Protein AF-A0A950T1N5-F1 (afdb_monomer_lite)

Structure (mmCIF, N/CA/C/O backbone):
data_AF-A0A950T1N5-F1
#
_entry.id   AF-A0A950T1N5-F1
#
loop_
_atom_site.group_PDB
_atom_site.id
_atom_site.type_symbol
_atom_site.label_atom_id
_atom_site.label_alt_id
_atom_site.label_comp_id
_atom_site.label_asym_id
_atom_site.label_entity_id
_atom_site.label_seq_id
_atom_site.pdbx_PDB_ins_code
_atom_site.Cartn_x
_atom_site.Cartn_y
_atom_site.Cartn_z
_atom_site.occupancy
_atom_site.B_iso_or_equiv
_atom_site.auth_seq_id
_atom_site.auth_comp_id
_atom_site.auth_asym_id
_atom_site.auth_atom_id
_atom_site.pdbx_PDB_model_num
ATOM 1 N N . MET A 1 1 ? -46.214 -1.283 65.095 1.00 39.19 1 MET A N 1
ATOM 2 C CA . MET A 1 1 ? -45.118 -2.276 65.149 1.00 39.19 1 MET A CA 1
ATOM 3 C C . MET A 1 1 ? -45.145 -3.142 63.896 1.00 39.19 1 MET A C 1
ATOM 5 O O . MET A 1 1 ? -46.100 -3.875 63.710 1.00 39.19 1 MET A O 1
ATOM 9 N N . ARG A 1 2 ? -44.111 -2.977 63.056 1.00 34.97 2 ARG A N 1
ATOM 10 C CA . ARG A 1 2 ? -43.433 -3.958 62.175 1.00 34.97 2 ARG A CA 1
ATOM 11 C C . ARG A 1 2 ? -44.323 -4.963 61.415 1.00 34.97 2 ARG A C 1
ATOM 13 O O . ARG A 1 2 ? -44.828 -5.912 61.990 1.00 34.97 2 ARG A O 1
ATOM 20 N N . ALA A 1 3 ? -44.530 -4.803 60.106 1.00 43.22 3 ALA A N 1
ATOM 21 C CA . ALA A 1 3 ? -43.566 -5.148 59.048 1.00 43.22 3 ALA A CA 1
ATOM 22 C C . ALA A 1 3 ? -42.917 -6.530 59.249 1.00 43.22 3 ALA A C 1
ATOM 24 O O . ALA A 1 3 ? -41.889 -6.631 59.913 1.00 43.22 3 ALA A O 1
ATOM 25 N N . ARG A 1 4 ? -43.527 -7.571 58.665 1.00 40.84 4 ARG A N 1
ATOM 26 C CA . ARG A 1 4 ? -42.910 -8.823 58.173 1.00 40.84 4 ARG A CA 1
ATOM 27 C C . ARG A 1 4 ? -44.030 -9.805 57.831 1.00 40.84 4 ARG A C 1
ATOM 29 O O . ARG A 1 4 ? -44.606 -10.382 58.743 1.00 40.84 4 ARG A O 1
ATOM 36 N N . LYS A 1 5 ? -44.321 -9.969 56.537 1.00 41.75 5 LYS A N 1
ATOM 37 C CA . LYS A 1 5 ? -44.805 -11.204 55.873 1.00 41.75 5 LYS A CA 1
ATOM 38 C C . LYS A 1 5 ? -45.205 -10.867 54.430 1.00 41.75 5 LYS A C 1
ATOM 40 O O . LYS A 1 5 ? -46.356 -10.953 54.035 1.00 41.75 5 LYS A O 1
ATOM 45 N N . LEU A 1 6 ? -44.216 -10.435 53.650 1.00 43.75 6 LEU A N 1
ATOM 46 C CA . LEU A 1 6 ? -44.299 -10.348 52.194 1.00 43.75 6 LEU A CA 1
ATOM 47 C C . LEU A 1 6 ? -42.944 -10.799 51.645 1.00 43.75 6 LEU A C 1
ATOM 49 O O . LEU A 1 6 ? -42.033 -9.994 51.497 1.00 43.75 6 LEU A O 1
ATOM 53 N N . ARG A 1 7 ? -42.789 -12.119 51.525 1.00 46.69 7 ARG A N 1
ATOM 54 C CA . ARG A 1 7 ? -41.715 -12.889 50.867 1.00 46.69 7 ARG A CA 1
ATOM 55 C C . ARG A 1 7 ? -42.067 -14.350 51.153 1.00 46.69 7 ARG A C 1
ATOM 57 O O . ARG A 1 7 ? -42.024 -14.713 52.320 1.00 46.69 7 ARG A O 1
ATOM 64 N N . ILE A 1 8 ? -42.516 -15.083 50.126 1.00 41.88 8 ILE A 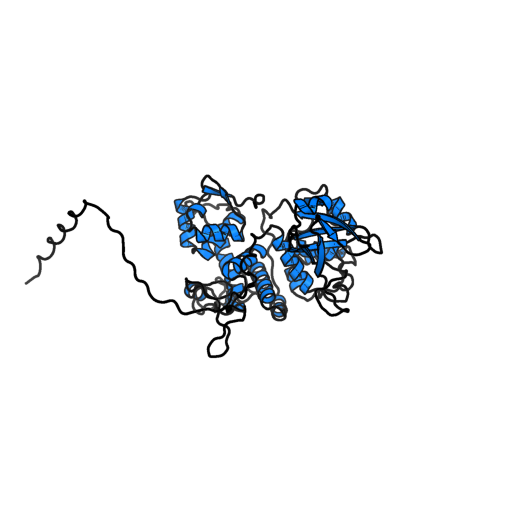N 1
ATOM 65 C CA . ILE A 1 8 ? -42.752 -16.553 49.998 1.00 41.88 8 ILE A CA 1
ATOM 66 C C . ILE A 1 8 ? -43.860 -16.859 48.949 1.00 41.88 8 ILE A C 1
ATOM 68 O O . ILE A 1 8 ? -44.043 -18.004 48.567 1.00 41.88 8 ILE A O 1
ATOM 72 N N . ALA A 1 9 ? -44.521 -15.857 48.352 1.00 40.47 9 ALA A N 1
ATOM 73 C CA . ALA A 1 9 ? -45.535 -16.078 47.302 1.00 40.47 9 ALA A CA 1
ATOM 74 C C . ALA A 1 9 ? -45.057 -15.813 45.852 1.00 40.47 9 ALA A C 1
ATOM 76 O O . ALA A 1 9 ? -45.876 -15.554 44.979 1.00 40.47 9 ALA A O 1
ATOM 77 N N . LEU A 1 10 ? -43.745 -15.860 45.575 1.00 37.66 10 LEU A N 1
ATOM 78 C CA . LEU A 1 10 ? -43.186 -15.610 44.230 1.00 37.66 10 LEU A CA 1
ATOM 79 C C . LEU A 1 10 ? -42.149 -16.671 43.811 1.00 37.66 10 LEU A C 1
ATOM 81 O O . LEU A 1 10 ? -41.125 -16.353 43.219 1.00 37.66 10 LEU A O 1
ATOM 85 N N . ALA A 1 11 ? -42.400 -17.934 44.169 1.00 37.06 11 ALA A N 1
ATOM 86 C CA . ALA A 1 11 ? -41.555 -19.077 43.799 1.00 37.06 11 ALA A CA 1
ATOM 87 C C . ALA A 1 11 ? -42.345 -20.253 43.180 1.00 37.06 11 ALA A C 1
ATOM 89 O O . ALA A 1 11 ? -41.798 -21.334 43.012 1.00 37.06 11 ALA A O 1
ATOM 90 N N . ILE A 1 12 ? -43.621 -20.053 42.818 1.00 43.59 12 ILE A N 1
ATOM 91 C CA . ILE A 1 12 ? -44.507 -21.097 42.246 1.00 43.59 12 ILE A CA 1
ATOM 92 C C . ILE A 1 12 ? -45.038 -20.682 40.852 1.00 43.59 12 ILE A C 1
ATOM 94 O O . ILE A 1 12 ? -46.028 -21.203 40.363 1.00 43.59 12 ILE A O 1
ATOM 98 N N . PHE A 1 13 ? -44.373 -19.741 40.171 1.00 40.16 13 PHE A N 1
ATOM 99 C CA . PHE A 1 13 ? -44.778 -19.292 38.824 1.00 40.16 13 PHE A CA 1
ATOM 100 C C . PHE A 1 13 ? -43.748 -19.596 37.723 1.00 40.16 13 PHE A C 1
ATOM 102 O O . PHE A 1 13 ? -43.939 -19.231 36.570 1.00 40.16 13 PHE A O 1
ATOM 109 N N . ILE A 1 14 ? -42.664 -20.300 38.060 1.00 38.72 14 ILE A N 1
ATOM 110 C CA . ILE A 1 14 ? -41.615 -20.715 37.119 1.00 38.72 14 ILE A CA 1
ATOM 111 C C . ILE A 1 14 ? -41.472 -22.237 37.210 1.00 38.72 14 ILE A C 1
ATOM 113 O O . ILE A 1 14 ? -40.468 -22.734 37.703 1.00 38.72 14 ILE A O 1
ATOM 117 N N . LEU A 1 15 ? -42.512 -22.990 36.835 1.00 31.19 15 LEU A N 1
ATOM 118 C CA . LEU A 1 15 ? -42.364 -24.430 36.556 1.00 31.19 15 LEU A CA 1
ATOM 119 C C . LEU A 1 15 ? -43.513 -25.064 35.747 1.00 31.19 15 LEU A C 1
ATOM 121 O O . LEU A 1 15 ? -43.702 -26.273 35.815 1.00 31.19 15 LEU A O 1
ATOM 125 N N . LEU A 1 16 ? -44.294 -24.291 34.990 1.00 33.38 16 LEU A N 1
ATOM 126 C CA . LEU A 1 16 ? -45.395 -24.826 34.180 1.00 33.38 16 LEU A CA 1
ATOM 127 C C . LEU A 1 16 ? -45.578 -23.971 32.926 1.00 33.38 16 LEU A C 1
ATOM 129 O O . LEU A 1 16 ? -46.358 -23.031 32.949 1.00 33.38 16 LEU A O 1
ATOM 133 N N . LEU A 1 17 ? -44.816 -24.271 31.869 1.00 31.73 17 LEU A N 1
ATOM 134 C CA . LEU A 1 17 ? -45.207 -24.106 30.457 1.00 31.73 17 LEU A CA 1
ATOM 135 C C . LEU A 1 17 ? -44.041 -24.534 29.554 1.00 31.73 17 LEU A C 1
ATOM 137 O O . LEU A 1 17 ? -43.330 -23.731 28.958 1.00 31.73 17 LEU A O 1
ATOM 141 N N . ALA A 1 18 ? -43.856 -25.848 29.477 1.00 33.31 18 ALA A N 1
ATOM 142 C CA . ALA A 1 18 ? -43.246 -26.517 28.341 1.00 33.31 18 ALA A CA 1
ATOM 143 C C . ALA A 1 18 ? -44.281 -27.515 27.802 1.00 33.31 18 ALA A C 1
ATOM 145 O O . ALA A 1 18 ? -44.955 -28.165 28.600 1.00 33.31 18 ALA A O 1
ATOM 146 N N . LEU A 1 19 ? -44.322 -27.646 26.469 1.00 33.38 19 LEU A N 1
ATOM 147 C CA . LEU A 1 19 ? -45.099 -28.584 25.636 1.00 33.38 19 LEU A CA 1
ATOM 148 C C . LEU A 1 19 ? -46.474 -28.073 25.153 1.00 33.38 19 LEU A C 1
ATOM 150 O O . LEU A 1 19 ? -47.446 -28.063 25.897 1.00 33.38 19 LEU A O 1
ATOM 154 N N . VAL A 1 20 ? -46.558 -27.687 23.870 1.00 34.16 20 VAL A N 1
ATOM 155 C CA . VAL A 1 20 ? -47.150 -28.457 22.741 1.00 34.16 20 VAL A CA 1
ATOM 156 C C . VAL A 1 20 ? -47.331 -27.515 21.519 1.00 34.16 20 VAL A C 1
ATOM 158 O O . VAL A 1 20 ? -47.837 -26.406 21.644 1.00 34.16 20 VAL A O 1
ATOM 161 N N . SER A 1 21 ? -46.848 -27.967 20.354 1.00 31.28 21 SER A N 1
ATOM 162 C CA . SER A 1 21 ? -46.867 -27.390 18.982 1.00 31.28 21 SER A CA 1
ATOM 163 C C . SER A 1 21 ? -48.295 -27.281 18.362 1.00 31.28 21 SER A C 1
ATOM 165 O O . SER A 1 21 ? -49.239 -27.579 19.089 1.00 31.28 21 SER A O 1
ATOM 167 N N . PRO A 1 22 ? -48.540 -26.990 17.047 1.00 46.91 22 PRO A N 1
ATOM 168 C CA . PRO A 1 22 ? -47.654 -26.634 15.921 1.00 46.91 22 PRO A CA 1
ATOM 169 C C . PRO A 1 22 ? -48.123 -25.460 15.012 1.00 46.91 22 PRO A C 1
ATOM 171 O O . PRO A 1 22 ? -49.214 -24.912 15.130 1.00 46.91 22 PRO A O 1
ATOM 174 N N . MET A 1 23 ? -47.244 -25.123 14.060 1.00 33.31 23 MET A N 1
ATOM 175 C CA . MET A 1 23 ? -47.459 -24.268 12.886 1.00 33.31 23 MET A CA 1
ATOM 176 C C . MET A 1 23 ? -48.496 -24.838 11.904 1.00 33.31 23 MET A C 1
ATOM 178 O O . MET A 1 23 ? -48.442 -26.026 11.590 1.00 33.31 23 MET A O 1
ATOM 182 N N . LEU A 1 24 ? -49.339 -23.966 11.336 1.00 31.81 24 LEU A N 1
ATOM 183 C CA . LEU A 1 24 ? -49.944 -24.093 10.001 1.00 31.81 24 LEU A CA 1
ATOM 184 C C . LEU A 1 24 ? -50.642 -22.779 9.593 1.00 31.81 24 LEU A C 1
ATOM 186 O O . LEU A 1 24 ? -51.224 -22.109 10.440 1.00 31.81 24 LEU A O 1
ATOM 190 N N . ALA A 1 25 ? -50.616 -22.513 8.280 1.00 28.72 25 ALA A N 1
ATOM 191 C CA . ALA A 1 25 ? -51.486 -21.641 7.469 1.00 28.72 25 ALA A CA 1
ATOM 192 C C . ALA A 1 25 ? -50.819 -20.456 6.730 1.00 28.72 25 ALA A C 1
ATOM 194 O O . ALA A 1 25 ? -50.564 -19.377 7.254 1.00 28.72 25 ALA A O 1
ATOM 195 N N . CYS A 1 26 ? -50.613 -20.732 5.440 1.00 25.33 26 CYS A N 1
ATOM 196 C CA . CYS A 1 26 ? -50.679 -19.880 4.256 1.00 25.33 26 CYS A CA 1
ATOM 197 C C . CYS A 1 26 ? -51.561 -18.611 4.315 1.00 25.33 26 CYS A C 1
ATOM 199 O O . CYS A 1 26 ? -52.691 -18.665 4.787 1.00 25.33 26 CYS A O 1
ATOM 201 N N . GLY A 1 27 ? -51.134 -17.583 3.564 1.00 25.88 27 GLY A N 1
ATOM 202 C CA . GLY A 1 27 ? -51.972 -16.968 2.518 1.00 25.88 27 GLY A CA 1
ATOM 203 C C . GLY A 1 27 ? -52.572 -15.576 2.777 1.00 25.88 27 GLY A C 1
ATOM 204 O O . GLY A 1 27 ? -53.322 -15.380 3.724 1.00 25.88 27 GLY A O 1
ATOM 205 N N . GLY A 1 28 ? -52.326 -14.650 1.838 1.00 27.47 28 GLY A N 1
ATOM 206 C CA . GLY A 1 28 ? -53.065 -13.385 1.649 1.00 27.47 28 GLY A CA 1
ATOM 207 C C . GLY A 1 28 ? -52.133 -12.221 1.278 1.00 27.47 28 GLY A C 1
ATOM 208 O O . GLY A 1 28 ? -51.532 -11.625 2.157 1.00 27.47 28 GLY A O 1
ATOM 209 N N . SER A 1 29 ? -51.789 -11.985 0.006 1.00 27.25 29 SER A N 1
ATOM 210 C CA . SER A 1 29 ? -52.569 -11.272 -1.027 1.00 27.25 29 SER A CA 1
ATOM 211 C C . SER A 1 29 ? -52.989 -9.852 -0.633 1.00 27.25 29 SER A C 1
ATOM 213 O O . SER A 1 29 ? -54.013 -9.700 0.025 1.00 27.25 29 SER A O 1
ATOM 215 N N . GLN A 1 30 ? -52.302 -8.834 -1.171 1.00 29.42 30 GLN A N 1
ATOM 216 C CA . GLN A 1 30 ? -52.945 -7.603 -1.650 1.00 29.42 30 GLN A CA 1
ATOM 217 C C . GLN A 1 30 ? -52.255 -7.070 -2.916 1.00 29.42 30 GLN A C 1
ATOM 219 O O . GLN A 1 30 ? -51.067 -6.759 -2.928 1.00 29.42 30 GLN A O 1
ATOM 224 N N . ASN A 1 31 ? -53.057 -6.998 -3.980 1.00 29.42 31 ASN A N 1
ATOM 225 C CA . ASN A 1 31 ? -52.833 -6.245 -5.210 1.00 29.42 31 ASN A CA 1
ATOM 226 C C . ASN A 1 31 ? -52.893 -4.736 -4.932 1.00 29.42 31 ASN A C 1
ATOM 228 O O . ASN A 1 31 ? -53.728 -4.297 -4.144 1.00 29.42 31 ASN A O 1
ATOM 232 N N . GLY A 1 32 ? -52.107 -3.942 -5.662 1.00 28.08 32 GLY A N 1
ATOM 233 C CA . GLY A 1 32 ? -52.209 -2.484 -5.609 1.00 28.08 32 GLY A CA 1
ATOM 234 C C . GLY A 1 32 ? -51.367 -1.755 -6.654 1.00 28.08 32 GLY A C 1
ATOM 235 O O . GLY A 1 32 ? -50.307 -1.246 -6.334 1.00 28.08 32 GLY A O 1
ATOM 236 N N . GLN A 1 33 ? -51.898 -1.698 -7.879 1.00 26.61 33 GLN A N 1
ATOM 237 C CA . GLN A 1 33 ? -51.715 -0.654 -8.902 1.00 26.61 33 GLN A CA 1
ATOM 238 C C . GLN A 1 33 ? -50.314 -0.345 -9.464 1.00 26.61 33 GLN A C 1
ATOM 240 O O . GLN A 1 33 ? -49.510 0.398 -8.911 1.00 26.61 33 GLN A O 1
ATOM 245 N N . GLN A 1 34 ? -50.143 -0.805 -10.706 1.00 25.48 34 GLN A N 1
ATOM 246 C CA . GLN A 1 34 ? -49.253 -0.244 -11.718 1.00 25.48 34 GLN A CA 1
ATOM 247 C C . GLN A 1 34 ? -49.760 1.119 -12.223 1.00 25.48 34 GLN A C 1
ATOM 249 O O . GLN A 1 34 ? -50.960 1.307 -12.428 1.00 25.48 34 GLN A O 1
ATOM 254 N N . SER A 1 35 ? -48.814 2.011 -12.520 1.00 27.95 35 SER A N 1
ATOM 255 C CA . SER A 1 35 ? -48.929 3.079 -13.522 1.00 27.95 35 SER A CA 1
ATOM 256 C C . SER A 1 35 ? -47.564 3.254 -14.224 1.00 27.95 35 SER A C 1
ATOM 258 O O . SER A 1 35 ? -46.553 2.796 -13.686 1.00 27.95 35 SER A O 1
ATOM 260 N N . PRO A 1 36 ? -47.518 3.803 -15.452 1.00 29.89 36 PRO A N 1
ATOM 261 C CA . PRO A 1 36 ? -46.721 3.227 -16.537 1.00 29.89 36 PRO A CA 1
ATOM 262 C C . PRO A 1 36 ? -45.376 3.919 -16.826 1.00 29.89 36 PRO A C 1
ATOM 264 O O . PRO A 1 36 ? -45.260 5.136 -16.779 1.00 29.89 36 PRO A O 1
ATOM 267 N N . GLY A 1 37 ? -44.409 3.099 -17.254 1.00 24.34 37 GLY A N 1
ATOM 268 C CA . GLY A 1 37 ? -43.593 3.311 -18.458 1.00 24.34 37 GLY A CA 1
ATOM 269 C C . GLY A 1 37 ? -42.620 4.494 -18.516 1.00 24.34 37 GLY A C 1
ATOM 270 O O . GLY A 1 37 ? -42.967 5.558 -19.017 1.00 24.34 37 GLY A O 1
ATOM 271 N N . MET A 1 38 ? -41.346 4.230 -18.209 1.00 26.25 38 MET A N 1
ATOM 272 C CA . MET A 1 38 ? -40.200 4.881 -18.864 1.00 26.25 38 MET A CA 1
ATOM 273 C C . MET A 1 38 ? -39.170 3.817 -19.297 1.00 26.25 38 MET A C 1
ATOM 275 O O . MET A 1 38 ? -39.079 2.773 -18.649 1.00 26.25 38 MET A O 1
ATOM 279 N N . PRO A 1 39 ? -38.453 4.027 -20.418 1.00 31.91 39 PRO A N 1
ATOM 280 C CA . PRO A 1 39 ? -37.658 2.996 -21.088 1.00 31.91 39 PRO A CA 1
ATOM 281 C C . PRO A 1 39 ? -36.334 2.693 -20.361 1.00 31.91 39 PRO A C 1
ATOM 283 O O . PRO A 1 39 ? -35.835 3.538 -19.614 1.00 31.91 39 PRO A O 1
ATOM 286 N N . PRO A 1 40 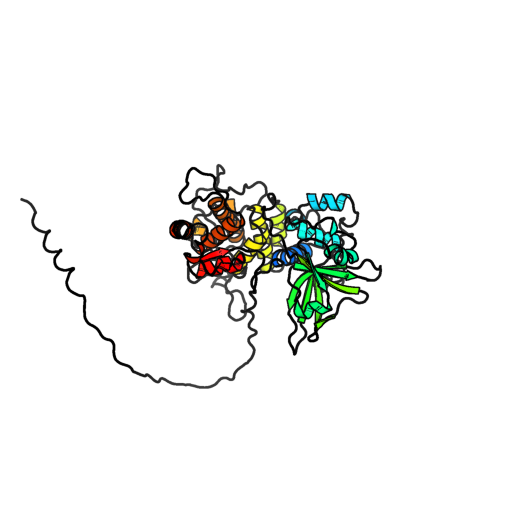? -35.723 1.514 -20.595 1.00 29.12 40 PRO A N 1
ATOM 287 C CA . PRO A 1 40 ? -34.463 1.143 -19.969 1.00 29.12 40 PRO A CA 1
ATOM 288 C C . PRO A 1 40 ? -33.303 1.883 -20.645 1.00 29.12 40 PRO A C 1
ATOM 290 O O . PRO A 1 40 ? -32.872 1.535 -21.743 1.00 29.12 40 PRO A O 1
ATOM 293 N N . GLY A 1 41 ? -32.778 2.902 -19.967 1.00 25.36 41 GLY A N 1
ATOM 294 C CA . GLY A 1 41 ? -31.439 3.422 -20.221 1.00 25.36 41 GLY A CA 1
ATOM 295 C C . GLY A 1 41 ? -30.412 2.454 -19.643 1.00 25.36 41 GLY A C 1
ATOM 296 O O . GLY A 1 41 ? -30.090 2.508 -18.460 1.00 25.36 41 GLY A O 1
ATOM 297 N N . SER A 1 42 ? -29.943 1.530 -20.475 1.00 29.62 42 SER A N 1
ATOM 298 C CA . SER A 1 42 ? -28.816 0.646 -20.196 1.00 29.62 42 SER A CA 1
ATOM 299 C C . SER A 1 42 ? -27.513 1.442 -20.100 1.00 29.62 42 SER A C 1
ATOM 301 O O . SER A 1 42 ? -27.180 2.161 -21.042 1.00 29.62 42 SER A O 1
ATOM 303 N N . GLY A 1 43 ? -26.748 1.243 -19.023 1.00 27.31 43 GLY A N 1
ATOM 304 C CA . GLY A 1 43 ? -25.326 1.596 -18.994 1.00 27.31 43 GLY A CA 1
ATOM 305 C C . GLY A 1 43 ? -24.808 2.266 -17.724 1.00 27.31 43 GLY A C 1
ATOM 306 O O . GLY A 1 43 ? -23.973 3.154 -17.832 1.00 27.31 43 GLY A O 1
ATOM 307 N N . THR A 1 44 ? -25.242 1.866 -16.527 1.00 26.27 44 THR A N 1
ATOM 308 C CA . THR A 1 44 ? -24.445 2.144 -15.324 1.00 26.27 44 THR A CA 1
ATOM 309 C C . THR A 1 44 ? -23.208 1.247 -15.346 1.00 26.27 44 THR A C 1
ATOM 311 O O . THR A 1 44 ? -23.296 0.035 -15.143 1.00 26.27 44 THR A O 1
ATOM 314 N N . GLN A 1 45 ? -22.047 1.840 -15.637 1.00 27.86 45 GLN A N 1
ATOM 315 C CA . GLN A 1 45 ? -20.752 1.234 -15.343 1.00 27.86 45 GLN A CA 1
ATOM 316 C C . GLN A 1 45 ? -20.706 0.922 -13.842 1.00 27.86 45 GLN A C 1
ATOM 318 O O . GLN A 1 45 ? -20.754 1.810 -12.995 1.00 27.86 45 GLN A O 1
ATOM 323 N N . ASN A 1 46 ? -20.675 -0.370 -13.522 1.00 27.30 46 ASN A N 1
ATOM 324 C CA . ASN A 1 46 ? -20.421 -0.878 -12.183 1.00 27.30 46 ASN A CA 1
ATOM 325 C C . ASN A 1 46 ? -18.960 -0.589 -11.799 1.00 27.30 46 ASN A C 1
ATOM 327 O O . ASN A 1 46 ? -18.102 -1.458 -11.934 1.00 27.30 46 ASN A O 1
ATOM 331 N N . ASP A 1 47 ? -18.689 0.598 -11.261 1.00 29.75 47 ASP A N 1
ATOM 332 C CA . ASP A 1 47 ? -17.419 0.897 -10.578 1.00 29.75 47 ASP A CA 1
ATOM 333 C C . ASP A 1 47 ? -17.349 0.272 -9.165 1.00 29.75 47 ASP A C 1
ATOM 335 O O . ASP A 1 47 ? -16.332 0.342 -8.482 1.00 29.75 47 ASP A O 1
ATOM 339 N N . GLY A 1 48 ? -18.412 -0.411 -8.723 1.00 25.34 48 GLY A N 1
ATOM 340 C CA . GLY A 1 48 ? -18.534 -0.990 -7.380 1.00 25.34 48 GLY A CA 1
ATOM 341 C C . GLY A 1 48 ? -17.907 -2.375 -7.155 1.00 25.34 48 GLY A C 1
ATOM 342 O O . GLY A 1 48 ? -18.073 -2.921 -6.068 1.00 25.34 48 GLY A O 1
ATOM 343 N N . ALA A 1 49 ? -17.215 -2.973 -8.135 1.00 26.08 49 ALA A N 1
ATOM 344 C CA . ALA A 1 49 ? -16.763 -4.375 -8.060 1.00 26.08 49 ALA A CA 1
ATOM 345 C C . ALA A 1 49 ? -15.259 -4.609 -8.324 1.00 26.08 49 ALA A C 1
ATOM 347 O O . ALA A 1 49 ? -14.873 -5.714 -8.695 1.00 26.08 49 ALA A O 1
ATOM 348 N N . ARG A 1 50 ? -14.388 -3.608 -8.122 1.00 29.19 50 ARG A N 1
ATOM 349 C CA . ARG A 1 50 ? -12.924 -3.754 -8.303 1.00 29.19 50 ARG A CA 1
ATOM 350 C C . ARG A 1 50 ? -12.115 -3.685 -7.004 1.00 29.19 50 ARG A C 1
ATOM 352 O O . ARG A 1 50 ? -11.054 -3.076 -6.969 1.00 29.19 50 ARG A O 1
ATOM 359 N N . TYR A 1 51 ? -12.574 -4.326 -5.935 1.00 31.14 51 TYR A N 1
ATOM 360 C CA . TYR A 1 51 ? -11.705 -4.590 -4.782 1.00 31.14 51 TYR A CA 1
ATOM 361 C C . TYR A 1 51 ? -11.220 -6.037 -4.849 1.00 31.14 51 TYR A C 1
ATOM 363 O O . TYR A 1 51 ? -11.714 -6.899 -4.124 1.00 31.14 51 TYR A O 1
ATOM 371 N N . ALA A 1 52 ? -10.289 -6.303 -5.770 1.00 35.16 52 ALA A N 1
ATOM 372 C CA . ALA A 1 52 ? -9.503 -7.531 -5.742 1.00 35.16 52 ALA A CA 1
ATOM 373 C C . ALA A 1 52 ? -8.745 -7.610 -4.405 1.00 35.16 52 ALA A C 1
ATOM 375 O O . ALA A 1 52 ? -8.366 -6.583 -3.837 1.00 35.16 52 ALA A O 1
ATOM 376 N N . VAL A 1 53 ? -8.578 -8.821 -3.873 1.00 35.88 53 VAL A N 1
ATOM 377 C CA . VAL A 1 53 ? -7.760 -9.064 -2.677 1.00 35.88 53 VAL A CA 1
ATOM 378 C C . VAL A 1 53 ? -6.356 -8.534 -2.955 1.00 35.88 53 VAL A C 1
ATOM 380 O O . VAL A 1 53 ? -5.792 -8.835 -4.006 1.00 35.88 53 VAL A O 1
ATOM 383 N N . ALA A 1 54 ? -5.819 -7.728 -2.040 1.00 45.41 54 ALA A N 1
ATOM 384 C CA . ALA A 1 54 ? -4.528 -7.095 -2.247 1.00 45.41 54 ALA A CA 1
ATOM 385 C C . ALA A 1 54 ? -3.430 -8.152 -2.442 1.00 45.41 54 ALA A C 1
ATOM 387 O O . ALA A 1 54 ? -3.257 -9.033 -1.596 1.00 45.41 54 ALA A O 1
ATOM 388 N N . THR A 1 55 ? -2.703 -8.077 -3.557 1.00 57.78 55 THR A N 1
ATOM 389 C CA . THR A 1 55 ? -1.604 -9.008 -3.863 1.00 57.78 55 THR A CA 1
ATOM 390 C C . THR A 1 55 ? -0.329 -8.617 -3.106 1.00 57.78 55 THR A C 1
ATOM 392 O O . THR A 1 55 ? -0.223 -7.500 -2.593 1.00 57.78 55 THR A O 1
ATOM 395 N N . GLU A 1 56 ? 0.676 -9.504 -3.017 1.00 59.53 56 GLU A N 1
ATOM 396 C CA . GLU A 1 56 ? 1.971 -9.155 -2.393 1.00 59.53 56 GLU A CA 1
ATOM 397 C C . GLU A 1 56 ? 2.628 -7.932 -3.058 1.00 59.53 56 GLU A C 1
ATOM 399 O O . GLU A 1 56 ? 3.337 -7.170 -2.394 1.00 59.53 56 GLU A O 1
ATOM 404 N N . GLY A 1 57 ? 2.357 -7.699 -4.342 1.00 67.94 57 GLY A N 1
ATOM 405 C CA . GLY A 1 57 ? 2.911 -6.569 -5.068 1.00 67.94 57 GLY A CA 1
ATOM 406 C C . GLY A 1 57 ? 2.104 -5.267 -4.977 1.00 67.94 57 GLY A C 1
ATOM 407 O O . GLY A 1 57 ? 2.602 -4.225 -5.402 1.00 67.94 57 GLY A O 1
ATOM 408 N N . ASP A 1 58 ? 0.935 -5.247 -4.334 1.00 72.25 58 ASP A N 1
ATOM 409 C CA . ASP A 1 58 ? 0.192 -4.008 -4.056 1.00 72.25 58 ASP A CA 1
ATOM 410 C C . ASP A 1 58 ? 1.024 -2.965 -3.282 1.00 72.25 58 ASP A C 1
ATOM 412 O O . ASP A 1 58 ? 1.096 -1.820 -3.739 1.00 72.25 58 ASP A O 1
ATOM 416 N N . PRO A 1 59 ? 1.726 -3.328 -2.182 1.00 72.19 59 PRO A N 1
ATOM 417 C CA . PRO A 1 59 ? 2.761 -2.498 -1.567 1.00 72.19 59 PRO A CA 1
ATOM 418 C C . PRO A 1 59 ? 3.730 -1.848 -2.558 1.00 72.19 59 PRO A C 1
ATOM 420 O O . PRO A 1 59 ? 3.964 -0.643 -2.509 1.00 72.19 59 PRO A O 1
ATOM 423 N N . ILE A 1 60 ? 4.298 -2.663 -3.451 1.00 85.75 60 ILE A N 1
ATOM 424 C CA . ILE A 1 60 ? 5.359 -2.281 -4.385 1.00 85.75 60 ILE A CA 1
ATOM 425 C C . ILE A 1 60 ? 4.789 -1.315 -5.420 1.00 85.75 60 ILE A C 1
ATOM 427 O O . ILE A 1 60 ? 5.353 -0.242 -5.628 1.00 85.75 60 ILE A O 1
ATOM 431 N N . GLY A 1 61 ? 3.629 -1.636 -5.995 1.00 85.00 61 GLY A N 1
ATOM 432 C CA . GLY A 1 61 ? 2.933 -0.769 -6.938 1.00 85.00 61 GLY A CA 1
ATOM 433 C C . GLY A 1 61 ? 2.487 0.562 -6.320 1.00 85.00 61 GLY A C 1
ATOM 434 O O . GLY A 1 61 ? 2.664 1.608 -6.941 1.00 85.00 61 GLY A O 1
ATOM 435 N N . THR A 1 62 ? 1.950 0.571 -5.093 1.00 76.81 62 THR A N 1
ATOM 436 C CA . THR A 1 62 ? 1.582 1.818 -4.389 1.00 76.81 62 THR A CA 1
ATOM 437 C C . THR A 1 62 ? 2.814 2.669 -4.099 1.00 76.81 62 THR A C 1
ATOM 439 O O . THR A 1 62 ? 2.828 3.857 -4.418 1.00 76.81 62 THR A O 1
ATOM 442 N N . THR A 1 63 ? 3.878 2.085 -3.549 1.00 78.56 63 THR A N 1
ATOM 443 C CA . THR A 1 63 ? 5.117 2.822 -3.278 1.00 78.56 63 THR A CA 1
ATOM 444 C C . THR A 1 63 ? 5.740 3.371 -4.559 1.00 78.56 63 THR A C 1
ATOM 446 O O . THR A 1 63 ? 6.181 4.521 -4.565 1.00 78.56 63 THR A O 1
ATOM 449 N N . ALA A 1 64 ? 5.726 2.599 -5.650 1.00 88.44 64 ALA A N 1
ATOM 450 C CA . ALA A 1 64 ? 6.159 3.062 -6.964 1.00 88.44 64 ALA A CA 1
ATOM 451 C C . ALA A 1 64 ? 5.362 4.285 -7.419 1.00 88.44 64 ALA A C 1
ATOM 453 O O . ALA A 1 64 ? 5.962 5.281 -7.813 1.00 88.44 64 ALA A O 1
ATOM 454 N N . MET A 1 65 ? 4.034 4.266 -7.280 1.00 85.06 65 MET A N 1
ATOM 455 C CA . MET A 1 65 ? 3.196 5.426 -7.594 1.00 85.06 65 MET A CA 1
ATOM 456 C C . MET A 1 65 ? 3.523 6.640 -6.723 1.00 85.06 65 MET A C 1
ATOM 458 O O . MET A 1 65 ? 3.640 7.742 -7.246 1.00 85.06 65 MET A O 1
ATOM 462 N N . ILE A 1 66 ? 3.723 6.464 -5.415 1.00 76.31 66 ILE A N 1
ATOM 463 C CA . ILE A 1 66 ? 4.044 7.588 -4.525 1.00 76.31 66 ILE A CA 1
ATOM 464 C C . ILE A 1 66 ? 5.403 8.203 -4.885 1.00 76.31 66 ILE A C 1
ATOM 466 O O . ILE A 1 66 ? 5.512 9.427 -4.974 1.00 76.31 66 ILE A O 1
ATOM 470 N N . LEU A 1 67 ? 6.437 7.386 -5.110 1.00 83.25 67 LEU A N 1
ATOM 471 C CA . LEU A 1 67 ? 7.747 7.890 -5.533 1.00 83.25 67 LEU A CA 1
ATOM 472 C C . LEU A 1 67 ? 7.658 8.580 -6.896 1.00 83.25 67 LEU A C 1
ATOM 474 O O . LEU A 1 67 ? 8.192 9.676 -7.064 1.00 83.25 67 LEU A O 1
ATOM 478 N N . GLN A 1 68 ? 6.916 7.989 -7.831 1.00 86.31 68 GLN A N 1
ATOM 479 C CA . GLN A 1 68 ? 6.713 8.540 -9.163 1.00 86.31 68 GLN A CA 1
ATOM 480 C C . GLN A 1 68 ? 6.046 9.920 -9.147 1.00 86.31 68 GLN A C 1
ATOM 482 O O . GLN A 1 68 ? 6.432 10.802 -9.913 1.00 86.31 68 GLN A O 1
ATOM 487 N N . ASP A 1 69 ? 5.084 10.133 -8.249 1.00 79.88 69 ASP A N 1
ATOM 488 C CA . ASP A 1 69 ? 4.375 11.412 -8.073 1.00 79.88 69 ASP A CA 1
ATOM 489 C C . ASP A 1 69 ? 5.287 12.539 -7.592 1.00 79.88 69 ASP A C 1
ATOM 491 O O . ASP A 1 69 ? 4.930 13.714 -7.671 1.00 79.88 69 ASP A O 1
ATOM 495 N N . ASN A 1 70 ? 6.462 12.176 -7.082 1.00 79.25 70 ASN A N 1
ATOM 496 C CA . ASN A 1 70 ? 7.431 13.086 -6.499 1.00 79.25 70 ASN A CA 1
ATOM 497 C C . ASN A 1 70 ? 8.718 13.200 -7.332 1.00 79.25 70 ASN A C 1
ATOM 499 O O . ASN A 1 70 ? 9.664 13.862 -6.887 1.00 79.25 70 ASN A O 1
ATOM 503 N N . LEU A 1 71 ? 8.755 12.594 -8.524 1.00 84.50 71 LEU A N 1
ATOM 504 C CA . LEU A 1 71 ? 9.768 12.861 -9.543 1.00 84.50 71 LEU A CA 1
ATOM 505 C C . LEU A 1 71 ? 9.391 14.085 -10.390 1.00 84.50 71 LEU A C 1
ATOM 507 O O . LEU A 1 71 ? 8.225 14.449 -10.528 1.00 84.50 71 LEU A O 1
ATOM 511 N N . LYS A 1 72 ? 10.405 14.744 -10.951 1.00 82.50 72 LYS A N 1
ATOM 512 C CA . LYS A 1 72 ? 10.319 15.992 -11.720 1.00 82.50 72 LYS A CA 1
ATOM 513 C C . LYS A 1 72 ? 11.264 15.957 -12.923 1.00 82.50 72 LYS A C 1
ATOM 515 O O . LYS A 1 72 ? 12.178 15.137 -12.984 1.00 82.50 72 LYS A O 1
ATOM 520 N N . GLY A 1 73 ? 11.090 16.902 -13.842 1.00 80.75 73 GLY A N 1
ATOM 521 C CA . GLY A 1 73 ? 11.913 17.037 -15.045 1.00 80.75 73 GLY A CA 1
ATOM 522 C C . GLY A 1 73 ? 11.385 16.230 -16.242 1.00 80.75 73 GLY A C 1
ATOM 523 O O . GLY A 1 73 ? 10.444 15.451 -16.092 1.00 80.75 73 GLY A O 1
ATOM 524 N N . PRO A 1 74 ? 11.993 16.404 -17.429 1.00 73.44 74 PRO A N 1
ATOM 525 C CA . PRO A 1 74 ? 11.425 15.965 -18.709 1.00 73.44 74 PRO A CA 1
ATOM 526 C C . PRO A 1 74 ? 11.320 14.452 -18.916 1.00 73.44 74 PRO A C 1
ATOM 528 O O . PRO A 1 74 ? 10.608 14.012 -19.808 1.00 73.44 74 PRO A O 1
ATOM 531 N N . MET A 1 75 ? 11.992 13.651 -18.091 1.00 81.31 75 MET A N 1
ATOM 532 C CA . MET A 1 75 ? 11.889 12.179 -18.088 1.00 81.31 75 MET A CA 1
ATOM 533 C C . MET A 1 75 ? 11.673 11.649 -16.661 1.00 81.31 75 MET A C 1
ATOM 535 O O . MET A 1 75 ? 12.189 10.598 -16.278 1.00 81.31 75 MET A O 1
ATOM 539 N N . ALA A 1 76 ? 11.069 12.505 -15.829 1.00 84.69 76 ALA A N 1
ATOM 540 C CA . ALA A 1 76 ? 11.080 12.485 -14.373 1.00 84.69 76 ALA A CA 1
ATOM 541 C C . ALA A 1 76 ? 12.353 11.852 -13.765 1.00 84.69 76 ALA A C 1
ATOM 543 O O . ALA A 1 76 ? 12.324 10.888 -13.008 1.00 84.69 76 ALA A O 1
ATOM 544 N N . ASN A 1 77 ? 13.497 12.394 -14.179 1.00 85.88 77 ASN A N 1
ATOM 545 C CA . ASN A 1 77 ? 14.846 11.997 -13.779 1.00 85.88 77 ASN A CA 1
ATOM 546 C C . ASN A 1 77 ? 15.428 12.931 -12.701 1.00 85.88 77 ASN A C 1
ATOM 548 O O . ASN A 1 77 ? 16.604 12.840 -12.340 1.00 85.88 77 ASN A O 1
ATOM 552 N N . GLN A 1 78 ? 14.623 13.865 -12.203 1.00 85.62 78 GLN A N 1
ATOM 553 C CA . GLN A 1 78 ? 14.944 14.730 -11.082 1.00 85.62 78 GLN A CA 1
ATOM 554 C C . GLN A 1 78 ? 14.067 14.339 -9.905 1.00 85.62 78 GLN A C 1
ATOM 556 O O . GLN A 1 78 ? 12.893 14.017 -10.047 1.00 85.62 78 GLN A O 1
ATOM 561 N N . TYR A 1 79 ? 14.635 14.418 -8.720 1.00 83.00 79 TYR A N 1
ATOM 562 C CA . TYR A 1 79 ? 13.899 14.366 -7.472 1.00 83.00 79 TYR A CA 1
ATOM 563 C C . TYR A 1 79 ? 14.394 15.515 -6.605 1.00 83.00 79 TYR A C 1
ATOM 565 O O . TYR A 1 79 ? 15.486 16.060 -6.796 1.00 83.00 79 TYR A O 1
ATOM 573 N N . ASP A 1 80 ? 13.569 15.902 -5.652 1.00 79.06 80 ASP A N 1
ATOM 574 C CA . ASP A 1 80 ? 13.956 16.871 -4.649 1.00 79.06 80 ASP A CA 1
ATOM 575 C C . ASP A 1 80 ? 14.415 16.093 -3.414 1.00 79.06 80 ASP A C 1
ATOM 577 O O . ASP A 1 80 ? 13.614 15.433 -2.762 1.00 79.06 80 ASP A O 1
ATOM 581 N N . ALA A 1 81 ? 15.713 16.127 -3.109 1.00 73.00 81 ALA A N 1
ATOM 582 C CA . ALA A 1 81 ? 16.265 15.434 -1.943 1.00 73.00 81 ALA A CA 1
ATOM 583 C C . ALA A 1 81 ? 15.727 15.994 -0.614 1.00 73.00 81 ALA A C 1
ATOM 585 O O . ALA A 1 81 ? 15.796 15.321 0.413 1.00 73.00 81 ALA A O 1
ATOM 586 N N . THR A 1 82 ? 15.206 17.225 -0.633 1.00 70.81 82 THR A N 1
ATOM 587 C CA . THR A 1 82 ? 14.502 17.828 0.502 1.00 70.81 82 THR A CA 1
ATOM 588 C C . THR A 1 82 ? 13.028 17.445 0.519 1.00 70.81 82 THR A C 1
ATOM 590 O O . THR A 1 82 ? 12.377 17.619 1.552 1.00 70.81 82 THR A O 1
ATOM 593 N N . ASN A 1 83 ? 12.506 16.886 -0.587 1.00 66.19 83 ASN A N 1
ATOM 594 C CA . ASN A 1 83 ? 11.153 16.377 -0.614 1.00 66.19 83 ASN A CA 1
ATOM 595 C C . ASN A 1 83 ? 11.076 15.185 0.340 1.00 66.19 83 ASN A C 1
ATOM 597 O O . ASN A 1 83 ? 11.738 14.155 0.185 1.00 66.19 83 ASN A O 1
ATOM 601 N N . PRO A 1 84 ? 10.229 15.326 1.342 1.00 58.84 84 PRO A N 1
ATOM 602 C CA . PRO A 1 84 ? 10.215 14.424 2.456 1.00 58.84 84 PRO A CA 1
ATOM 603 C C . PRO A 1 84 ? 9.664 13.027 2.128 1.00 58.84 84 PRO A C 1
ATOM 605 O O . PRO A 1 84 ? 9.977 12.080 2.846 1.00 58.84 84 PRO A O 1
ATOM 608 N N . VAL A 1 85 ? 8.925 12.858 1.027 1.00 63.75 85 VAL A N 1
ATOM 609 C CA . VAL A 1 85 ? 8.544 11.539 0.498 1.00 63.75 85 VAL A CA 1
ATOM 610 C C . VAL A 1 85 ? 9.789 10.710 0.179 1.00 63.75 85 VAL A C 1
ATOM 612 O O . VAL A 1 85 ? 9.838 9.540 0.540 1.00 63.75 85 VAL A O 1
ATOM 615 N N . TRP A 1 86 ? 10.832 11.320 -0.392 1.00 67.62 86 TRP A N 1
ATOM 616 C CA . TRP A 1 86 ? 12.112 10.653 -0.661 1.00 67.62 86 TRP A CA 1
ATOM 617 C C . TRP A 1 86 ? 12.891 10.333 0.614 1.00 67.62 86 TRP A C 1
ATOM 619 O O . TRP A 1 86 ? 13.663 9.379 0.636 1.00 67.62 86 TRP A O 1
ATOM 629 N N . SER A 1 87 ? 12.659 11.086 1.693 1.00 60.94 87 SER A N 1
ATOM 630 C CA . SER A 1 87 ? 13.221 10.773 3.012 1.00 60.94 87 SER A CA 1
ATOM 631 C C . SER A 1 87 ? 12.424 9.741 3.814 1.00 60.94 87 SER A C 1
ATOM 633 O O . SER A 1 87 ? 12.991 9.078 4.670 1.00 60.94 87 SER A O 1
ATOM 635 N N . MET A 1 88 ? 11.125 9.601 3.531 1.00 53.38 88 MET A N 1
ATOM 636 C CA . MET A 1 88 ? 10.202 8.664 4.180 1.00 53.38 88 MET A CA 1
ATOM 637 C C . MET A 1 88 ? 10.232 7.286 3.513 1.00 53.38 88 MET A C 1
ATOM 639 O O . MET A 1 88 ? 10.264 6.263 4.188 1.00 53.38 88 MET A O 1
ATOM 643 N N . LEU A 1 89 ? 10.198 7.276 2.179 1.00 54.47 89 LEU A N 1
ATOM 644 C CA . LEU A 1 89 ? 10.251 6.090 1.325 1.00 54.47 89 LEU A CA 1
ATOM 645 C C . LEU A 1 89 ? 11.684 5.764 0.904 1.00 54.47 89 LEU A C 1
ATOM 647 O O . LEU A 1 89 ? 11.951 4.773 0.254 1.00 54.47 89 LEU A O 1
ATOM 651 N N . GLY A 1 90 ? 12.658 6.584 1.242 1.00 47.66 90 GLY A N 1
ATOM 652 C CA . GLY A 1 90 ? 14.039 6.165 1.178 1.00 47.66 90 GLY A CA 1
ATOM 653 C C . GLY A 1 90 ? 14.408 5.750 2.576 1.00 47.66 90 GLY A C 1
ATOM 654 O O . GLY A 1 90 ? 14.488 6.605 3.452 1.00 47.66 90 GLY A O 1
ATOM 655 N N . ASN A 1 91 ? 14.804 4.500 2.774 1.00 52.47 91 ASN A N 1
ATOM 656 C CA . ASN A 1 91 ? 15.946 4.305 3.647 1.00 52.47 91 ASN A CA 1
ATOM 657 C C . ASN A 1 91 ? 17.107 5.038 2.951 1.00 52.47 91 ASN A C 1
ATOM 659 O O . ASN A 1 91 ? 17.855 4.439 2.178 1.00 52.47 91 ASN A O 1
ATOM 663 N N . LEU A 1 92 ? 17.150 6.374 3.106 1.00 56.50 92 LEU A N 1
ATOM 664 C CA . LEU A 1 92 ? 18.093 7.277 2.452 1.00 56.50 92 LEU A CA 1
ATOM 665 C C . LEU A 1 92 ? 19.493 6.753 2.698 1.00 56.50 92 LEU A C 1
ATOM 667 O O . LEU A 1 92 ? 20.337 6.989 1.866 1.00 56.50 92 LEU A O 1
ATOM 671 N N . ASP A 1 93 ? 19.730 6.006 3.771 1.00 60.66 93 ASP A N 1
ATOM 672 C CA . ASP A 1 93 ? 21.006 5.377 4.066 1.00 60.66 93 ASP A CA 1
ATOM 673 C C . ASP A 1 93 ? 21.301 4.168 3.171 1.00 60.66 93 ASP A C 1
ATOM 675 O O . ASP A 1 93 ? 22.391 4.115 2.612 1.00 60.66 93 ASP A O 1
ATOM 679 N N . TYR A 1 94 ? 20.353 3.250 2.935 1.00 66.50 94 TYR A N 1
ATOM 680 C CA . TYR A 1 94 ? 20.542 2.173 1.945 1.00 66.50 94 TYR A CA 1
ATOM 681 C C . TYR A 1 94 ? 20.698 2.748 0.535 1.00 66.50 94 TYR A C 1
ATOM 683 O O . TYR A 1 94 ? 21.614 2.385 -0.206 1.00 66.50 94 TYR A O 1
ATOM 691 N N . TRP A 1 95 ? 19.831 3.695 0.177 1.00 68.00 95 TRP A N 1
ATOM 692 C CA . TRP A 1 95 ? 19.886 4.345 -1.121 1.00 68.00 95 TRP A CA 1
ATOM 693 C C . TRP A 1 95 ? 21.171 5.172 -1.266 1.00 68.00 95 TRP A C 1
ATOM 695 O O . TRP A 1 95 ? 21.893 4.962 -2.224 1.00 68.00 95 TRP A O 1
ATOM 705 N N . LYS A 1 96 ? 21.583 5.986 -0.285 1.00 69.19 96 LYS A N 1
ATOM 706 C CA . LYS A 1 96 ? 22.894 6.672 -0.257 1.00 69.19 96 LYS A CA 1
ATOM 707 C C . LYS A 1 96 ? 24.052 5.687 -0.281 1.00 69.19 96 LYS A C 1
ATOM 709 O O . LYS A 1 96 ? 25.064 5.993 -0.892 1.00 69.19 96 LYS A O 1
ATOM 714 N N . GLN A 1 97 ? 23.950 4.524 0.353 1.00 72.50 97 GLN A N 1
ATOM 715 C CA . GLN A 1 97 ? 25.010 3.520 0.313 1.00 72.50 97 GLN A CA 1
ATOM 716 C C . GLN A 1 97 ? 25.176 2.966 -1.105 1.00 72.50 97 GLN A C 1
ATOM 718 O O . GLN A 1 97 ? 26.304 2.865 -1.589 1.00 72.50 97 GLN A O 1
ATOM 723 N N . TYR A 1 98 ? 24.072 2.677 -1.794 1.00 72.94 98 TYR A N 1
ATOM 724 C CA . TYR A 1 98 ? 24.084 2.287 -3.202 1.00 72.94 98 TYR A CA 1
ATOM 725 C C . TYR A 1 98 ? 24.575 3.434 -4.106 1.00 72.94 98 TYR A C 1
ATOM 727 O O . TYR A 1 98 ? 25.474 3.266 -4.928 1.00 72.94 98 TYR A O 1
ATOM 735 N N . CYS A 1 99 ? 24.047 4.632 -3.887 1.00 72.62 99 CYS A N 1
ATOM 736 C CA . CYS A 1 99 ? 24.277 5.827 -4.687 1.00 72.62 99 CYS A CA 1
ATOM 737 C C . CYS A 1 99 ? 25.632 6.488 -4.454 1.00 72.62 99 CYS A C 1
ATOM 739 O O . CYS A 1 99 ? 26.159 7.127 -5.350 1.00 72.62 99 CYS A O 1
ATOM 741 N N . SER A 1 100 ? 26.264 6.292 -3.299 1.00 73.56 100 SER A N 1
ATOM 742 C CA . SER A 1 100 ? 27.637 6.758 -3.052 1.00 73.56 100 SER A CA 1
ATOM 743 C C . SER A 1 100 ? 28.640 6.155 -4.040 1.00 73.56 100 SER A C 1
ATOM 745 O O . SER A 1 100 ? 29.733 6.685 -4.215 1.00 73.56 100 SER A O 1
ATOM 747 N N . LYS A 1 101 ? 28.255 5.061 -4.706 1.00 66.94 101 LYS A N 1
ATOM 748 C CA . LYS A 1 101 ? 29.056 4.358 -5.704 1.00 66.94 101 LYS A CA 1
ATOM 749 C C . LYS A 1 101 ? 28.693 4.732 -7.143 1.00 66.94 101 LYS A C 1
ATOM 751 O O . LYS A 1 101 ? 29.377 4.273 -8.052 1.00 66.94 101 LYS A O 1
ATOM 756 N N . THR A 1 102 ? 27.635 5.520 -7.376 1.00 66.00 102 THR A N 1
ATOM 757 C CA . THR A 1 102 ? 27.114 5.790 -8.727 1.00 66.00 102 THR A CA 1
ATOM 758 C C . THR A 1 102 ? 26.652 7.242 -8.911 1.00 66.00 102 THR A C 1
ATOM 760 O O . THR A 1 102 ? 26.046 7.856 -8.042 1.00 66.00 102 THR A O 1
ATOM 763 N N . THR A 1 103 ? 26.892 7.822 -10.088 1.00 72.06 103 THR A N 1
ATOM 764 C CA . THR A 1 103 ? 26.405 9.176 -10.434 1.00 72.06 103 THR A CA 1
ATOM 765 C C . THR A 1 103 ? 24.925 9.196 -10.846 1.00 72.06 103 THR A C 1
ATOM 767 O O . THR A 1 103 ? 24.308 10.262 -10.901 1.00 72.06 103 THR A O 1
ATOM 770 N N . PHE A 1 104 ? 24.345 8.016 -11.092 1.00 69.19 104 PHE A N 1
ATOM 771 C CA . PHE A 1 104 ? 22.977 7.762 -11.573 1.00 69.19 104 PHE A CA 1
ATOM 772 C C . PHE A 1 104 ? 21.874 7.985 -10.536 1.00 69.19 104 PHE A C 1
ATOM 774 O O . PHE A 1 104 ? 20.686 7.824 -10.818 1.00 69.19 104 PHE A O 1
ATOM 781 N N . CYS A 1 105 ? 22.259 8.315 -9.311 1.00 68.25 105 CYS A N 1
ATOM 782 C CA . CYS A 1 105 ? 21.319 8.668 -8.265 1.00 68.25 105 CYS A CA 1
ATOM 783 C C . CYS A 1 105 ? 21.194 10.167 -8.047 1.00 68.25 105 CYS A C 1
ATOM 785 O O . CYS A 1 105 ? 20.364 10.567 -7.246 1.00 68.25 105 CYS A O 1
ATOM 787 N N . ASN A 1 106 ? 22.005 10.990 -8.713 1.00 77.56 106 ASN A N 1
ATOM 788 C CA . ASN A 1 106 ? 21.899 12.435 -8.576 1.00 77.56 106 ASN A CA 1
ATOM 789 C C . ASN A 1 106 ? 20.625 12.934 -9.258 1.00 77.56 106 ASN A C 1
ATOM 791 O O . ASN A 1 106 ? 20.232 12.428 -10.310 1.00 77.56 106 ASN A O 1
ATOM 795 N N . SER A 1 107 ? 19.994 13.956 -8.681 1.00 74.12 107 SER A N 1
ATOM 796 C CA . SER A 1 107 ? 18.874 14.635 -9.333 1.00 74.12 107 SER A CA 1
ATOM 797 C C . SER A 1 107 ? 19.311 15.161 -10.705 1.00 74.12 107 SER A C 1
ATOM 799 O O . SER A 1 107 ? 20.392 15.735 -10.836 1.00 74.12 107 SER A O 1
ATOM 801 N N . GLY A 1 108 ? 18.510 14.897 -11.737 1.00 77.00 108 GLY A N 1
ATOM 802 C CA . GLY A 1 108 ? 18.849 15.139 -13.145 1.00 77.00 108 GLY A CA 1
ATOM 803 C C . GLY A 1 108 ? 19.448 13.924 -13.852 1.00 77.00 108 GLY A C 1
ATOM 804 O O . GLY A 1 108 ? 19.417 13.867 -15.075 1.00 77.00 108 GLY A O 1
ATOM 805 N N . ASN A 1 109 ? 19.917 12.932 -13.095 1.00 80.50 109 ASN A N 1
ATOM 806 C CA . ASN A 1 109 ? 20.462 11.673 -13.598 1.00 80.50 109 ASN A CA 1
ATOM 807 C C . ASN A 1 109 ? 19.724 10.449 -13.043 1.00 80.50 109 ASN A C 1
ATOM 809 O O . ASN A 1 109 ? 20.217 9.342 -13.237 1.00 80.50 109 ASN A O 1
ATOM 813 N N . PHE A 1 110 ? 18.586 10.616 -12.360 1.00 80.50 110 PHE A N 1
ATOM 814 C CA . PHE A 1 110 ? 17.871 9.527 -11.696 1.00 80.50 110 PHE A CA 1
ATOM 815 C C . PHE A 1 110 ? 17.365 8.496 -12.715 1.00 80.50 110 PHE A C 1
ATOM 817 O O . PHE A 1 110 ? 16.507 8.809 -13.535 1.00 80.50 110 PHE A O 1
ATOM 824 N N . GLN A 1 111 ? 17.937 7.289 -12.685 1.00 89.44 111 GLN A N 1
ATOM 825 C CA . GLN A 1 111 ? 17.697 6.223 -13.667 1.00 89.44 111 GLN A CA 1
ATOM 826 C C . GLN A 1 111 ? 16.583 5.251 -13.255 1.00 89.44 111 GLN A C 1
ATOM 828 O O . GLN A 1 111 ? 16.251 5.123 -12.078 1.00 89.44 111 GLN A O 1
ATOM 833 N N . CYS A 1 112 ? 16.077 4.481 -14.222 1.00 92.94 112 CYS A N 1
ATOM 834 C CA . CYS A 1 112 ? 15.093 3.415 -14.007 1.00 92.94 112 CYS A CA 1
ATOM 835 C C . CYS A 1 112 ? 15.497 2.401 -12.925 1.00 92.94 112 CYS A C 1
ATOM 837 O O . CYS A 1 112 ? 14.703 2.080 -12.044 1.00 92.94 112 CYS A O 1
ATOM 839 N N . VAL A 1 113 ? 16.757 1.957 -12.922 1.00 92.31 113 VAL A N 1
ATOM 840 C CA . VAL A 1 113 ? 17.291 1.060 -11.884 1.00 92.31 113 VAL A CA 1
ATOM 841 C C . VAL A 1 113 ? 17.244 1.732 -10.508 1.00 92.31 113 VAL A C 1
ATOM 843 O O . VAL A 1 113 ? 16.774 1.127 -9.546 1.00 92.31 113 VAL A O 1
ATOM 846 N N . SER A 1 114 ? 17.655 3.003 -10.418 1.00 89.62 114 SER A N 1
ATOM 847 C CA . SER A 1 114 ? 17.607 3.790 -9.178 1.00 89.62 114 SER A CA 1
ATOM 848 C C . SER A 1 114 ? 16.181 3.908 -8.632 1.00 89.62 114 SER A C 1
ATOM 850 O O . SER A 1 114 ? 15.990 3.827 -7.419 1.00 89.62 114 SER A O 1
ATOM 852 N N . PHE A 1 115 ? 15.184 4.053 -9.510 1.00 90.94 115 PHE A N 1
ATOM 853 C CA . PHE A 1 115 ? 13.770 4.087 -9.139 1.00 90.94 115 PHE A CA 1
ATOM 854 C C . PHE A 1 115 ? 13.304 2.777 -8.509 1.00 90.94 115 PHE A C 1
ATOM 856 O O . PHE A 1 115 ? 12.782 2.789 -7.395 1.00 90.94 115 PHE A O 1
ATOM 863 N N . VAL A 1 116 ? 13.544 1.643 -9.172 1.00 93.00 116 VAL A N 1
ATOM 864 C CA . VAL A 1 116 ? 13.137 0.335 -8.643 1.00 93.00 116 VAL A CA 1
ATOM 865 C C . VAL A 1 116 ? 13.829 0.048 -7.309 1.00 93.00 116 VAL A C 1
ATOM 867 O O . VAL A 1 116 ? 13.182 -0.361 -6.345 1.00 93.00 116 VAL A O 1
ATOM 870 N N . VAL A 1 117 ? 15.130 0.331 -7.209 1.00 89.69 117 VAL A N 1
ATOM 871 C CA . VAL A 1 117 ? 15.883 0.181 -5.956 1.00 89.69 117 VAL A CA 1
ATOM 872 C C . VAL A 1 117 ? 15.288 1.054 -4.845 1.00 89.69 117 VAL A C 1
ATOM 874 O O . VAL A 1 117 ? 15.133 0.574 -3.722 1.00 89.69 117 VAL A O 1
ATOM 877 N N . ALA A 1 118 ? 14.915 2.303 -5.144 1.00 85.62 118 ALA A N 1
ATOM 878 C CA . ALA A 1 118 ? 14.289 3.201 -4.175 1.00 85.62 118 ALA A CA 1
ATOM 879 C C . ALA A 1 118 ? 12.927 2.677 -3.690 1.00 85.62 118 ALA A C 1
ATOM 881 O O . ALA A 1 118 ? 12.675 2.691 -2.487 1.00 85.62 118 ALA A O 1
ATOM 882 N N . VAL A 1 119 ? 12.086 2.142 -4.584 1.00 87.12 119 VAL A N 1
ATOM 883 C CA . VAL A 1 119 ? 10.783 1.549 -4.222 1.00 87.12 119 VAL A CA 1
ATOM 884 C C . VAL A 1 119 ? 10.948 0.388 -3.245 1.00 87.12 119 VAL A C 1
ATOM 886 O O . VAL A 1 119 ? 10.269 0.318 -2.223 1.00 87.12 119 VAL A O 1
ATOM 889 N N . PHE A 1 120 ? 11.882 -0.516 -3.515 1.00 87.31 120 PHE A N 1
ATOM 890 C CA . PHE A 1 120 ? 12.119 -1.672 -2.651 1.00 87.31 120 PHE A CA 1
ATOM 891 C C . PHE A 1 120 ? 12.783 -1.282 -1.322 1.00 87.31 120 PHE A C 1
ATOM 893 O O . PHE A 1 120 ? 12.418 -1.798 -0.261 1.00 87.31 120 PHE A O 1
ATOM 900 N N . ALA A 1 121 ? 13.693 -0.304 -1.344 1.00 81.88 121 ALA A N 1
ATOM 901 C CA . ALA A 1 121 ? 14.273 0.271 -0.132 1.00 81.88 121 ALA A CA 1
ATOM 902 C C . ALA A 1 121 ? 13.210 0.931 0.766 1.00 81.88 121 ALA A C 1
ATOM 904 O O . ALA A 1 121 ? 13.273 0.777 1.986 1.00 81.88 121 ALA A O 1
ATOM 905 N N . ALA A 1 122 ? 12.211 1.596 0.177 1.00 74.56 122 ALA A N 1
ATOM 906 C CA . ALA A 1 122 ? 11.081 2.200 0.890 1.00 74.56 122 ALA A CA 1
ATOM 907 C C . ALA A 1 122 ? 10.282 1.222 1.721 1.00 74.56 122 ALA A C 1
ATOM 909 O O . ALA A 1 122 ? 9.786 1.548 2.795 1.00 74.56 122 ALA A O 1
ATOM 910 N N . LEU A 1 123 ? 10.141 0.014 1.195 1.00 73.12 123 LEU A N 1
ATOM 911 C CA . LEU A 1 123 ? 9.372 -1.043 1.820 1.00 73.12 123 LEU A CA 1
ATOM 912 C C . LEU A 1 123 ? 10.178 -1.782 2.890 1.00 73.12 123 LEU A C 1
ATOM 914 O O . LEU A 1 123 ? 9.686 -2.760 3.453 1.00 73.12 123 LEU A O 1
ATOM 918 N N . GLY A 1 124 ? 11.422 -1.359 3.149 1.00 72.69 124 GLY A N 1
ATOM 919 C CA . GLY A 1 124 ? 12.356 -2.087 4.002 1.00 72.69 124 GLY A CA 1
ATOM 920 C C . GLY A 1 124 ? 12.746 -3.449 3.418 1.00 72.69 124 GLY A C 1
ATOM 921 O O . GLY A 1 124 ? 13.210 -4.315 4.154 1.00 72.69 124 GLY A O 1
ATOM 922 N N . LYS A 1 125 ? 12.548 -3.646 2.108 1.00 77.56 125 LYS A N 1
ATOM 923 C CA . LYS A 1 125 ? 12.851 -4.875 1.369 1.00 77.56 125 LYS A CA 1
ATOM 924 C C . LYS A 1 125 ? 13.863 -4.571 0.259 1.00 77.56 125 LYS A C 1
ATOM 926 O O . LYS A 1 125 ? 13.507 -4.681 -0.911 1.00 77.56 125 LYS A O 1
ATOM 931 N N . PRO A 1 126 ? 15.098 -4.141 0.578 1.00 84.19 126 PRO A N 1
ATOM 932 C CA . PRO A 1 126 ? 16.073 -3.813 -0.455 1.00 84.19 126 PRO A CA 1
ATOM 933 C C . PRO A 1 126 ? 16.252 -4.983 -1.428 1.00 84.19 126 PRO A C 1
ATOM 935 O O . PRO A 1 126 ? 16.283 -6.144 -1.010 1.00 84.19 126 PRO A O 1
ATOM 938 N N . LEU A 1 127 ? 16.384 -4.675 -2.719 1.00 88.69 127 LEU A N 1
ATOM 939 C CA . LEU A 1 127 ? 16.661 -5.703 -3.716 1.00 88.69 127 LEU A CA 1
ATOM 940 C C . LEU A 1 127 ? 17.980 -6.421 -3.383 1.00 88.69 127 LEU A C 1
ATOM 942 O O . LEU A 1 127 ? 18.942 -5.771 -2.952 1.00 88.69 127 LEU A O 1
ATOM 946 N N . PRO A 1 128 ? 18.071 -7.745 -3.603 1.00 90.19 128 PRO A N 1
ATOM 947 C CA . PRO A 1 128 ? 19.335 -8.453 -3.475 1.00 90.19 128 PRO A CA 1
ATOM 948 C C . PRO A 1 128 ? 20.389 -7.829 -4.389 1.00 90.19 128 PRO A C 1
ATOM 950 O O . PRO A 1 128 ? 20.109 -7.533 -5.548 1.00 90.19 128 PRO A O 1
ATOM 953 N N . ALA A 1 129 ? 21.616 -7.660 -3.893 1.00 88.25 129 ALA A N 1
ATOM 954 C CA . ALA A 1 129 ? 22.691 -7.043 -4.672 1.00 88.25 129 ALA A CA 1
ATOM 955 C C . ALA A 1 129 ? 22.972 -7.785 -5.991 1.00 88.25 129 ALA A C 1
ATOM 957 O O . ALA A 1 129 ? 23.363 -7.160 -6.965 1.00 88.25 129 ALA A O 1
ATOM 958 N N . SER A 1 130 ? 22.729 -9.099 -6.031 1.00 90.06 130 SER A N 1
ATOM 959 C CA . SER A 1 130 ? 22.836 -9.926 -7.236 1.00 90.06 130 SER A CA 1
ATOM 960 C C . SER A 1 130 ? 21.761 -9.642 -8.284 1.00 90.06 130 SER A C 1
ATOM 962 O O . SER A 1 130 ? 21.967 -9.986 -9.440 1.00 90.06 130 SER A O 1
ATOM 964 N N . LEU A 1 131 ? 20.626 -9.044 -7.904 1.00 91.25 131 LEU A N 1
ATOM 965 C CA . LEU A 1 131 ? 19.594 -8.616 -8.848 1.00 91.25 131 LEU A CA 1
ATOM 966 C C . LEU A 1 131 ? 19.965 -7.294 -9.525 1.00 91.25 131 LEU A C 1
ATOM 968 O O . LEU A 1 131 ? 19.655 -7.087 -10.696 1.00 91.25 131 LEU A O 1
ATOM 972 N N . ILE A 1 132 ? 20.627 -6.408 -8.780 1.00 89.62 132 ILE A N 1
ATOM 973 C CA . ILE A 1 132 ? 20.894 -5.037 -9.197 1.00 89.62 132 ILE A CA 1
ATOM 974 C C . ILE A 1 132 ? 22.069 -5.005 -10.185 1.00 89.62 132 ILE A C 1
ATOM 976 O O . ILE A 1 132 ? 23.216 -5.242 -9.812 1.00 89.62 132 ILE A O 1
ATOM 980 N N . GLY A 1 133 ? 21.777 -4.646 -11.432 1.00 87.94 133 GLY A N 1
ATOM 981 C CA . GLY A 1 133 ? 22.754 -4.420 -12.498 1.00 87.94 133 GLY A CA 1
ATOM 982 C C . GLY A 1 133 ? 22.262 -3.352 -13.472 1.00 87.94 133 GLY A C 1
ATOM 983 O O . GLY A 1 133 ? 21.410 -2.532 -13.117 1.00 87.94 133 GLY A O 1
ATOM 984 N N . ASP A 1 134 ? 22.763 -3.380 -14.706 1.00 90.38 134 ASP A N 1
ATOM 985 C CA . ASP A 1 134 ? 22.151 -2.611 -15.792 1.00 90.38 134 ASP A CA 1
ATOM 986 C C . ASP A 1 134 ? 20.709 -3.081 -16.021 1.00 90.38 134 ASP A C 1
ATOM 988 O O . ASP A 1 134 ? 20.351 -4.220 -15.716 1.00 90.38 134 ASP A O 1
ATOM 992 N N . ALA A 1 135 ? 19.865 -2.221 -16.588 1.00 91.56 135 ALA A N 1
ATOM 993 C CA . ALA A 1 135 ? 18.436 -2.503 -16.687 1.00 91.56 135 ALA A CA 1
ATOM 994 C C . ALA A 1 135 ? 18.126 -3.816 -17.441 1.00 91.56 135 ALA A C 1
ATOM 996 O O . ALA A 1 135 ? 17.335 -4.623 -16.959 1.00 91.56 135 ALA A O 1
ATOM 997 N N . HIS A 1 136 ? 18.817 -4.092 -18.553 1.00 92.69 136 HIS A N 1
ATOM 998 C CA . HIS A 1 136 ? 18.684 -5.354 -19.298 1.00 92.69 136 HIS A CA 1
ATOM 999 C C . HIS A 1 136 ? 19.122 -6.609 -18.516 1.00 92.69 136 HIS A C 1
ATOM 1001 O O . HIS A 1 136 ? 18.741 -7.719 -18.886 1.00 92.69 136 HIS A O 1
ATOM 1007 N N . GLN A 1 137 ? 19.924 -6.460 -17.454 1.00 94.69 137 GLN A N 1
ATOM 1008 C CA . GLN A 1 137 ? 20.445 -7.578 -16.659 1.00 94.69 137 GLN A CA 1
ATOM 1009 C C . GLN A 1 137 ? 19.453 -8.054 -15.599 1.00 94.69 137 GLN A C 1
ATOM 1011 O O . GLN A 1 137 ? 19.559 -9.193 -15.155 1.00 94.69 137 GLN A O 1
ATOM 1016 N N . PHE A 1 138 ? 18.466 -7.234 -15.211 1.00 95.31 138 PHE A N 1
ATOM 1017 C CA . PHE A 1 138 ? 17.460 -7.611 -14.205 1.00 95.31 138 PHE A CA 1
ATOM 1018 C C . PHE A 1 138 ? 16.788 -8.945 -14.543 1.00 95.31 138 PHE A C 1
ATOM 1020 O O . PHE A 1 138 ? 16.601 -9.790 -13.667 1.00 95.31 138 PHE A O 1
ATOM 1027 N N . TRP A 1 139 ? 16.476 -9.155 -15.825 1.00 96.31 139 TRP A N 1
ATOM 1028 C CA . TRP A 1 139 ? 15.858 -10.384 -16.307 1.00 96.31 139 TRP A CA 1
ATOM 1029 C C . TRP A 1 139 ? 16.721 -11.624 -16.080 1.00 96.31 139 TRP A C 1
ATOM 1031 O O . TRP A 1 139 ? 16.224 -12.644 -15.608 1.00 96.31 139 TRP A O 1
ATOM 1041 N N . ASP A 1 140 ? 18.006 -11.564 -16.408 1.00 95.81 140 ASP A N 1
ATOM 1042 C CA . ASP A 1 140 ? 18.890 -12.721 -16.269 1.00 95.81 140 ASP A CA 1
ATOM 1043 C C . ASP A 1 140 ? 19.310 -12.929 -14.812 1.00 95.81 140 ASP A C 1
ATOM 1045 O O . ASP A 1 140 ? 19.345 -14.063 -14.330 1.00 95.81 140 ASP A O 1
ATOM 1049 N N . ASN A 1 141 ? 19.512 -11.841 -14.070 1.00 95.19 141 ASN A N 1
ATOM 1050 C CA . ASN A 1 141 ? 19.853 -11.878 -12.653 1.00 95.19 141 ASN A CA 1
ATOM 1051 C C . ASN A 1 141 ? 18.739 -12.501 -11.793 1.00 95.19 141 ASN A C 1
ATOM 1053 O O . ASN A 1 141 ? 19.023 -13.191 -10.812 1.00 95.19 141 ASN A O 1
ATOM 1057 N N . ALA A 1 142 ? 17.471 -12.309 -12.169 1.00 95.00 142 ALA A N 1
ATOM 1058 C CA . ALA A 1 142 ? 16.334 -12.906 -11.473 1.00 95.00 142 ALA A CA 1
ATOM 1059 C C . ALA A 1 142 ? 16.239 -14.431 -11.647 1.00 95.00 142 ALA A C 1
ATOM 1061 O O . ALA A 1 142 ? 15.628 -15.100 -10.818 1.00 95.00 142 ALA A O 1
ATOM 1062 N N . ALA A 1 143 ? 16.838 -15.002 -12.700 1.00 93.31 143 ALA A N 1
ATOM 1063 C CA . ALA A 1 143 ? 16.645 -16.401 -13.091 1.00 93.31 143 ALA A CA 1
ATOM 1064 C C . ALA A 1 143 ? 17.001 -17.421 -12.003 1.00 93.31 143 ALA A C 1
ATOM 1066 O O . ALA A 1 143 ? 16.408 -18.495 -11.952 1.00 93.31 143 ALA A O 1
ATOM 1067 N N . ASN A 1 144 ? 17.981 -17.086 -11.165 1.00 86.81 144 ASN A N 1
ATOM 1068 C CA . ASN A 1 144 ? 18.545 -17.982 -10.157 1.00 86.81 144 ASN A CA 1
ATOM 1069 C C . ASN A 1 144 ? 18.386 -17.432 -8.738 1.00 86.81 144 ASN A C 1
ATOM 1071 O O . ASN A 1 144 ? 19.066 -17.890 -7.821 1.00 86.81 144 ASN A O 1
ATOM 1075 N N . LEU A 1 145 ? 17.549 -16.410 -8.558 1.00 91.25 145 LEU A N 1
ATOM 1076 C CA . LEU A 1 145 ? 17.434 -15.710 -7.292 1.00 91.25 145 LEU A CA 1
ATOM 1077 C C . LEU A 1 145 ? 16.318 -16.342 -6.449 1.00 91.25 145 LEU A C 1
ATOM 1079 O O . LEU A 1 145 ? 15.156 -16.294 -6.852 1.00 91.25 145 LEU A O 1
ATOM 1083 N N . PRO A 1 146 ? 16.627 -16.936 -5.279 1.00 90.75 146 PRO A N 1
ATOM 1084 C CA . PRO A 1 146 ? 15.601 -17.518 -4.425 1.00 90.75 146 PRO A CA 1
ATOM 1085 C C . PRO A 1 146 ? 14.543 -16.478 -4.048 1.00 90.75 146 PRO A C 1
ATOM 1087 O O . PRO A 1 146 ? 14.879 -15.373 -3.623 1.00 90.75 146 PRO A O 1
ATOM 1090 N N . GLY A 1 147 ? 13.273 -16.846 -4.205 1.00 87.75 147 GLY A N 1
ATOM 1091 C CA . GLY A 1 147 ? 12.142 -15.955 -3.941 1.00 87.75 147 GLY A CA 1
ATOM 1092 C C . GLY A 1 147 ? 11.812 -14.973 -5.045 1.00 87.75 147 GLY A C 1
ATOM 1093 O O . GLY A 1 147 ? 11.071 -14.023 -4.802 1.00 87.75 147 GLY A O 1
ATOM 1094 N N . TRP A 1 148 ? 12.336 -15.208 -6.243 1.00 93.56 148 TRP A N 1
ATOM 1095 C CA . TRP A 1 148 ? 11.982 -14.467 -7.437 1.00 93.56 148 TRP A CA 1
ATOM 1096 C C . TRP A 1 148 ? 11.607 -15.430 -8.557 1.00 93.56 148 TRP A C 1
ATOM 1098 O O . TRP A 1 148 ? 12.210 -16.487 -8.730 1.00 93.56 148 TRP A O 1
ATOM 1108 N N . GLU A 1 149 ? 10.587 -15.061 -9.315 1.00 94.62 149 GLU A N 1
ATOM 1109 C CA . GLU A 1 149 ? 10.093 -15.795 -10.469 1.00 94.62 149 GLU A CA 1
ATOM 1110 C C . GLU A 1 149 ? 10.157 -14.904 -11.698 1.00 94.62 149 GLU A C 1
ATOM 1112 O O . GLU A 1 149 ? 9.829 -13.719 -11.655 1.00 94.62 149 GLU A O 1
ATOM 1117 N N . ARG A 1 150 ? 10.558 -15.498 -12.819 1.00 95.81 150 ARG A N 1
ATOM 1118 C CA . ARG A 1 150 ? 10.461 -14.864 -14.128 1.00 95.81 150 ARG A CA 1
ATOM 1119 C C . ARG A 1 150 ? 9.211 -15.361 -14.823 1.00 95.81 150 ARG A C 1
ATOM 1121 O O . ARG A 1 150 ? 9.003 -16.566 -14.928 1.00 95.81 150 ARG A O 1
ATOM 1128 N N . ILE A 1 151 ? 8.452 -14.430 -15.376 1.00 96.00 151 ILE A N 1
ATOM 1129 C CA . ILE A 1 151 ? 7.253 -14.666 -16.169 1.00 96.00 151 ILE A CA 1
ATOM 1130 C C . ILE A 1 151 ? 7.547 -14.177 -17.595 1.00 96.00 151 ILE A C 1
ATOM 1132 O O . ILE A 1 151 ? 7.375 -12.992 -17.895 1.00 96.00 151 ILE A O 1
ATOM 1136 N N . PRO A 1 152 ? 8.064 -15.051 -18.479 1.00 95.56 152 PRO A N 1
ATOM 1137 C CA . PRO A 1 152 ? 8.354 -14.703 -19.867 1.00 95.56 152 PRO A CA 1
ATOM 1138 C C . PRO A 1 152 ? 7.107 -14.198 -20.591 1.00 95.56 152 PRO A C 1
ATOM 1140 O O . PRO A 1 152 ? 6.011 -14.686 -20.324 1.00 95.56 152 PRO A O 1
ATOM 1143 N N . VAL A 1 153 ? 7.265 -13.299 -21.568 1.00 91.69 153 VAL A N 1
ATOM 1144 C CA . VAL A 1 153 ? 6.130 -12.764 -22.354 1.00 91.69 153 VAL A CA 1
ATOM 1145 C C . VAL A 1 153 ? 5.198 -13.850 -22.911 1.00 91.69 153 VAL A C 1
ATOM 1147 O O . VAL A 1 153 ? 3.990 -13.711 -22.732 1.00 91.69 153 VAL A O 1
ATOM 1150 N N . PRO A 1 154 ? 5.687 -14.966 -23.496 1.00 87.88 154 PRO A N 1
ATOM 1151 C CA . PRO A 1 154 ? 4.799 -16.030 -23.975 1.00 87.88 154 PRO A CA 1
ATOM 1152 C C . PRO A 1 154 ? 3.941 -16.672 -22.875 1.00 87.88 154 PRO A C 1
ATOM 1154 O O . PRO A 1 154 ? 2.897 -17.249 -23.164 1.00 87.88 154 PRO A O 1
ATOM 1157 N N . LEU A 1 155 ? 4.381 -16.586 -21.618 1.00 86.75 155 LEU A N 1
ATOM 1158 C CA . LEU A 1 155 ? 3.662 -17.095 -20.454 1.00 86.75 155 LEU A CA 1
ATOM 1159 C C . LEU A 1 155 ? 2.826 -16.016 -19.757 1.00 86.75 155 LEU A C 1
ATOM 1161 O O . LEU A 1 155 ? 1.954 -16.371 -18.969 1.00 86.75 155 LEU A O 1
ATOM 1165 N N . ALA A 1 156 ? 3.023 -14.728 -20.059 1.00 82.12 156 ALA A N 1
ATOM 1166 C CA . ALA A 1 156 ? 2.315 -13.623 -19.410 1.00 82.12 156 ALA A CA 1
ATOM 1167 C C . ALA A 1 156 ? 0.791 -13.702 -19.600 1.00 82.12 156 ALA A C 1
ATOM 1169 O O . ALA A 1 156 ? 0.049 -13.360 -18.684 1.00 82.12 156 ALA A O 1
ATOM 1170 N N . ALA A 1 157 ? 0.317 -14.236 -20.731 1.00 78.25 157 ALA A N 1
ATOM 1171 C CA . ALA A 1 157 ? -1.110 -14.473 -20.962 1.00 78.25 157 ALA A CA 1
ATOM 1172 C C . ALA A 1 157 ? -1.738 -15.429 -19.926 1.00 78.25 157 ALA A C 1
ATOM 1174 O O . ALA A 1 157 ? -2.889 -15.244 -19.540 1.00 78.25 157 ALA A O 1
ATOM 1175 N N . ASN A 1 158 ? -0.975 -16.420 -19.449 1.00 81.19 158 ASN A N 1
ATOM 1176 C CA . ASN A 1 158 ? -1.456 -17.438 -18.511 1.00 81.19 158 ASN A CA 1
ATOM 1177 C C . ASN A 1 158 ? -1.098 -17.111 -17.056 1.00 81.19 158 ASN A C 1
ATOM 1179 O O . ASN A 1 158 ? -1.925 -17.268 -16.165 1.00 81.19 158 ASN A O 1
ATOM 1183 N N . ALA A 1 159 ? 0.135 -16.665 -16.815 1.00 82.88 159 ALA A N 1
ATOM 1184 C CA . ALA A 1 159 ? 0.650 -16.360 -15.482 1.00 82.88 159 ALA A CA 1
ATOM 1185 C C . ALA A 1 159 ? 0.154 -15.014 -14.935 1.00 82.88 159 ALA A C 1
ATOM 1187 O O . ALA A 1 159 ? 0.215 -14.815 -13.724 1.00 82.88 159 ALA A O 1
ATOM 1188 N N . LYS A 1 160 ? -0.344 -14.142 -15.830 1.00 89.06 160 LYS A N 1
ATOM 1189 C CA . LYS A 1 160 ? -0.942 -12.824 -15.582 1.00 89.06 160 LYS A CA 1
ATOM 1190 C C . LYS A 1 160 ? -0.024 -11.883 -14.790 1.00 89.06 160 LYS A C 1
ATOM 1192 O O . LYS A 1 160 ? 0.227 -12.124 -13.608 1.00 89.06 160 LYS A O 1
ATOM 1197 N N . PRO A 1 161 ? 0.472 -10.789 -15.392 1.00 93.19 161 PRO A N 1
ATOM 1198 C CA . PRO A 1 161 ? 1.177 -9.754 -14.645 1.00 93.19 161 PRO A CA 1
ATOM 1199 C C . PRO A 1 161 ? 0.336 -9.271 -13.465 1.00 93.19 161 PRO A C 1
ATOM 1201 O O . PRO A 1 161 ? -0.890 -9.216 -13.544 1.00 93.19 161 PRO A O 1
ATOM 1204 N N . GLN A 1 162 ? 0.996 -8.923 -12.372 1.00 92.50 162 GLN A N 1
ATOM 1205 C CA . GLN A 1 162 ? 0.365 -8.403 -11.169 1.00 92.50 162 GLN A CA 1
ATOM 1206 C C . GLN A 1 162 ? 0.974 -7.057 -10.822 1.00 92.50 162 GLN A C 1
ATOM 1208 O O . GLN A 1 162 ? 2.121 -6.755 -11.159 1.00 92.50 162 GLN A O 1
ATOM 1213 N N . ARG A 1 163 ? 0.190 -6.244 -10.118 1.00 90.00 163 ARG A N 1
ATOM 1214 C CA . ARG A 1 163 ? 0.693 -5.031 -9.484 1.00 90.00 163 ARG A CA 1
ATOM 1215 C C . ARG A 1 163 ? 1.912 -5.385 -8.632 1.00 90.00 163 ARG A C 1
ATOM 1217 O O . ARG A 1 163 ? 1.878 -6.379 -7.924 1.00 90.00 163 ARG A O 1
ATOM 1224 N N . GLY A 1 164 ? 2.978 -4.597 -8.733 1.00 91.88 164 GLY A N 1
ATOM 1225 C CA . GLY A 1 164 ? 4.254 -4.797 -8.047 1.00 91.88 164 GLY A CA 1
ATOM 1226 C C . GLY A 1 164 ? 5.277 -5.680 -8.760 1.00 91.88 164 GLY A C 1
ATOM 1227 O O . GLY A 1 164 ? 6.438 -5.664 -8.350 1.00 91.88 164 GLY A O 1
ATOM 1228 N N . ASP A 1 165 ? 4.904 -6.393 -9.827 1.00 96.56 165 ASP A N 1
ATOM 1229 C CA . ASP A 1 165 ? 5.886 -7.089 -10.661 1.00 96.56 165 ASP A CA 1
ATOM 1230 C C . ASP A 1 165 ? 6.874 -6.079 -11.264 1.00 96.56 165 ASP A C 1
ATOM 1232 O O . ASP A 1 165 ? 6.479 -4.999 -11.720 1.00 96.56 165 ASP A O 1
ATOM 1236 N N . LEU A 1 166 ? 8.160 -6.438 -11.316 1.00 97.31 166 LEU A N 1
ATOM 1237 C CA . LEU A 1 166 ? 9.113 -5.691 -12.131 1.00 97.31 166 LEU A CA 1
ATOM 1238 C C . LEU A 1 166 ? 8.904 -6.056 -13.597 1.00 97.31 166 LEU A C 1
ATOM 1240 O O . LEU A 1 166 ? 8.615 -7.204 -13.924 1.00 97.31 166 LEU A O 1
ATOM 1244 N N . ILE A 1 167 ? 9.124 -5.106 -14.489 1.00 97.50 167 ILE A N 1
ATOM 1245 C CA . ILE A 1 167 ? 9.091 -5.330 -15.932 1.00 97.50 167 ILE A CA 1
ATOM 1246 C C . ILE A 1 167 ? 10.512 -5.186 -16.456 1.00 97.50 167 ILE A C 1
ATOM 1248 O O . ILE A 1 167 ? 11.155 -4.180 -16.171 1.00 97.50 167 ILE A O 1
ATOM 1252 N N . GLY A 1 168 ? 11.005 -6.185 -17.189 1.00 96.69 168 GLY A N 1
ATOM 1253 C CA . GLY A 1 168 ? 12.344 -6.174 -17.778 1.00 96.69 168 GLY A CA 1
ATOM 1254 C C . GLY A 1 168 ? 12.295 -5.999 -19.292 1.00 96.69 168 GLY A C 1
ATOM 1255 O O . GLY A 1 168 ? 11.625 -6.770 -19.987 1.00 96.69 168 GLY A O 1
ATOM 1256 N N . TRP A 1 169 ? 13.037 -5.022 -19.809 1.00 97.06 169 TRP A N 1
ATOM 1257 C CA . TRP A 1 169 ? 13.252 -4.835 -21.241 1.00 97.06 169 TRP A CA 1
ATOM 1258 C C . TRP A 1 169 ? 14.730 -4.911 -21.598 1.00 97.06 169 TRP A C 1
ATOM 1260 O O . TRP A 1 169 ? 15.582 -4.380 -20.886 1.00 97.06 169 TRP A O 1
ATOM 1270 N N . SER A 1 170 ? 15.015 -5.455 -22.778 1.00 96.38 170 SER A N 1
ATOM 1271 C CA . SER A 1 170 ? 16.306 -5.332 -23.454 1.00 96.38 170 SER A CA 1
ATOM 1272 C C . SER A 1 170 ? 16.218 -4.382 -24.656 1.00 96.38 170 SER A C 1
ATOM 1274 O O . SER A 1 170 ? 15.131 -3.964 -25.070 1.00 96.38 170 SER A O 1
ATOM 1276 N N . GLY A 1 171 ? 17.372 -4.017 -25.221 1.00 93.88 171 GLY A N 1
ATOM 1277 C CA . GLY A 1 171 ? 17.452 -3.117 -26.373 1.00 93.88 171 GLY A CA 1
ATOM 1278 C C . GLY A 1 171 ? 17.366 -1.639 -25.986 1.00 93.88 171 GLY A C 1
ATOM 1279 O O . GLY A 1 171 ? 18.031 -1.190 -25.051 1.00 93.88 171 GLY A O 1
ATOM 1280 N N . GLY A 1 172 ? 16.579 -0.873 -26.738 1.00 90.00 172 GLY A N 1
ATOM 1281 C CA . GLY A 1 172 ? 16.523 0.585 -26.661 1.00 90.00 172 GLY A CA 1
ATOM 1282 C C . GLY A 1 172 ? 17.654 1.270 -27.444 1.00 90.00 172 GLY A C 1
ATOM 1283 O O . GLY A 1 172 ? 18.578 0.601 -27.914 1.00 90.00 172 GLY A O 1
ATOM 1284 N N . PRO A 1 173 ? 17.628 2.611 -27.574 1.00 86.00 173 PRO A N 1
ATOM 1285 C CA . PRO A 1 173 ? 18.558 3.368 -28.426 1.00 86.00 173 PRO A CA 1
ATOM 1286 C C . PRO A 1 173 ? 20.047 3.144 -28.130 1.00 86.00 173 PRO A C 1
ATOM 1288 O O . PRO A 1 173 ? 20.890 3.344 -28.998 1.00 86.00 173 PRO A O 1
ATOM 1291 N N . GLN A 1 174 ? 20.368 2.746 -26.899 1.00 87.69 174 GLN A N 1
ATOM 1292 C CA . GLN A 1 174 ? 21.734 2.536 -26.420 1.00 87.69 174 GLN A CA 1
ATOM 1293 C C . GLN A 1 174 ? 22.003 1.076 -26.013 1.00 87.69 174 GLN A C 1
ATOM 1295 O O . GLN A 1 174 ? 23.083 0.767 -25.524 1.00 87.69 174 GLN A O 1
ATOM 1300 N N . GLY A 1 175 ? 21.030 0.174 -26.180 1.00 90.12 175 GLY A N 1
ATOM 1301 C CA . GLY A 1 175 ? 21.164 -1.239 -25.808 1.00 90.12 175 GLY A CA 1
ATOM 1302 C C . GLY A 1 175 ? 21.114 -1.542 -24.303 1.00 90.12 175 GLY A C 1
ATOM 1303 O O . GLY A 1 175 ? 21.197 -2.708 -23.930 1.00 90.12 175 GLY A O 1
ATOM 1304 N N . PHE A 1 176 ? 20.954 -0.538 -23.433 1.00 90.50 176 PHE A N 1
ATOM 1305 C CA . PHE A 1 176 ? 20.961 -0.725 -21.974 1.00 90.50 176 PHE A CA 1
ATOM 1306 C C . PHE A 1 176 ? 19.711 -1.410 -21.408 1.00 90.50 176 PHE A C 1
ATOM 1308 O O . PHE A 1 176 ? 19.741 -1.863 -20.260 1.00 90.50 176 PHE A O 1
ATOM 1315 N N . GLY A 1 177 ? 18.634 -1.512 -22.192 1.00 94.88 177 GLY A N 1
ATOM 1316 C CA . GLY A 1 177 ? 17.340 -1.996 -21.726 1.00 94.88 177 GLY A CA 1
ATOM 1317 C C . GLY A 1 177 ? 16.597 -0.986 -20.850 1.00 94.88 177 GLY A C 1
ATOM 1318 O O . GLY A 1 177 ? 16.901 0.209 -20.850 1.00 94.88 177 GLY A O 1
ATOM 1319 N N . HIS A 1 178 ? 15.588 -1.465 -20.127 1.00 96.12 178 HIS A N 1
ATOM 1320 C CA . HIS A 1 178 ? 14.827 -0.674 -19.159 1.00 96.12 178 HIS A CA 1
ATOM 1321 C C . HIS A 1 178 ? 14.235 -1.571 -18.067 1.00 96.12 178 HIS A C 1
ATOM 1323 O O . HIS A 1 178 ? 14.068 -2.773 -18.280 1.00 96.12 178 HIS A O 1
ATOM 1329 N N . VAL A 1 179 ? 13.917 -0.991 -16.907 1.00 96.62 179 VAL A N 1
ATOM 1330 C CA . VAL A 1 179 ? 13.207 -1.683 -15.827 1.00 96.62 179 VAL A CA 1
ATOM 1331 C C . VAL A 1 179 ? 12.145 -0.773 -15.212 1.00 96.62 179 VAL A C 1
ATOM 1333 O O . VAL A 1 179 ? 12.384 0.413 -15.003 1.00 96.62 179 VAL A O 1
ATOM 1336 N N . ALA A 1 180 ? 10.965 -1.315 -14.929 1.00 96.75 180 ALA A N 1
ATOM 1337 C CA . ALA A 1 180 ? 9.843 -0.578 -14.345 1.00 96.75 180 ALA A CA 1
ATOM 1338 C C . ALA A 1 180 ? 9.054 -1.458 -13.371 1.00 96.75 180 ALA A C 1
ATOM 1340 O O . ALA A 1 180 ? 9.402 -2.618 -13.168 1.00 96.75 180 ALA A O 1
ATOM 1341 N N . ILE A 1 181 ? 7.990 -0.912 -12.782 1.00 96.75 181 ILE A N 1
ATOM 1342 C CA . ILE A 1 181 ? 7.109 -1.621 -11.845 1.00 96.75 181 ILE A CA 1
ATOM 1343 C C . ILE A 1 181 ? 5.673 -1.538 -12.346 1.00 96.75 181 ILE A C 1
ATOM 1345 O O . ILE A 1 181 ? 5.188 -0.441 -12.612 1.00 96.75 181 ILE A O 1
ATOM 1349 N N . VAL A 1 182 ? 4.971 -2.669 -12.432 1.00 96.38 182 VAL A N 1
ATOM 1350 C CA . VAL A 1 182 ? 3.530 -2.697 -12.722 1.00 96.38 182 VAL A CA 1
ATOM 1351 C C . VAL A 1 182 ? 2.780 -2.008 -11.582 1.00 96.38 182 VAL A C 1
ATOM 1353 O O . VAL A 1 182 ? 2.912 -2.386 -10.420 1.00 96.38 182 VAL A O 1
ATOM 1356 N N . VAL A 1 183 ? 1.969 -1.001 -11.890 1.00 92.00 183 VAL A N 1
ATOM 1357 C CA . VAL A 1 183 ? 1.211 -0.242 -10.879 1.00 92.00 183 VAL A CA 1
ATOM 1358 C C . VAL A 1 183 ? -0.291 -0.413 -11.002 1.00 92.00 183 VAL A C 1
ATOM 1360 O O . VAL A 1 183 ? -0.989 -0.187 -10.016 1.00 92.00 183 VAL A O 1
ATOM 1363 N N . ASP A 1 184 ? -0.773 -0.819 -12.174 1.00 90.31 184 ASP A N 1
ATOM 1364 C CA . ASP A 1 184 ? -2.176 -1.115 -12.444 1.00 90.31 184 ASP A CA 1
ATOM 1365 C C . ASP A 1 184 ? -2.281 -1.966 -13.721 1.00 90.31 184 ASP A C 1
ATOM 1367 O O . ASP A 1 184 ? -1.387 -1.929 -14.571 1.00 90.31 184 ASP A O 1
ATOM 1371 N N . LEU A 1 185 ? -3.361 -2.723 -13.887 1.00 94.12 185 LEU A N 1
ATOM 1372 C CA . LEU A 1 185 ? -3.607 -3.489 -15.104 1.00 94.12 185 LEU A CA 1
ATOM 1373 C C . LEU A 1 185 ? -5.095 -3.764 -15.336 1.00 94.12 185 LEU A C 1
ATOM 1375 O O . LEU A 1 185 ? -5.901 -3.863 -14.414 1.00 94.12 185 LEU A O 1
ATOM 1379 N N . GLN A 1 186 ? -5.433 -3.975 -16.601 1.00 93.44 186 GLN A N 1
ATOM 1380 C CA . GLN A 1 186 ? -6.686 -4.569 -17.031 1.00 93.44 186 GLN A CA 1
ATOM 1381 C C . GLN A 1 186 ? -6.357 -5.756 -17.925 1.00 93.44 186 GLN A C 1
ATOM 1383 O O . GLN A 1 186 ? -5.710 -5.595 -18.957 1.00 93.44 186 GLN A O 1
ATOM 1388 N N . GLU A 1 187 ? -6.814 -6.944 -17.543 1.00 92.75 187 GLU A N 1
ATOM 1389 C CA . GLU A 1 187 ? -6.651 -8.125 -18.384 1.00 92.75 187 GLU A CA 1
ATOM 1390 C C . GLU A 1 187 ? -7.435 -7.980 -19.699 1.00 92.75 187 GLU A C 1
ATOM 1392 O O . GLU A 1 187 ? -8.534 -7.405 -19.703 1.00 92.75 187 GLU A O 1
ATOM 1397 N N . PRO A 1 188 ? -6.911 -8.510 -20.816 1.00 94.12 188 PRO A N 1
ATOM 1398 C CA . PRO A 1 188 ? -7.681 -8.628 -22.036 1.00 94.12 188 PRO A CA 1
ATOM 1399 C C . PRO A 1 188 ? -8.871 -9.565 -21.843 1.00 94.12 188 PRO A C 1
ATOM 1401 O O . PRO A 1 188 ? -8.839 -10.529 -21.079 1.00 94.12 188 PRO A O 1
ATOM 1404 N N . THR A 1 189 ? -9.917 -9.311 -22.614 1.00 93.56 189 THR A N 1
ATOM 1405 C CA . THR A 1 189 ? -11.053 -10.221 -22.773 1.00 93.56 189 THR A CA 1
ATOM 1406 C C . THR A 1 189 ? -11.021 -10.816 -24.182 1.00 93.56 189 THR A C 1
ATOM 1408 O O . THR A 1 189 ? -10.326 -10.279 -25.045 1.00 93.56 189 THR A O 1
ATOM 1411 N N . PRO A 1 190 ? -11.818 -11.858 -24.485 1.00 93.94 190 PRO A N 1
ATOM 1412 C CA . PRO A 1 190 ? -11.893 -12.392 -25.847 1.00 93.94 190 PRO A CA 1
ATOM 1413 C C . PRO A 1 190 ? -12.239 -11.350 -26.925 1.00 93.94 190 PRO A C 1
ATOM 1415 O O . PRO A 1 190 ? -11.921 -11.560 -28.089 1.00 93.94 190 PRO A O 1
ATOM 1418 N N . ASN A 1 191 ? -12.881 -10.237 -26.544 1.00 95.50 191 ASN A N 1
ATOM 1419 C CA . ASN A 1 191 ? -13.398 -9.227 -27.471 1.00 95.50 191 ASN A CA 1
ATOM 1420 C C . ASN A 1 191 ? -12.761 -7.840 -27.304 1.00 95.50 191 ASN A C 1
ATOM 1422 O O . ASN A 1 191 ? -13.164 -6.906 -27.995 1.00 95.50 191 ASN A O 1
ATOM 1426 N N . ALA A 1 192 ? -11.831 -7.669 -26.365 1.00 96.06 192 ALA A N 1
ATOM 1427 C CA . ALA A 1 192 ? -11.232 -6.371 -26.090 1.00 96.06 192 ALA A CA 1
ATOM 1428 C C . ALA A 1 192 ? -9.822 -6.525 -25.538 1.00 96.06 192 ALA A C 1
ATOM 1430 O O . ALA A 1 192 ? -9.590 -7.335 -24.637 1.00 96.06 192 ALA A O 1
ATOM 1431 N N . ASP A 1 193 ? -8.917 -5.695 -26.043 1.00 96.62 193 ASP A N 1
ATOM 1432 C CA . ASP A 1 193 ? -7.577 -5.567 -25.495 1.00 96.62 193 ASP A CA 1
ATOM 1433 C C . ASP A 1 193 ? -7.634 -5.034 -24.058 1.00 96.62 193 ASP A C 1
ATOM 1435 O O . ASP A 1 193 ? -8.491 -4.230 -23.678 1.00 96.62 193 ASP A O 1
ATOM 1439 N N . GLY A 1 194 ? -6.702 -5.519 -23.255 1.00 95.75 194 GLY A N 1
ATOM 1440 C CA . GLY A 1 194 ? -6.379 -5.009 -21.941 1.00 95.75 194 GLY A CA 1
ATOM 1441 C C . GLY A 1 194 ? -5.211 -4.030 -21.995 1.00 95.75 194 GLY A C 1
ATOM 1442 O O . GLY A 1 194 ? -4.751 -3.589 -23.053 1.00 95.75 194 GLY A O 1
ATOM 1443 N N . TRP A 1 195 ? -4.693 -3.699 -20.822 1.00 95.56 195 TRP A N 1
ATOM 1444 C CA . TRP A 1 195 ? -3.542 -2.822 -20.684 1.00 95.56 195 TRP A CA 1
ATOM 1445 C C . TRP A 1 195 ? -2.768 -3.106 -19.404 1.00 95.56 195 TRP A C 1
ATOM 1447 O O . TRP A 1 195 ? -3.297 -3.644 -18.435 1.00 95.56 195 TRP A O 1
ATOM 1457 N N . ILE A 1 196 ? -1.500 -2.707 -19.398 1.00 95.25 196 ILE A N 1
ATOM 1458 C CA . ILE A 1 196 ? -0.617 -2.785 -18.235 1.00 95.25 196 ILE A CA 1
ATOM 1459 C C . ILE A 1 196 ? -0.045 -1.392 -18.029 1.00 95.25 196 ILE A C 1
ATOM 1461 O O . ILE A 1 196 ? 0.671 -0.891 -18.894 1.00 95.25 196 ILE A O 1
ATOM 1465 N N . THR A 1 197 ? -0.373 -0.765 -16.905 1.00 94.31 197 THR A N 1
ATOM 1466 C CA . THR A 1 197 ? 0.192 0.526 -16.512 1.00 94.31 197 THR A CA 1
ATOM 1467 C C . THR A 1 197 ? 1.371 0.278 -15.583 1.00 94.31 197 THR A C 1
ATOM 1469 O O . THR A 1 197 ? 1.290 -0.521 -14.646 1.00 94.31 197 THR A O 1
ATOM 1472 N N . PHE A 1 198 ? 2.474 0.973 -15.818 1.00 95.19 198 PHE A N 1
ATOM 1473 C CA . PHE A 1 198 ? 3.702 0.813 -15.048 1.00 95.19 198 PHE A CA 1
ATOM 1474 C C . PHE A 1 198 ? 4.305 2.161 -14.679 1.00 95.19 198 PHE A C 1
ATOM 1476 O O . PHE A 1 198 ? 4.129 3.126 -15.412 1.00 95.19 198 PHE A O 1
ATOM 1483 N N . ALA A 1 199 ? 5.008 2.223 -13.549 1.00 93.56 199 ALA A N 1
ATOM 1484 C CA . ALA A 1 199 ? 5.776 3.384 -13.105 1.00 93.56 199 ALA A CA 1
ATOM 1485 C C . ALA A 1 199 ? 7.277 3.141 -13.304 1.00 93.56 199 ALA A C 1
ATOM 1487 O O . ALA A 1 199 ? 7.762 2.031 -13.061 1.00 93.56 199 ALA A O 1
ATOM 1488 N N . ASN A 1 200 ? 8.014 4.162 -13.740 1.00 93.62 200 ASN A N 1
ATOM 1489 C CA . ASN A 1 200 ? 9.434 4.056 -14.075 1.00 93.62 200 ASN A CA 1
ATOM 1490 C C . ASN A 1 200 ? 10.217 5.363 -13.813 1.00 93.62 200 ASN A C 1
ATOM 1492 O O . ASN A 1 200 ? 9.658 6.352 -13.365 1.00 93.62 200 ASN A O 1
ATOM 1496 N N . ALA A 1 201 ? 11.515 5.408 -14.122 1.00 91.00 201 ALA A N 1
ATOM 1497 C CA . ALA A 1 201 ? 12.230 6.682 -14.232 1.00 91.00 201 ALA A CA 1
ATOM 1498 C C . ALA A 1 201 ? 13.147 6.743 -15.450 1.00 91.00 201 ALA A C 1
ATOM 1500 O O . ALA A 1 201 ? 13.659 5.718 -15.899 1.00 91.00 201 ALA A O 1
ATOM 1501 N N . ASN A 1 202 ? 13.424 7.961 -15.924 1.00 88.88 202 ASN A N 1
ATOM 1502 C CA . ASN A 1 202 ? 14.257 8.225 -17.095 1.00 88.88 202 ASN A CA 1
ATOM 1503 C C . ASN A 1 202 ? 13.714 7.590 -18.389 1.00 88.88 202 ASN A C 1
ATOM 1505 O O . ASN A 1 202 ? 14.466 7.001 -19.167 1.00 88.88 202 ASN A O 1
ATOM 1509 N N . SER A 1 203 ? 12.406 7.689 -18.621 1.00 85.75 203 SER A N 1
ATOM 1510 C CA . SER A 1 203 ? 11.786 7.295 -19.887 1.00 85.75 203 SER A CA 1
ATOM 1511 C C . SER A 1 203 ? 10.584 8.182 -20.223 1.00 85.75 203 SER A C 1
ATOM 1513 O O . SER A 1 203 ? 10.203 9.031 -19.412 1.00 85.75 203 SER A O 1
ATOM 1515 N N . PRO A 1 204 ? 9.966 7.988 -21.404 1.00 75.94 204 PRO A N 1
ATOM 1516 C CA . PRO A 1 204 ? 8.651 8.541 -21.694 1.00 75.94 204 PRO A CA 1
ATOM 1517 C C . PRO A 1 204 ? 7.592 8.053 -20.696 1.00 75.94 204 PRO A C 1
ATOM 1519 O O . PRO A 1 204 ? 7.723 6.972 -20.111 1.00 75.94 204 PRO A O 1
ATOM 1522 N N . GLY A 1 205 ? 6.531 8.839 -20.569 1.00 78.81 205 GLY A N 1
ATOM 1523 C CA . GLY A 1 205 ? 5.261 8.430 -19.987 1.00 78.81 205 GLY A CA 1
ATOM 1524 C C . GLY A 1 205 ? 4.138 9.369 -20.414 1.00 78.81 205 GLY A C 1
ATOM 1525 O O . GLY A 1 205 ? 4.333 10.249 -21.252 1.00 78.81 205 GLY A O 1
ATOM 1526 N N . ASP A 1 206 ? 2.939 9.131 -19.909 1.00 72.06 206 ASP A N 1
ATOM 1527 C CA . ASP A 1 206 ? 1.711 9.765 -20.399 1.00 72.06 206 ASP A CA 1
ATOM 1528 C C . ASP A 1 206 ? 0.876 10.406 -19.286 1.00 72.06 206 ASP A C 1
ATOM 1530 O O . ASP A 1 206 ? -0.223 10.920 -19.513 1.00 72.06 206 ASP A O 1
ATOM 1534 N N . ARG A 1 207 ? 1.397 10.387 -18.059 1.00 67.06 207 ARG A N 1
ATOM 1535 C CA . ARG A 1 207 ? 0.670 10.813 -16.873 1.00 67.06 207 ARG A CA 1
ATOM 1536 C C . ARG A 1 207 ? 0.255 12.276 -16.895 1.00 67.06 207 ARG A C 1
ATOM 1538 O O . ARG A 1 207 ? -0.819 12.602 -16.387 1.00 67.06 207 ARG A O 1
ATOM 1545 N N . PHE A 1 208 ? 1.120 13.161 -17.379 1.00 62.81 208 PHE A N 1
ATOM 1546 C CA . PHE A 1 208 ? 0.777 14.568 -17.513 1.00 62.81 208 PHE A CA 1
ATOM 1547 C C . PHE A 1 208 ? 0.747 14.949 -18.986 1.00 62.81 208 PHE A C 1
ATOM 1549 O O . PHE A 1 208 ? 1.593 14.560 -19.781 1.00 62.81 208 PHE A O 1
ATOM 1556 N N . SER A 1 209 ? -0.239 15.768 -19.335 1.00 58.94 209 SER A N 1
ATOM 1557 C CA . SER A 1 209 ? -0.468 16.252 -20.696 1.00 58.94 209 SER A CA 1
ATOM 1558 C C . SER A 1 209 ? 0.588 17.245 -21.189 1.00 58.94 209 SER A C 1
ATOM 1560 O O . SER A 1 209 ? 0.468 17.747 -22.303 1.00 58.94 209 SER A O 1
ATOM 1562 N N . ASP A 1 210 ? 1.565 17.597 -20.352 1.00 64.44 210 ASP A N 1
ATOM 1563 C CA . ASP A 1 210 ? 2.635 18.524 -20.696 1.00 64.44 210 ASP A CA 1
ATOM 1564 C C . ASP A 1 210 ? 3.769 17.760 -21.402 1.00 64.44 210 ASP A C 1
ATOM 1566 O O . ASP A 1 210 ? 4.413 16.921 -20.771 1.00 64.44 210 ASP A O 1
ATOM 1570 N N . PRO A 1 211 ? 4.074 18.060 -22.679 1.00 59.47 211 PRO A N 1
ATOM 1571 C CA . PRO A 1 211 ? 5.183 17.438 -23.401 1.00 59.47 211 PRO A CA 1
ATOM 1572 C C . PRO A 1 211 ? 6.552 17.636 -22.731 1.00 59.47 211 PRO A C 1
ATOM 1574 O O . PRO A 1 211 ? 7.475 16.868 -22.994 1.00 59.47 211 PRO A O 1
ATOM 1577 N N . ALA A 1 212 ? 6.704 18.657 -21.880 1.00 58.31 212 ALA A N 1
ATOM 1578 C CA . ALA A 1 212 ? 7.912 18.894 -21.092 1.00 58.31 212 ALA A CA 1
ATOM 1579 C C . ALA A 1 212 ? 7.947 18.097 -19.779 1.00 58.31 212 ALA A C 1
ATOM 1581 O O . ALA A 1 212 ? 8.982 18.067 -19.117 1.00 58.31 212 ALA A O 1
ATOM 1582 N N . HIS A 1 213 ? 6.836 17.467 -19.396 1.00 57.34 213 HIS A N 1
ATOM 1583 C CA . HIS A 1 213 ? 6.688 16.703 -18.164 1.00 57.34 213 HIS A CA 1
ATOM 1584 C C . HIS A 1 213 ? 5.758 15.509 -18.391 1.00 57.34 213 HIS A C 1
ATOM 1586 O O . HIS A 1 213 ? 4.758 15.422 -17.696 1.00 57.34 213 HIS A O 1
ATOM 1592 N N . PRO A 1 214 ? 6.053 14.572 -19.306 1.00 53.53 214 PRO A N 1
ATOM 1593 C CA . PRO A 1 214 ? 5.160 13.449 -19.616 1.00 53.53 214 PRO A CA 1
ATOM 1594 C C . PRO A 1 214 ? 4.684 12.672 -18.374 1.00 53.53 214 PRO A C 1
ATOM 1596 O O . PRO A 1 214 ? 3.633 12.040 -18.370 1.00 53.53 214 PRO A O 1
ATOM 1599 N N . GLY A 1 215 ? 5.448 12.746 -17.279 1.00 60.81 215 GLY A N 1
ATOM 1600 C CA . GLY A 1 215 ? 5.339 11.833 -16.154 1.00 60.81 215 GLY A CA 1
ATOM 1601 C C . GLY A 1 215 ? 5.898 10.480 -16.567 1.00 60.81 215 GLY A C 1
ATOM 1602 O O . GLY A 1 215 ? 6.152 10.246 -17.739 1.00 60.81 215 GLY A O 1
ATOM 1603 N N . ASN A 1 216 ? 6.125 9.589 -15.610 1.00 74.88 216 ASN A N 1
ATOM 1604 C CA . ASN A 1 216 ? 6.697 8.277 -15.914 1.00 74.88 216 ASN A CA 1
ATOM 1605 C C . ASN A 1 216 ? 5.796 7.151 -15.420 1.00 74.88 216 ASN A C 1
ATOM 1607 O O . ASN A 1 216 ? 6.273 6.106 -14.976 1.00 74.88 216 ASN A O 1
ATOM 1611 N N . THR A 1 217 ? 4.483 7.375 -15.444 1.00 88.50 217 THR A N 1
ATOM 1612 C CA . THR A 1 217 ? 3.617 6.233 -15.711 1.00 88.50 217 THR A CA 1
ATOM 1613 C C . THR A 1 217 ? 3.410 6.157 -17.204 1.00 88.50 217 THR A C 1
ATOM 1615 O O . THR A 1 217 ? 3.287 7.197 -17.841 1.00 88.50 217 THR A O 1
ATOM 1618 N N . ASP A 1 218 ? 3.407 4.949 -17.735 1.00 91.00 218 ASP A N 1
ATOM 1619 C CA . ASP A 1 218 ? 3.074 4.690 -19.127 1.00 91.00 218 ASP A CA 1
ATOM 1620 C C . ASP A 1 218 ? 2.296 3.373 -19.203 1.00 91.00 218 ASP A C 1
ATOM 1622 O O . ASP A 1 218 ? 2.171 2.639 -18.210 1.00 91.00 218 ASP A O 1
ATOM 1626 N N . ARG A 1 219 ? 1.744 3.082 -20.375 1.00 92.94 219 ARG A N 1
ATOM 1627 C CA . ARG A 1 219 ? 0.831 1.978 -20.605 1.00 92.94 219 ARG A CA 1
ATOM 1628 C C . ARG A 1 219 ? 1.258 1.137 -21.802 1.00 92.94 219 ARG A C 1
ATOM 1630 O O . ARG A 1 219 ? 1.352 1.611 -22.928 1.00 92.94 219 ARG A O 1
ATOM 1637 N N . MET A 1 220 ? 1.416 -0.162 -21.569 1.00 94.81 220 MET A N 1
ATOM 1638 C CA . MET A 1 220 ? 1.489 -1.158 -22.639 1.00 94.81 220 MET A CA 1
ATOM 1639 C C . MET A 1 220 ? 0.088 -1.643 -23.004 1.00 94.81 220 MET A C 1
ATOM 1641 O O . MET A 1 220 ? -0.770 -1.806 -22.131 1.00 94.81 220 MET A O 1
ATOM 1645 N N . THR A 1 221 ? -0.128 -1.928 -24.288 1.00 95.75 221 THR A N 1
ATOM 1646 C CA . THR A 1 221 ? -1.354 -2.607 -24.734 1.00 95.75 221 THR A CA 1
ATOM 1647 C C . THR A 1 221 ? -1.175 -4.107 -24.560 1.00 95.75 221 THR A C 1
ATOM 1649 O O . THR A 1 221 ? -0.193 -4.672 -25.043 1.00 95.75 221 THR A O 1
ATOM 1652 N N . TRP A 1 222 ? -2.119 -4.750 -23.878 1.00 95.88 222 TRP A N 1
ATOM 1653 C CA . TRP A 1 222 ? -2.137 -6.197 -23.700 1.00 95.88 222 TRP A CA 1
ATOM 1654 C C . TRP A 1 222 ? -3.253 -6.776 -24.561 1.00 95.88 222 TRP A C 1
ATOM 1656 O O . TRP A 1 222 ? -4.426 -6.707 -24.213 1.00 95.88 222 TRP A O 1
ATOM 1666 N N . HIS A 1 223 ? -2.891 -7.303 -25.722 1.00 95.62 223 HIS A N 1
ATOM 1667 C CA . HIS A 1 223 ? -3.850 -7.714 -26.733 1.00 95.62 223 HIS A CA 1
ATOM 1668 C C . HIS A 1 223 ? -4.633 -8.966 -26.336 1.00 95.62 223 HIS A C 1
ATOM 1670 O O . HIS A 1 223 ? -4.126 -9.837 -25.625 1.00 95.62 223 HIS A O 1
ATOM 1676 N N . ALA A 1 224 ? -5.845 -9.102 -26.878 1.00 94.06 224 ALA A N 1
ATOM 1677 C CA . ALA A 1 224 ? -6.707 -10.272 -26.679 1.00 94.06 224 ALA A CA 1
ATOM 1678 C C . ALA A 1 224 ? -6.053 -11.612 -27.066 1.00 94.06 224 ALA A C 1
ATOM 1680 O O . ALA A 1 224 ? -6.385 -12.657 -26.512 1.00 94.06 224 ALA A O 1
ATOM 1681 N N . ASN A 1 225 ? -5.083 -11.589 -27.984 1.00 92.25 225 ASN A N 1
ATOM 1682 C CA . ASN A 1 225 ? -4.303 -12.760 -28.393 1.00 92.25 225 ASN A CA 1
ATOM 1683 C C . ASN A 1 225 ? -3.102 -13.068 -27.467 1.00 92.25 225 ASN A C 1
ATOM 1685 O O . ASN A 1 225 ? -2.293 -13.936 -27.789 1.00 92.25 225 ASN A O 1
ATOM 1689 N N . GLY A 1 226 ? -2.951 -12.339 -26.356 1.00 90.19 226 GLY A N 1
ATOM 1690 C CA . GLY A 1 226 ? -1.856 -12.487 -25.398 1.00 90.19 226 GLY A CA 1
ATOM 1691 C C . GLY A 1 226 ? -0.566 -11.745 -25.763 1.00 90.19 226 GLY A C 1
ATOM 1692 O O . GLY A 1 226 ? 0.366 -11.747 -24.959 1.00 90.19 226 GLY A O 1
ATOM 1693 N N . GLN A 1 227 ? -0.485 -11.096 -26.930 1.00 94.69 227 GLN A N 1
ATOM 1694 C CA . GLN A 1 227 ? 0.662 -10.254 -27.281 1.00 94.69 227 GLN A CA 1
ATOM 1695 C C . GLN A 1 227 ? 0.675 -8.976 -26.439 1.00 94.69 227 GLN A C 1
ATOM 1697 O O . GLN A 1 227 ? -0.372 -8.422 -26.111 1.00 94.69 227 GLN A O 1
ATOM 1702 N N . ILE A 1 228 ? 1.867 -8.478 -26.118 1.00 95.38 228 ILE A N 1
ATOM 1703 C CA . ILE A 1 228 ? 2.037 -7.215 -25.397 1.00 95.38 228 ILE A CA 1
ATOM 1704 C C . ILE A 1 228 ? 2.811 -6.258 -26.293 1.00 95.38 228 ILE A C 1
ATOM 1706 O O . ILE A 1 228 ? 3.965 -6.518 -26.637 1.00 95.38 228 ILE A O 1
ATOM 1710 N N . THR A 1 229 ? 2.170 -5.15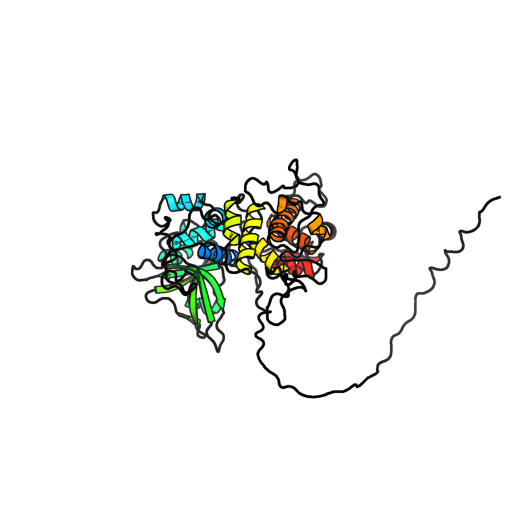3 -26.664 1.00 95.25 229 THR A N 1
ATOM 1711 C CA . THR A 1 229 ? 2.827 -4.072 -27.400 1.00 95.25 229 THR A CA 1
ATOM 1712 C C . THR A 1 229 ? 3.540 -3.149 -26.426 1.00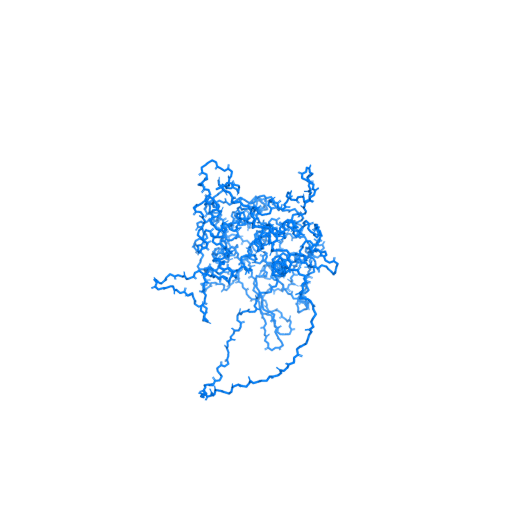 95.25 229 THR A C 1
ATOM 1714 O O . THR A 1 229 ? 2.940 -2.632 -25.483 1.00 95.25 229 THR A O 1
ATOM 1717 N N . THR A 1 230 ? 4.831 -2.948 -26.680 1.00 93.50 230 THR A N 1
ATOM 1718 C CA . THR A 1 230 ? 5.748 -2.164 -25.849 1.00 93.50 230 THR A CA 1
ATOM 1719 C C . THR A 1 230 ? 6.404 -1.033 -26.649 1.00 93.50 230 THR A C 1
ATOM 1721 O O . THR A 1 230 ? 6.162 -0.887 -27.847 1.00 93.50 230 THR A O 1
ATOM 1724 N N . TRP A 1 231 ? 7.248 -0.227 -25.998 1.00 90.69 231 TRP A N 1
ATOM 1725 C CA . TRP A 1 231 ? 8.000 0.859 -26.623 1.00 90.69 231 TRP A CA 1
ATOM 1726 C C . TRP A 1 231 ? 8.787 0.444 -27.877 1.00 90.69 231 TRP A C 1
ATOM 1728 O O . TRP A 1 231 ? 9.473 -0.584 -27.865 1.00 90.69 231 TRP A O 1
ATOM 1738 N N . PRO A 1 232 ? 8.785 1.284 -28.931 1.00 92.06 232 PRO A N 1
ATOM 1739 C CA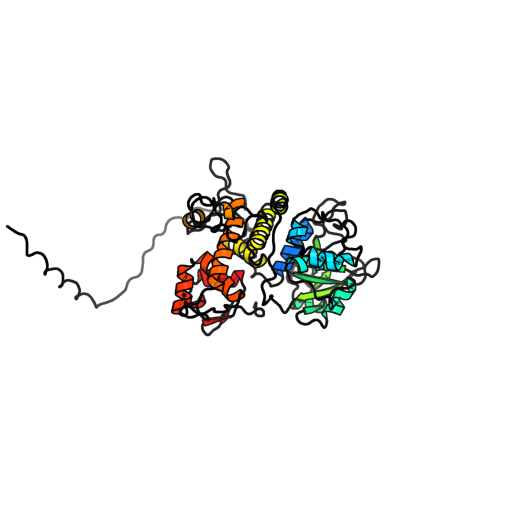 . PRO A 1 232 ? 9.619 1.075 -30.108 1.00 92.06 232 PRO A CA 1
ATOM 1740 C C . PRO A 1 232 ? 11.105 0.930 -29.756 1.00 92.06 232 PRO A C 1
ATOM 1742 O O . PRO A 1 232 ? 11.653 1.700 -28.969 1.00 92.06 232 PRO A O 1
ATOM 1745 N N . GLY A 1 233 ? 11.771 -0.054 -30.365 1.00 93.19 233 GLY A N 1
ATOM 1746 C CA . GLY A 1 233 ? 13.197 -0.326 -30.152 1.00 93.19 233 GLY A CA 1
ATOM 1747 C C . GLY A 1 233 ? 13.525 -1.099 -28.870 1.00 93.19 233 GLY A C 1
ATOM 1748 O O . GLY A 1 233 ? 14.669 -1.524 -28.710 1.00 93.19 233 GLY A O 1
ATOM 1749 N N . TYR A 1 234 ? 12.550 -1.332 -27.990 1.00 95.06 234 TYR A N 1
ATOM 1750 C CA . TYR A 1 234 ? 12.694 -2.195 -26.820 1.00 95.06 234 TYR A CA 1
ATOM 1751 C C . TYR A 1 234 ? 12.082 -3.570 -27.082 1.00 95.06 234 TYR A C 1
ATOM 1753 O O . TYR A 1 234 ? 11.069 -3.703 -27.763 1.00 95.06 234 TYR A O 1
ATOM 1761 N N . THR A 1 235 ? 12.689 -4.603 -26.502 1.00 96.06 235 THR A N 1
ATOM 1762 C CA . THR A 1 235 ? 12.124 -5.955 -26.465 1.00 96.06 235 THR A CA 1
ATOM 1763 C C . THR A 1 235 ? 11.719 -6.267 -25.035 1.00 96.06 235 THR A C 1
ATOM 1765 O O . THR A 1 235 ? 12.567 -6.293 -24.143 1.00 96.06 235 THR A O 1
ATOM 1768 N N . LEU A 1 236 ? 10.425 -6.492 -24.804 1.00 96.25 236 LEU A N 1
ATOM 1769 C CA . LEU A 1 236 ? 9.928 -6.936 -23.505 1.00 96.25 236 LEU A CA 1
ATOM 1770 C C . LEU A 1 236 ? 10.423 -8.367 -23.250 1.00 96.25 236 LEU A C 1
ATOM 1772 O O . LEU A 1 236 ? 10.091 -9.280 -24.003 1.00 96.25 236 LEU A O 1
ATOM 1776 N N . GLN A 1 237 ? 11.223 -8.558 -22.202 1.00 96.94 237 GLN A N 1
ATOM 1777 C CA . GLN A 1 237 ? 11.726 -9.880 -21.813 1.00 96.94 237 GLN A CA 1
ATOM 1778 C C . GLN A 1 237 ? 10.668 -10.635 -20.995 1.00 96.94 237 GLN A C 1
ATOM 1780 O O . GLN A 1 237 ? 10.430 -11.826 -21.214 1.00 96.94 237 GLN A O 1
ATOM 1785 N N . GLY A 1 238 ? 9.978 -9.919 -20.104 1.00 96.81 238 GLY A N 1
ATOM 1786 C CA . GLY A 1 238 ? 8.880 -10.435 -19.296 1.00 96.81 238 GLY A CA 1
ATOM 1787 C C . GLY A 1 238 ? 8.717 -9.668 -17.986 1.00 96.81 238 GLY A C 1
ATOM 1788 O O . GLY A 1 238 ? 9.162 -8.526 -17.858 1.00 96.81 238 GLY A O 1
ATOM 1789 N N . PHE A 1 239 ? 8.091 -10.328 -17.015 1.00 97.56 239 PHE A N 1
ATOM 1790 C CA . PHE A 1 239 ? 7.852 -9.806 -15.671 1.00 97.56 239 PHE A CA 1
ATOM 1791 C C . PHE A 1 239 ? 8.677 -10.579 -14.645 1.00 97.56 239 PHE A C 1
ATOM 1793 O O . PHE A 1 239 ? 8.915 -11.775 -14.806 1.00 97.56 239 PHE A O 1
ATOM 1800 N N . ILE A 1 240 ? 9.136 -9.907 -13.599 1.00 96.94 240 ILE A N 1
ATOM 1801 C CA . ILE A 1 240 ? 9.896 -10.504 -12.507 1.00 96.94 240 ILE A CA 1
ATOM 1802 C C . ILE A 1 240 ? 9.085 -10.290 -11.233 1.00 96.94 240 ILE A C 1
ATOM 1804 O O . ILE A 1 240 ? 8.896 -9.157 -10.787 1.00 96.94 240 ILE A O 1
ATOM 1808 N N . ARG A 1 241 ? 8.602 -11.386 -10.660 1.00 94.62 241 ARG A N 1
ATOM 1809 C CA . ARG A 1 241 ? 7.750 -11.400 -9.475 1.00 94.62 241 ARG A CA 1
ATOM 1810 C C . ARG A 1 241 ? 8.559 -11.807 -8.258 1.00 94.62 241 ARG A C 1
ATOM 1812 O O . ARG A 1 241 ? 9.302 -12.783 -8.312 1.00 94.62 241 ARG A O 1
ATOM 1819 N N . GLN A 1 242 ? 8.396 -11.100 -7.147 1.00 91.06 242 GLN A N 1
ATOM 1820 C CA . GLN A 1 242 ? 8.876 -11.586 -5.857 1.00 91.06 242 GLN A CA 1
ATOM 1821 C C . GLN A 1 242 ? 7.895 -12.660 -5.356 1.00 91.06 242 GLN A C 1
ATOM 1823 O O . GLN A 1 242 ? 6.731 -12.354 -5.128 1.00 91.06 242 GLN A O 1
ATOM 1828 N N . THR A 1 243 ? 8.342 -13.913 -5.245 1.00 84.50 243 THR A N 1
ATOM 1829 C CA . THR A 1 243 ? 7.508 -15.082 -4.900 1.00 84.50 243 THR A CA 1
ATOM 1830 C C . THR A 1 243 ? 7.710 -15.606 -3.491 1.00 84.50 243 THR A C 1
ATOM 1832 O O . THR A 1 243 ? 6.871 -16.356 -2.999 1.00 84.50 243 THR A O 1
ATOM 1835 N N . THR A 1 244 ? 8.812 -15.255 -2.823 1.00 64.75 244 THR A N 1
ATOM 1836 C CA . THR A 1 244 ? 8.975 -15.577 -1.404 1.00 64.75 244 THR A CA 1
ATOM 1837 C C . THR A 1 244 ? 9.595 -14.421 -0.632 1.00 64.75 244 THR A C 1
ATOM 1839 O O . THR A 1 244 ? 10.547 -13.771 -1.063 1.00 64.75 244 THR A O 1
ATOM 1842 N N . GLY A 1 245 ? 9.047 -14.192 0.561 1.00 50.34 245 GLY A N 1
ATOM 1843 C CA . GLY A 1 245 ? 9.637 -13.319 1.566 1.00 50.34 245 GLY A CA 1
ATOM 1844 C C . GLY A 1 245 ? 8.779 -12.109 1.904 1.00 50.34 245 GLY A C 1
ATOM 1845 O O . GLY A 1 245 ? 9.190 -10.958 1.706 1.00 50.34 245 GLY A O 1
ATOM 1846 N N . ARG A 1 246 ? 7.646 -12.339 2.582 1.00 47.50 246 ARG A N 1
ATOM 1847 C CA . ARG A 1 246 ? 7.304 -11.378 3.632 1.00 47.50 246 ARG A CA 1
ATOM 1848 C C . ARG A 1 246 ? 8.436 -11.398 4.664 1.00 47.50 246 ARG A C 1
ATOM 1850 O O . ARG A 1 246 ? 8.932 -12.479 4.982 1.00 47.50 246 ARG A O 1
ATOM 1857 N N . PRO A 1 247 ? 8.860 -10.238 5.182 1.00 44.97 247 PRO A N 1
ATOM 1858 C CA . PRO A 1 247 ? 9.853 -10.206 6.236 1.00 44.97 247 PRO A CA 1
ATOM 1859 C C . PRO A 1 247 ? 9.264 -10.964 7.427 1.00 44.97 247 PRO A C 1
ATOM 1861 O O . PRO A 1 247 ? 8.212 -10.584 7.938 1.00 44.97 247 PRO A O 1
ATOM 1864 N N . THR A 1 248 ? 9.921 -12.029 7.881 1.00 42.84 248 THR A N 1
ATOM 1865 C CA . THR A 1 248 ? 9.641 -12.609 9.206 1.00 42.84 248 THR A CA 1
ATOM 1866 C C . THR A 1 248 ? 10.043 -11.639 10.325 1.00 42.84 248 THR A C 1
ATOM 1868 O O . THR A 1 248 ? 9.666 -11.811 11.479 1.00 42.84 248 THR A O 1
ATOM 1871 N N . THR A 1 249 ? 10.773 -10.578 9.972 1.00 41.09 249 THR A N 1
ATOM 1872 C CA . THR A 1 249 ? 11.203 -9.489 10.844 1.00 41.09 249 THR A CA 1
ATOM 1873 C C . THR A 1 249 ? 10.659 -8.162 10.322 1.00 41.09 249 THR A C 1
ATOM 1875 O O . THR A 1 249 ? 11.014 -7.750 9.218 1.00 41.09 249 THR A O 1
ATOM 1878 N N . ILE A 1 250 ? 9.826 -7.472 11.109 1.00 44.31 250 ILE A N 1
ATOM 1879 C CA . ILE A 1 250 ? 9.419 -6.087 10.818 1.00 44.31 250 ILE A CA 1
ATOM 1880 C C . ILE A 1 250 ? 10.702 -5.260 10.581 1.00 44.31 250 ILE A C 1
ATOM 1882 O O . ILE A 1 250 ? 11.615 -5.346 11.408 1.00 44.31 250 ILE A O 1
ATOM 1886 N N . PRO A 1 251 ? 10.824 -4.511 9.467 1.00 42.72 251 PRO A N 1
ATOM 1887 C CA . PRO A 1 251 ? 12.006 -3.693 9.218 1.00 42.72 251 PRO A CA 1
ATOM 1888 C C . PRO A 1 251 ? 12.233 -2.676 10.355 1.00 42.72 251 PRO A C 1
ATOM 1890 O O . PRO A 1 251 ? 11.276 -2.272 11.021 1.00 42.72 251 PRO A O 1
ATOM 1893 N N . PRO A 1 252 ? 13.491 -2.266 10.605 1.00 40.59 252 PRO A N 1
ATOM 1894 C CA . PRO A 1 252 ? 13.820 -1.294 11.643 1.00 40.59 252 PRO A CA 1
ATOM 1895 C C . PRO A 1 252 ? 13.056 0.028 11.464 1.00 40.59 252 PRO A C 1
ATOM 1897 O O . PRO A 1 252 ? 12.667 0.400 10.360 1.00 40.59 252 PRO A O 1
ATOM 1900 N N . GLN A 1 253 ? 12.829 0.698 12.595 1.00 45.66 253 GLN A N 1
ATOM 1901 C CA . GLN A 1 253 ? 11.890 1.806 12.789 1.00 45.66 253 GLN A CA 1
ATOM 1902 C C . GLN A 1 253 ? 12.020 2.915 11.730 1.00 45.66 253 GLN A C 1
ATOM 1904 O O . GLN A 1 253 ? 13.080 3.518 11.573 1.00 45.66 253 GLN A O 1
ATOM 1909 N N . PHE A 1 254 ? 10.916 3.204 11.037 1.00 48.00 254 PHE A N 1
ATOM 1910 C CA . PHE A 1 254 ? 10.782 4.367 10.163 1.00 48.00 254 PHE A CA 1
ATOM 1911 C C . PHE A 1 254 ? 10.477 5.600 11.024 1.00 48.00 254 PHE A C 1
ATOM 1913 O O . PHE A 1 254 ? 9.530 5.590 11.805 1.00 48.00 254 PHE A O 1
ATOM 1920 N N . TYR A 1 255 ? 11.254 6.674 10.882 1.00 43.53 255 TYR A N 1
ATOM 1921 C CA . TYR A 1 255 ? 10.947 7.964 11.505 1.00 43.53 255 TYR A CA 1
ATOM 1922 C C . TYR A 1 255 ? 10.655 8.996 10.414 1.00 43.53 255 TYR A C 1
ATOM 1924 O O . TYR A 1 255 ? 11.477 9.225 9.529 1.00 43.53 255 TYR A O 1
ATOM 1932 N N . LEU A 1 256 ? 9.481 9.627 10.473 1.00 42.31 256 LEU A N 1
ATOM 1933 C CA . LEU A 1 256 ? 9.115 10.731 9.580 1.00 42.31 256 LEU A CA 1
ATOM 1934 C C . LEU A 1 256 ? 9.717 12.051 10.034 1.00 42.31 256 LEU A C 1
ATOM 1936 O O . LEU A 1 256 ? 9.767 12.293 11.230 1.00 42.31 256 LEU A O 1
ATOM 1940 N N . THR A 1 257 ? 10.045 12.958 9.108 1.00 46.41 257 THR A N 1
ATOM 1941 C CA . THR A 1 257 ? 10.363 14.362 9.423 1.00 46.41 257 THR A CA 1
ATOM 1942 C C . THR A 1 257 ? 9.142 15.291 9.276 1.00 46.41 257 THR A C 1
ATOM 1944 O O . THR A 1 257 ? 8.220 15.002 8.518 1.00 46.41 257 THR A O 1
ATOM 1947 N N . SER A 1 258 ? 9.093 16.427 9.990 1.00 42.69 258 SER A N 1
ATOM 1948 C CA . SER A 1 258 ? 7.929 17.344 9.982 1.00 42.69 258 SER A CA 1
ATOM 1949 C C . SER A 1 258 ? 7.621 17.942 8.603 1.00 42.69 258 SER A C 1
ATOM 1951 O O . SER A 1 258 ? 6.477 18.298 8.328 1.00 42.69 258 SER A O 1
ATOM 1953 N N . SER A 1 259 ? 8.624 18.047 7.726 1.00 45.50 259 SER A N 1
ATOM 1954 C CA . SER A 1 259 ? 8.447 18.519 6.352 1.00 45.50 259 SER A CA 1
ATOM 1955 C C . SER A 1 259 ? 7.592 17.553 5.520 1.00 45.50 259 SER A C 1
ATOM 1957 O O . SER A 1 259 ? 6.848 18.030 4.663 1.00 45.50 259 SER A O 1
ATOM 1959 N N . VAL A 1 260 ? 7.600 16.236 5.826 1.00 50.75 260 VAL A N 1
ATOM 1960 C CA . VAL A 1 260 ? 6.779 15.174 5.179 1.00 50.75 260 VAL A CA 1
ATOM 1961 C C . VAL A 1 260 ? 5.325 15.543 5.112 1.00 50.75 260 VAL A C 1
ATOM 1963 O O . VAL A 1 260 ? 4.727 15.551 4.039 1.00 50.75 260 VAL A O 1
ATOM 1966 N N . LEU A 1 261 ? 4.779 15.928 6.248 1.00 52.03 261 LEU A N 1
ATOM 1967 C CA . LEU A 1 261 ? 3.355 16.174 6.385 1.00 52.03 261 LEU A CA 1
ATOM 1968 C C . LEU A 1 261 ? 2.901 17.380 5.572 1.00 52.03 261 LEU A C 1
ATOM 1970 O O . LEU A 1 261 ? 1.791 17.373 5.048 1.00 52.03 261 LEU A O 1
ATOM 1974 N N . GLN A 1 262 ? 3.762 18.390 5.423 1.00 53.16 262 GLN A N 1
ATOM 1975 C CA . GLN A 1 262 ? 3.447 19.587 4.645 1.00 53.16 262 GLN A CA 1
ATOM 1976 C C . GLN A 1 262 ? 3.452 19.314 3.136 1.00 53.16 262 GLN A C 1
ATOM 1978 O O . GLN A 1 262 ? 2.596 19.841 2.429 1.00 53.16 262 GLN A O 1
ATOM 1983 N N . GLY A 1 263 ? 4.349 18.452 2.640 1.00 52.47 263 GLY A N 1
ATOM 1984 C CA . GLY A 1 263 ? 4.382 18.064 1.224 1.00 52.47 263 GLY A CA 1
ATOM 1985 C C . GLY A 1 263 ? 3.111 17.336 0.766 1.00 52.47 263 GLY A C 1
ATOM 1986 O O . GLY A 1 263 ? 2.623 17.574 -0.338 1.00 52.47 263 GLY A O 1
ATOM 1987 N N . LEU A 1 264 ? 2.519 16.520 1.644 1.00 53.25 264 LEU A N 1
ATOM 1988 C CA . LEU A 1 264 ? 1.303 15.749 1.351 1.00 53.25 264 LEU A CA 1
ATOM 1989 C C . LEU A 1 264 ? 0.051 16.615 1.162 1.00 53.25 264 LEU A C 1
ATOM 1991 O O . LEU A 1 264 ? -0.894 16.194 0.501 1.00 53.25 264 LEU A O 1
ATOM 1995 N N . VAL A 1 265 ? 0.034 17.839 1.698 1.00 55.00 265 VAL A N 1
ATOM 1996 C CA . VAL A 1 265 ? -1.103 18.767 1.565 1.00 55.00 265 VAL A CA 1
ATOM 1997 C C . VAL A 1 265 ? -1.306 19.232 0.116 1.00 55.00 265 VAL A C 1
ATOM 1999 O O . VAL A 1 265 ? -2.420 19.605 -0.240 1.00 55.00 265 VAL A O 1
ATOM 2002 N N . ASN A 1 266 ? -0.273 19.146 -0.728 1.00 53.12 266 ASN A N 1
ATOM 2003 C CA . ASN A 1 266 ? -0.279 19.686 -2.090 1.00 53.12 266 ASN A CA 1
ATOM 2004 C C . ASN A 1 266 ? -0.562 18.643 -3.189 1.00 53.12 266 ASN A C 1
ATOM 2006 O O . ASN A 1 266 ? -0.421 18.959 -4.370 1.00 53.12 266 ASN A O 1
ATOM 2010 N N . VAL A 1 267 ? -0.945 17.408 -2.841 1.00 57.66 267 VAL A N 1
ATOM 2011 C CA . VAL A 1 267 ? -1.294 16.383 -3.841 1.00 57.66 267 VAL A CA 1
ATOM 2012 C C . VAL A 1 267 ? -2.651 16.737 -4.482 1.00 57.66 267 VAL A C 1
ATOM 2014 O O . VAL A 1 267 ? -3.646 16.793 -3.759 1.00 57.66 267 VAL A O 1
ATOM 2017 N N . PRO A 1 268 ? -2.740 16.956 -5.814 1.00 51.91 268 PRO A N 1
ATOM 2018 C CA . PRO A 1 268 ? -3.962 17.464 -6.460 1.00 51.91 268 PRO A CA 1
ATOM 2019 C C . PRO A 1 268 ? -5.155 16.501 -6.419 1.00 51.91 268 PRO A C 1
ATOM 2021 O O . PRO A 1 268 ? -6.300 16.921 -6.557 1.00 51.91 268 PRO A O 1
ATOM 2024 N N . ASN A 1 269 ? -4.892 15.201 -6.268 1.00 74.69 269 ASN A N 1
ATOM 2025 C CA . ASN A 1 269 ? -5.922 14.176 -6.155 1.00 74.69 269 ASN A CA 1
ATOM 2026 C C . ASN A 1 269 ? -6.180 13.876 -4.674 1.00 74.69 269 ASN A C 1
ATOM 2028 O O . ASN A 1 269 ? -5.288 13.415 -3.961 1.00 74.69 269 ASN A O 1
ATOM 2032 N N . GLU A 1 270 ? -7.414 14.117 -4.240 1.00 75.75 270 GLU A N 1
ATOM 2033 C CA . GLU A 1 270 ? -7.845 13.975 -2.851 1.00 75.75 270 GLU A CA 1
ATOM 2034 C C . GLU A 1 270 ? -7.640 12.556 -2.292 1.00 75.75 270 GLU A C 1
ATOM 2036 O O . GLU A 1 270 ? -7.099 12.408 -1.199 1.00 75.75 270 GLU A O 1
ATOM 2041 N N . ASN A 1 271 ? -7.938 11.505 -3.061 1.00 73.00 271 ASN A N 1
ATOM 2042 C CA . ASN A 1 271 ? -7.704 10.127 -2.613 1.00 73.00 271 ASN A CA 1
ATOM 2043 C C . ASN A 1 271 ? -6.203 9.843 -2.458 1.00 73.00 271 ASN A C 1
ATOM 2045 O O . ASN A 1 271 ? -5.773 9.265 -1.463 1.00 73.00 271 ASN A O 1
ATOM 2049 N N . LYS A 1 272 ? -5.373 10.321 -3.393 1.00 74.31 272 LYS A N 1
ATOM 2050 C CA . LYS A 1 272 ? -3.911 10.159 -3.296 1.00 74.31 272 LYS A CA 1
ATOM 2051 C C . LYS A 1 272 ? -3.323 10.907 -2.103 1.00 74.31 272 LYS A C 1
ATOM 2053 O O . LYS A 1 272 ? -2.370 10.429 -1.491 1.00 74.31 272 LYS A O 1
ATOM 2058 N N . ARG A 1 273 ? -3.902 12.056 -1.743 1.00 84.06 273 ARG A N 1
ATOM 2059 C CA . ARG A 1 273 ? -3.537 12.792 -0.527 1.00 84.06 273 ARG A CA 1
ATOM 2060 C C . ARG A 1 273 ? -3.778 11.948 0.726 1.00 84.06 273 ARG A C 1
ATOM 2062 O O . ARG A 1 273 ? -2.897 11.882 1.584 1.00 84.06 273 ARG A O 1
ATOM 2069 N N . TRP A 1 274 ? -4.939 11.303 0.834 1.00 89.06 274 TRP A N 1
ATOM 2070 C CA . TRP A 1 274 ? -5.257 10.438 1.975 1.00 89.06 274 TRP A CA 1
ATOM 2071 C C . TRP A 1 274 ? -4.400 9.180 2.004 1.00 89.06 274 TRP A C 1
ATOM 2073 O O . TRP A 1 274 ? -3.981 8.768 3.081 1.00 89.06 274 TRP A O 1
ATOM 2083 N N . GLU A 1 275 ? -4.052 8.624 0.844 1.00 84.88 275 GLU A N 1
ATOM 2084 C CA . GLU A 1 275 ? -3.190 7.436 0.769 1.00 84.88 275 GLU A CA 1
ATOM 2085 C C . GLU A 1 275 ? -1.806 7.762 1.296 1.00 84.88 275 GLU A C 1
ATOM 2087 O O . GLU A 1 275 ? -1.273 7.073 2.164 1.00 84.88 275 GLU A O 1
ATOM 2092 N N . ALA A 1 276 ? -1.256 8.883 0.843 1.00 78.88 276 ALA A N 1
ATOM 2093 C CA . ALA A 1 276 ? 0.045 9.327 1.284 1.00 78.88 276 ALA A CA 1
ATOM 2094 C C . ALA A 1 276 ? 0.056 9.686 2.784 1.00 78.88 276 ALA A C 1
ATOM 2096 O O . ALA A 1 276 ? 1.027 9.377 3.476 1.00 78.88 276 ALA A O 1
ATOM 2097 N N . LEU A 1 277 ? -1.030 10.265 3.319 1.00 86.69 277 LEU A N 1
ATOM 2098 C CA . LEU A 1 277 ? -1.164 10.509 4.760 1.00 86.69 277 LEU A CA 1
ATOM 2099 C C . LEU A 1 277 ? -1.298 9.204 5.560 1.00 86.69 277 LEU A C 1
ATOM 2101 O O . LEU A 1 277 ? -0.733 9.101 6.649 1.00 86.69 277 LEU A O 1
ATOM 2105 N N . ALA A 1 278 ? -1.998 8.199 5.036 1.00 90.81 278 ALA A N 1
ATOM 2106 C CA . ALA A 1 278 ? -2.074 6.879 5.651 1.00 90.81 278 ALA A CA 1
ATOM 2107 C C . ALA A 1 278 ? -0.689 6.213 5.692 1.00 90.81 278 ALA A C 1
ATOM 2109 O O . ALA A 1 278 ? -0.263 5.754 6.749 1.00 90.81 278 ALA A O 1
ATOM 2110 N N . VAL A 1 279 ? 0.060 6.245 4.584 1.00 80.75 279 VAL A N 1
ATOM 2111 C CA . VAL A 1 279 ? 1.445 5.746 4.522 1.00 80.75 279 VAL A CA 1
ATOM 2112 C C . VAL A 1 279 ? 2.336 6.459 5.535 1.00 80.75 279 VAL A C 1
ATOM 2114 O O . VAL A 1 279 ? 3.072 5.802 6.270 1.00 80.75 279 VAL A O 1
ATOM 2117 N N . ALA A 1 280 ? 2.235 7.786 5.625 1.00 80.25 280 ALA A N 1
ATOM 2118 C CA . ALA A 1 280 ? 2.974 8.565 6.609 1.00 80.25 280 ALA A CA 1
ATOM 2119 C C . ALA A 1 280 ? 2.607 8.157 8.049 1.00 80.25 280 ALA A C 1
ATOM 2121 O O . ALA A 1 280 ? 3.476 7.886 8.876 1.00 80.25 280 ALA A O 1
ATOM 2122 N N . SER A 1 281 ? 1.315 8.037 8.342 1.00 89.62 281 SER A N 1
ATOM 2123 C CA . SER A 1 281 ? 0.824 7.637 9.664 1.00 89.62 281 SER A CA 1
ATOM 2124 C C . SER A 1 281 ? 1.349 6.255 10.055 1.00 89.62 281 SER A C 1
ATOM 2126 O O . SER A 1 281 ? 1.860 6.074 11.159 1.00 89.62 281 SER A O 1
ATOM 2128 N N . ALA A 1 282 ? 1.301 5.295 9.129 1.00 87.06 282 ALA A N 1
ATOM 2129 C CA . ALA A 1 282 ? 1.835 3.960 9.345 1.00 87.06 282 ALA A CA 1
ATOM 2130 C C . ALA A 1 282 ? 3.344 3.975 9.601 1.00 87.06 282 ALA A C 1
ATOM 2132 O O . ALA A 1 282 ? 3.798 3.370 10.567 1.00 87.06 282 ALA A O 1
ATOM 2133 N N . ALA A 1 283 ? 4.110 4.713 8.792 1.00 77.00 283 ALA A N 1
ATOM 2134 C CA . ALA A 1 283 ? 5.550 4.847 8.973 1.00 77.00 283 ALA A CA 1
ATOM 2135 C C . ALA A 1 283 ? 5.894 5.429 10.354 1.00 77.00 283 ALA A C 1
ATOM 2137 O O . ALA A 1 283 ? 6.689 4.837 11.079 1.00 77.00 283 ALA A O 1
ATOM 2138 N N . HIS A 1 284 ? 5.245 6.528 10.754 1.00 80.81 284 HIS A N 1
ATOM 2139 C CA . HIS A 1 284 ? 5.461 7.165 12.057 1.00 80.81 284 HIS A CA 1
ATOM 2140 C C . HIS A 1 284 ? 5.168 6.217 13.229 1.00 80.81 284 HIS A C 1
ATOM 2142 O O . HIS A 1 284 ? 5.946 6.134 14.179 1.00 80.81 284 HIS A O 1
ATOM 2148 N N . TYR A 1 285 ? 4.068 5.469 13.145 1.00 85.38 285 TYR A N 1
ATOM 2149 C CA . TYR A 1 285 ? 3.656 4.516 14.174 1.00 85.38 285 TYR A CA 1
ATOM 2150 C C . TYR A 1 285 ? 4.226 3.108 13.972 1.00 85.38 285 TYR A C 1
ATOM 2152 O O . TYR A 1 285 ? 3.786 2.170 14.628 1.00 85.38 285 TYR A O 1
ATOM 2160 N N . GLN A 1 286 ? 5.228 2.940 13.103 1.00 81.31 286 GLN A N 1
ATOM 2161 C CA . GLN A 1 286 ? 5.928 1.667 12.879 1.00 81.31 286 GLN A CA 1
ATOM 2162 C C . GLN A 1 286 ? 4.989 0.509 12.506 1.00 81.31 286 GLN A C 1
ATOM 2164 O O . GLN A 1 286 ? 5.228 -0.654 12.835 1.00 81.31 286 GLN A O 1
ATOM 2169 N N . ILE A 1 287 ? 3.909 0.842 11.808 1.00 84.12 287 ILE A N 1
ATOM 2170 C CA . ILE A 1 287 ? 3.001 -0.110 11.188 1.00 84.12 287 ILE A CA 1
ATOM 2171 C C . ILE A 1 287 ? 3.478 -0.355 9.769 1.00 84.12 287 ILE A C 1
ATOM 2173 O O . ILE A 1 287 ? 3.887 0.578 9.081 1.00 84.12 287 ILE A O 1
ATOM 2177 N N . TYR A 1 288 ? 3.380 -1.597 9.300 1.00 78.50 288 TYR A N 1
ATOM 2178 C CA . TYR A 1 288 ? 3.662 -1.906 7.903 1.00 78.50 288 TYR A CA 1
ATOM 2179 C C . TYR A 1 288 ? 2.707 -1.118 6.978 1.00 78.50 288 TYR A C 1
ATOM 2181 O O . TYR A 1 288 ? 1.510 -1.431 6.953 1.00 78.50 288 TYR A O 1
ATOM 2189 N N . PRO A 1 289 ? 3.189 -0.109 6.217 1.00 79.69 289 PRO A N 1
ATOM 2190 C CA . PRO A 1 289 ? 2.312 0.833 5.519 1.00 79.69 289 PRO A CA 1
ATOM 2191 C C . PRO A 1 289 ? 1.294 0.198 4.574 1.00 79.69 289 PRO A C 1
ATOM 2193 O O . PRO A 1 289 ? 0.139 0.617 4.602 1.00 79.69 289 PRO A O 1
ATOM 2196 N N . PRO A 1 290 ? 1.640 -0.847 3.802 1.00 76.62 290 PRO A N 1
ATOM 2197 C CA . PRO A 1 290 ? 0.669 -1.475 2.917 1.00 76.62 290 PRO A CA 1
ATOM 2198 C C . PRO A 1 290 ? -0.523 -2.090 3.647 1.00 76.62 290 PRO A C 1
ATOM 2200 O O . PRO A 1 290 ? -1.648 -1.976 3.175 1.00 76.62 290 PRO A O 1
ATOM 2203 N N . PHE A 1 291 ? -0.314 -2.691 4.823 1.00 81.88 291 PHE A N 1
ATOM 2204 C CA . PHE A 1 291 ? -1.439 -3.201 5.602 1.00 81.88 291 PHE A CA 1
ATOM 2205 C C . PHE A 1 291 ? -2.343 -2.090 6.097 1.00 81.88 291 PHE A C 1
ATOM 2207 O O . PHE A 1 291 ? -3.559 -2.226 6.055 1.00 81.88 291 PHE A O 1
ATOM 2214 N N . PHE A 1 292 ? -1.749 -0.993 6.554 1.00 90.12 292 PHE A N 1
ATOM 2215 C CA . PHE A 1 292 ? -2.513 0.141 7.040 1.00 90.12 292 PHE A CA 1
ATOM 2216 C C . PHE A 1 292 ? -3.297 0.825 5.915 1.00 90.12 292 PHE A C 1
ATOM 2218 O O . PHE A 1 292 ? -4.462 1.165 6.086 1.00 90.12 292 PHE A O 1
ATOM 2225 N N . VAL A 1 293 ? -2.710 0.958 4.726 1.00 85.50 293 VAL A N 1
ATOM 2226 C CA . VAL A 1 293 ? -3.422 1.459 3.543 1.00 85.50 293 VAL A CA 1
ATOM 2227 C C . VAL A 1 293 ? -4.564 0.513 3.159 1.00 85.50 293 VAL A C 1
ATOM 2229 O O . VAL A 1 293 ? -5.696 0.966 2.998 1.00 85.50 293 VAL A O 1
ATOM 2232 N N . ASN A 1 294 ? -4.317 -0.800 3.103 1.00 82.38 294 ASN A N 1
ATOM 2233 C CA . ASN A 1 294 ? -5.357 -1.801 2.830 1.00 82.38 294 ASN A CA 1
ATOM 2234 C C . ASN A 1 294 ? -6.481 -1.770 3.869 1.00 82.38 294 ASN A C 1
ATOM 2236 O O . ASN A 1 294 ? -7.648 -1.933 3.518 1.00 82.38 294 ASN A O 1
ATOM 2240 N N . GLN A 1 295 ? -6.144 -1.525 5.135 1.00 94.44 295 GLN A N 1
ATOM 2241 C CA . GLN A 1 295 ? -7.113 -1.313 6.198 1.00 94.44 295 GLN A CA 1
ATOM 2242 C C . GLN A 1 295 ? -8.005 -0.110 5.890 1.00 94.44 295 GLN A C 1
ATOM 2244 O O . GLN A 1 295 ? -9.223 -0.243 5.887 1.00 94.44 295 GLN A O 1
ATOM 2249 N N . MET A 1 296 ? -7.428 1.044 5.556 1.00 96.00 296 MET A N 1
ATOM 2250 C CA . MET A 1 296 ? -8.209 2.244 5.236 1.00 96.00 296 MET A CA 1
ATOM 2251 C C . MET A 1 296 ? -9.069 2.059 3.969 1.00 96.00 296 MET A C 1
ATOM 2253 O O . MET A 1 296 ? -10.207 2.535 3.909 1.00 96.00 296 MET A O 1
ATOM 2257 N N . TYR A 1 297 ? -8.591 1.293 2.981 1.00 90.00 297 TYR A N 1
ATOM 2258 C CA . TYR A 1 297 ? -9.413 0.852 1.850 1.00 90.00 297 TYR A CA 1
ATOM 2259 C C . TYR A 1 297 ? -10.547 -0.092 2.277 1.00 90.00 297 TYR A C 1
ATOM 2261 O O . TYR A 1 297 ? -11.652 -0.001 1.742 1.00 90.00 297 TYR A O 1
ATOM 2269 N N . ALA A 1 298 ? -10.311 -0.993 3.232 1.00 90.81 298 ALA A N 1
ATOM 2270 C CA . ALA A 1 298 ? -11.343 -1.879 3.761 1.00 90.81 298 ALA A CA 1
ATOM 2271 C C . ALA A 1 298 ? -12.417 -1.122 4.556 1.00 90.81 298 ALA A C 1
ATOM 2273 O O . ALA A 1 298 ? -13.586 -1.480 4.442 1.00 90.81 298 ALA A O 1
ATOM 2274 N N . GLU A 1 299 ? -12.031 -0.076 5.288 1.00 95.50 299 GLU A N 1
ATOM 2275 C CA . GLU A 1 299 ? -12.938 0.751 6.087 1.00 95.50 299 GLU A CA 1
ATOM 2276 C C . GLU A 1 299 ? -13.818 1.659 5.226 1.00 95.50 299 GLU A C 1
ATOM 2278 O O . GLU A 1 299 ? -15.042 1.681 5.354 1.00 95.50 299 GLU A O 1
ATOM 2283 N N . SER A 1 300 ? -13.208 2.426 4.325 1.00 95.00 300 SER A N 1
ATOM 2284 C CA . SER A 1 300 ? -13.912 3.504 3.625 1.00 95.00 300 SER A CA 1
ATOM 2285 C C . SER A 1 300 ? -13.661 3.541 2.125 1.00 95.00 300 SER A C 1
ATOM 2287 O O . SER A 1 300 ? -14.241 4.385 1.443 1.00 95.00 300 SER A O 1
ATOM 2289 N N . GLY A 1 301 ? -12.832 2.651 1.579 1.00 90.31 301 GLY A N 1
ATOM 2290 C CA . GLY A 1 301 ? -12.295 2.824 0.229 1.00 90.31 301 GLY A CA 1
ATOM 2291 C C . GLY A 1 301 ? -11.340 4.015 0.143 1.00 90.31 301 GLY A C 1
ATOM 2292 O O . GLY A 1 301 ? -11.170 4.565 -0.940 1.00 90.31 301 GLY A O 1
ATOM 2293 N N . LEU A 1 302 ? -10.756 4.412 1.284 1.00 91.19 302 LEU A N 1
ATOM 2294 C CA . LEU A 1 302 ? -9.903 5.588 1.428 1.00 91.19 302 LEU A CA 1
ATOM 2295 C C . LEU A 1 302 ? -10.615 6.930 1.156 1.00 91.19 302 LEU A C 1
ATOM 2297 O O . LEU A 1 302 ? -9.983 7.931 0.818 1.00 91.19 302 LEU A O 1
ATOM 2301 N N . ASP A 1 303 ? -11.938 6.943 1.316 1.00 93.50 303 ASP A N 1
ATOM 2302 C CA . ASP A 1 303 ? -12.810 8.071 1.009 1.00 93.50 303 ASP A CA 1
ATOM 2303 C C . ASP A 1 303 ? -13.464 8.604 2.294 1.00 93.50 303 ASP A C 1
ATOM 2305 O O . ASP A 1 303 ? -14.301 7.917 2.893 1.00 93.50 303 ASP A O 1
ATOM 2309 N N . PRO A 1 304 ? -13.102 9.811 2.762 1.00 95.75 304 PRO A N 1
ATOM 2310 C CA . PRO A 1 304 ? -13.635 10.351 4.008 1.00 95.75 304 PRO A CA 1
ATOM 2311 C C . PRO A 1 304 ? -15.101 10.776 3.919 1.00 95.75 304 PRO A C 1
ATOM 2313 O O . PRO A 1 304 ? -15.715 10.997 4.965 1.00 95.75 304 PRO A O 1
ATOM 2316 N N . TYR A 1 305 ? -15.670 10.907 2.717 1.00 96.75 305 TYR A N 1
ATOM 2317 C CA . TYR A 1 305 ? -16.959 11.564 2.511 1.00 96.75 305 TYR A CA 1
ATOM 2318 C C . TYR A 1 305 ? -18.022 10.637 1.920 1.00 96.75 305 TYR A C 1
ATOM 2320 O O . TYR A 1 305 ? -17.737 9.615 1.301 1.00 96.75 305 TYR A O 1
ATOM 2328 N N . GLN A 1 306 ? -19.287 10.993 2.135 1.00 95.19 306 GLN A N 1
ATOM 2329 C CA . GLN A 1 306 ? -20.403 10.351 1.449 1.00 95.19 306 GLN A CA 1
ATOM 2330 C C . GLN A 1 306 ? -20.441 10.802 -0.008 1.00 95.19 306 GLN A C 1
ATOM 2332 O O . GLN A 1 306 ? -20.256 11.986 -0.301 1.00 95.19 306 GLN A O 1
ATOM 2337 N N . ARG A 1 307 ? -20.737 9.863 -0.909 1.00 94.50 307 ARG A N 1
ATOM 2338 C CA . ARG A 1 307 ? -20.962 10.142 -2.328 1.00 94.50 307 ARG A CA 1
ATOM 2339 C C . ARG A 1 307 ? -22.405 9.855 -2.716 1.00 94.50 307 ARG A C 1
ATOM 2341 O O . ARG A 1 307 ? -22.997 8.900 -2.217 1.00 94.50 307 ARG A O 1
ATOM 2348 N N . ASP A 1 308 ? -22.967 10.697 -3.577 1.00 95.00 308 ASP A N 1
ATOM 2349 C CA . ASP A 1 308 ? -24.267 10.455 -4.198 1.00 95.00 308 ASP A CA 1
ATOM 2350 C C . ASP A 1 308 ? -24.171 9.365 -5.286 1.00 95.00 308 ASP A C 1
ATOM 2352 O O . ASP A 1 308 ? -23.098 8.826 -5.566 1.00 95.00 308 ASP A O 1
ATOM 2356 N N . ALA A 1 309 ? -25.298 9.036 -5.923 1.00 94.31 309 ALA A N 1
ATOM 2357 C CA . ALA A 1 309 ? -25.349 8.025 -6.984 1.00 94.31 309 ALA A CA 1
ATOM 2358 C C . ALA A 1 309 ? -24.491 8.366 -8.221 1.00 94.31 309 ALA A C 1
ATOM 2360 O O . ALA A 1 309 ? -24.217 7.484 -9.029 1.00 94.31 309 ALA A O 1
ATOM 2361 N N . ASN A 1 310 ? -24.063 9.623 -8.363 1.00 93.12 310 ASN A N 1
ATOM 2362 C CA . ASN A 1 310 ? -23.220 10.100 -9.456 1.00 93.12 310 ASN A CA 1
ATOM 2363 C C . ASN A 1 310 ? -21.739 10.207 -9.044 1.00 93.12 310 ASN A C 1
ATOM 2365 O O . ASN A 1 310 ? -20.924 10.699 -9.820 1.00 93.12 310 ASN A O 1
ATOM 2369 N N . GLY A 1 311 ? -21.381 9.792 -7.823 1.00 89.94 311 GLY A N 1
ATOM 2370 C CA . GLY A 1 311 ? -20.017 9.878 -7.299 1.00 89.94 311 GLY A CA 1
ATOM 2371 C C . GLY A 1 311 ? -19.621 11.257 -6.754 1.00 89.94 311 GLY A C 1
ATOM 2372 O O . GLY A 1 311 ? -18.466 11.441 -6.350 1.00 89.94 311 GLY A O 1
ATOM 2373 N N . ASN A 1 312 ? -20.544 12.223 -6.694 1.00 94.06 312 ASN A N 1
ATOM 2374 C CA . ASN A 1 312 ? -20.262 13.550 -6.144 1.00 94.06 312 ASN A CA 1
ATOM 2375 C C . ASN A 1 312 ? -20.291 13.524 -4.618 1.00 94.06 312 ASN A C 1
ATOM 2377 O O . ASN A 1 312 ? -21.118 12.839 -4.022 1.00 94.06 312 ASN A O 1
ATOM 2381 N N . ILE A 1 313 ? -19.444 14.334 -3.981 1.00 94.44 313 ILE A N 1
ATOM 2382 C CA . ILE A 1 313 ? -19.459 14.508 -2.524 1.00 94.44 313 ILE A CA 1
ATOM 2383 C C . ILE A 1 313 ? -20.795 15.120 -2.091 1.00 94.44 313 ILE A C 1
ATOM 2385 O O . ILE A 1 313 ? -21.158 16.219 -2.522 1.00 94.44 313 ILE A O 1
ATOM 2389 N N . VAL A 1 314 ? -21.495 14.428 -1.194 1.00 96.38 314 VAL A N 1
ATOM 2390 C CA . VAL A 1 314 ? -22.709 14.935 -0.550 1.00 96.38 314 VAL A CA 1
ATOM 2391 C C . VAL A 1 314 ? -22.325 16.085 0.375 1.00 96.38 314 VAL A C 1
ATOM 2393 O O . VAL A 1 314 ? -21.400 15.966 1.181 1.00 96.38 314 VAL A O 1
ATOM 2396 N N . LYS A 1 315 ? -23.047 17.201 0.270 1.00 97.12 315 LYS A N 1
ATOM 2397 C CA . LYS A 1 315 ? -22.850 18.388 1.106 1.00 97.12 315 LYS A CA 1
ATOM 2398 C C . LYS A 1 315 ? -24.038 18.609 2.034 1.00 97.12 315 LYS A C 1
ATOM 2400 O O . LYS A 1 315 ? -25.179 18.351 1.657 1.00 97.12 315 LYS A O 1
ATOM 2405 N N . ASP A 1 316 ? -23.769 19.089 3.243 1.00 95.94 316 ASP A N 1
ATOM 2406 C CA . ASP A 1 316 ? -24.802 19.506 4.188 1.00 95.94 316 ASP A CA 1
ATOM 2407 C C . ASP A 1 316 ? -25.471 20.828 3.752 1.00 95.94 316 ASP A C 1
ATOM 2409 O O . ASP A 1 316 ? -25.116 21.446 2.745 1.00 95.94 316 ASP A O 1
ATOM 2413 N N . LYS A 1 317 ? -26.438 21.304 4.545 1.00 96.25 317 LYS A N 1
ATOM 2414 C CA . LYS A 1 317 ? -27.146 22.576 4.303 1.00 96.25 317 LYS A CA 1
ATOM 2415 C C . LYS A 1 317 ? -26.241 23.820 4.286 1.00 96.25 317 LYS A C 1
ATOM 2417 O O . LYS A 1 317 ? -26.677 24.869 3.826 1.00 96.25 317 LYS A O 1
ATOM 2422 N N . ASN A 1 318 ? -25.021 23.712 4.807 1.00 96.38 318 ASN A N 1
ATOM 2423 C CA . ASN A 1 318 ? -24.026 24.779 4.850 1.00 96.38 318 ASN A CA 1
ATOM 2424 C C . ASN A 1 318 ? -22.972 24.626 3.736 1.00 96.38 318 ASN A C 1
ATOM 2426 O O . ASN A 1 318 ? -22.060 25.443 3.644 1.00 96.38 318 ASN A O 1
ATOM 2430 N N . GLY A 1 319 ? -23.080 23.593 2.892 1.00 95.94 319 GLY A N 1
ATOM 2431 C CA . GLY A 1 319 ? -22.126 23.305 1.826 1.00 95.94 319 GLY A CA 1
ATOM 2432 C C . GLY A 1 319 ? -20.888 22.515 2.266 1.00 95.94 319 GLY A C 1
ATOM 2433 O O . GLY A 1 319 ? -19.984 22.337 1.446 1.00 95.94 319 GLY A O 1
ATOM 2434 N N . ASN A 1 320 ? -20.831 22.025 3.509 1.00 95.25 320 ASN A N 1
ATOM 2435 C CA . ASN A 1 320 ? -19.709 21.223 4.000 1.00 95.25 320 ASN A CA 1
ATOM 2436 C C . ASN A 1 320 ? -19.837 19.763 3.542 1.00 95.25 320 ASN A C 1
ATOM 2438 O O . ASN A 1 320 ? -20.953 19.239 3.547 1.00 95.25 320 ASN A O 1
ATOM 2442 N N . PRO A 1 321 ? -18.731 19.074 3.201 1.00 95.69 321 PRO A N 1
ATOM 2443 C CA . PRO A 1 321 ? -18.744 17.636 2.943 1.00 95.69 321 PRO A CA 1
ATOM 2444 C C . PRO A 1 321 ? -19.341 16.843 4.110 1.00 95.69 321 PRO A C 1
ATOM 2446 O O . PRO A 1 321 ? -18.954 17.037 5.263 1.00 95.69 321 PRO A O 1
ATOM 2449 N N . VAL A 1 322 ? -20.262 15.927 3.815 1.00 97.00 322 VAL A N 1
ATOM 2450 C CA . VAL A 1 322 ? -20.815 15.008 4.815 1.00 97.00 322 VAL A CA 1
ATOM 2451 C C . VAL A 1 322 ? -19.843 13.837 4.994 1.00 97.00 322 VAL A C 1
ATOM 2453 O O . VAL A 1 322 ? -19.533 13.161 4.008 1.00 97.00 322 VAL A O 1
ATOM 2456 N N . PRO A 1 323 ? -19.358 13.556 6.218 1.00 97.06 323 PRO A N 1
ATOM 2457 C CA . PRO A 1 323 ? -18.437 12.452 6.444 1.00 97.06 323 PRO A CA 1
ATOM 2458 C C . PRO A 1 323 ? -19.113 11.107 6.183 1.00 97.06 323 PRO A C 1
ATOM 2460 O O . PRO A 1 323 ? -20.297 10.906 6.475 1.00 97.06 323 PRO A O 1
ATOM 2463 N N . LYS A 1 324 ? -18.343 10.160 5.649 1.00 96.62 324 LYS A N 1
ATOM 2464 C CA . LYS A 1 324 ? -18.797 8.793 5.404 1.00 96.62 324 LYS A CA 1
ATOM 2465 C C . LYS A 1 324 ? -19.162 8.121 6.721 1.00 96.62 324 LYS A C 1
ATOM 2467 O O . LYS A 1 324 ? -18.358 8.136 7.651 1.00 96.62 324 LYS A O 1
ATOM 2472 N N . THR A 1 325 ? -20.344 7.517 6.795 1.00 97.00 325 THR A N 1
ATOM 2473 C CA . THR A 1 325 ? -20.790 6.800 7.992 1.00 97.00 325 THR A CA 1
ATOM 2474 C C . THR A 1 325 ? -21.184 5.359 7.698 1.00 97.00 325 THR A C 1
ATOM 2476 O O . THR A 1 325 ? -21.766 5.070 6.652 1.00 97.00 325 THR A O 1
ATOM 2479 N N . SER A 1 326 ? -20.879 4.444 8.621 1.00 96.00 326 SER A N 1
ATOM 2480 C CA . SER A 1 326 ? -21.388 3.067 8.565 1.00 96.00 326 SER A CA 1
ATOM 2481 C C . SER A 1 326 ? -22.753 2.935 9.252 1.00 96.00 326 SER A C 1
ATOM 2483 O O . SER A 1 326 ? -23.123 3.787 10.066 1.00 96.00 326 SER A O 1
ATOM 2485 N N . PRO A 1 327 ? -23.478 1.817 9.045 1.00 95.75 327 PRO A N 1
ATOM 2486 C CA . PRO A 1 327 ? -24.681 1.494 9.819 1.00 95.75 327 PRO A CA 1
ATOM 2487 C C . PRO A 1 327 ? -24.458 1.415 11.339 1.00 95.75 327 PRO A C 1
ATOM 2489 O O . PRO A 1 327 ? -25.412 1.510 12.106 1.00 95.75 327 PRO A O 1
ATOM 2492 N N . LYS A 1 328 ? -23.206 1.241 11.787 1.00 94.44 328 LYS A N 1
ATOM 2493 C CA . LYS A 1 328 ? -22.816 1.230 13.207 1.00 94.44 328 LYS A CA 1
ATOM 2494 C C . LYS A 1 328 ? -22.384 2.617 13.710 1.00 94.44 328 LYS A C 1
ATOM 2496 O O . LYS A 1 328 ? -21.835 2.716 14.801 1.00 94.44 328 LYS A O 1
ATOM 2501 N N . ASN A 1 329 ? -22.634 3.679 12.937 1.00 96.31 329 ASN A N 1
ATOM 2502 C CA . ASN A 1 329 ? -22.227 5.060 13.222 1.00 96.31 329 ASN A CA 1
ATOM 2503 C C . ASN A 1 329 ? -20.706 5.245 13.357 1.00 96.31 329 ASN A C 1
ATOM 2505 O O . ASN A 1 329 ? -20.244 6.114 14.094 1.00 96.31 329 ASN A O 1
ATOM 2509 N N . ALA A 1 330 ? -19.927 4.422 12.656 1.00 97.25 330 ALA A N 1
ATOM 2510 C CA . ALA A 1 330 ? -18.511 4.688 12.446 1.00 97.25 330 ALA A CA 1
ATOM 2511 C C . ALA A 1 330 ? -18.352 5.853 11.458 1.00 97.25 330 ALA A C 1
ATOM 2513 O O . ALA A 1 330 ? -19.164 5.952 10.544 1.00 97.25 330 ALA A O 1
ATOM 2514 N N . ILE A 1 331 ? -17.364 6.733 11.639 1.00 97.94 331 ILE A N 1
ATOM 2515 C CA . ILE A 1 331 ? -17.264 8.023 10.935 1.00 97.94 331 ILE A CA 1
ATOM 2516 C C . ILE A 1 331 ? -15.914 8.156 10.212 1.00 97.94 331 ILE A C 1
ATOM 2518 O O . ILE A 1 331 ? -14.864 7.818 10.761 1.00 97.94 331 ILE A O 1
ATOM 2522 N N . GLY A 1 332 ? -15.958 8.696 8.991 1.00 97.00 332 GLY A N 1
ATOM 2523 C CA . GLY A 1 332 ? -14.810 9.192 8.230 1.00 97.00 332 GLY A CA 1
ATOM 2524 C C . GLY A 1 332 ? -13.942 8.111 7.587 1.00 97.00 332 GLY A C 1
ATOM 2525 O O . GLY A 1 332 ? -14.320 6.948 7.488 1.00 97.00 332 GLY A O 1
ATOM 2526 N N . VAL A 1 333 ? -12.751 8.495 7.126 1.00 97.06 333 VAL A N 1
ATOM 2527 C CA . VAL A 1 333 ? -11.862 7.608 6.345 1.00 97.06 333 VAL A CA 1
ATOM 2528 C C . VAL A 1 333 ? -11.396 6.372 7.125 1.00 97.06 333 VAL A C 1
ATOM 2530 O O . VAL A 1 333 ? -11.225 5.304 6.544 1.00 97.06 333 VAL A O 1
ATOM 2533 N N . ALA A 1 334 ? -11.245 6.509 8.441 1.00 97.62 334 ALA A N 1
ATOM 2534 C CA . ALA A 1 334 ? -10.819 5.437 9.333 1.00 97.62 334 ALA A CA 1
ATOM 2535 C C . ALA A 1 334 ? -11.988 4.699 10.009 1.00 97.62 334 ALA A C 1
ATOM 2537 O O . ALA A 1 334 ? -11.754 3.769 10.768 1.00 97.62 334 ALA A O 1
ATOM 2538 N N . GLN A 1 335 ? -13.238 5.120 9.766 1.00 98.06 335 GLN A N 1
ATOM 2539 C CA . GLN A 1 335 ? -14.436 4.518 10.364 1.00 98.06 335 GLN A CA 1
ATOM 2540 C C . GLN A 1 335 ? -14.323 4.360 11.895 1.00 98.06 335 GLN A C 1
ATOM 2542 O O . GLN A 1 335 ? -14.590 3.307 12.474 1.00 98.06 335 GLN A O 1
ATOM 2547 N N . PHE A 1 336 ? -13.975 5.442 12.591 1.00 97.56 336 PHE A N 1
ATOM 2548 C CA . PHE A 1 336 ? -13.973 5.432 14.052 1.00 97.56 336 PHE A CA 1
ATOM 2549 C C . PHE A 1 336 ? -15.383 5.589 14.619 1.00 97.56 336 PHE A C 1
ATOM 2551 O O . PHE A 1 336 ? -16.148 6.448 14.184 1.00 97.56 336 PHE A O 1
ATOM 2558 N N . LEU A 1 337 ? -15.706 4.825 15.665 1.00 96.31 337 LEU A N 1
ATOM 2559 C CA . LEU A 1 337 ? -16.824 5.168 16.545 1.00 96.31 337 LEU A CA 1
ATOM 2560 C C . LEU A 1 337 ? -16.493 6.449 17.318 1.00 96.31 337 LEU A C 1
ATOM 2562 O O . LEU A 1 337 ? -15.356 6.633 17.759 1.00 96.31 337 LEU A O 1
ATOM 2566 N N . GLN A 1 338 ? -17.500 7.287 17.573 1.00 94.50 338 GLN A N 1
ATOM 2567 C CA . GLN A 1 338 ? -17.321 8.536 18.325 1.00 94.50 338 GLN A CA 1
ATOM 2568 C C . GLN A 1 338 ? -16.669 8.306 19.700 1.00 94.50 338 GLN A C 1
ATOM 2570 O O . GLN A 1 338 ? -15.806 9.075 20.118 1.00 94.50 338 GLN A O 1
ATOM 2575 N N . SER A 1 339 ? -17.046 7.228 20.397 1.00 93.19 339 SER A N 1
ATOM 2576 C CA . SER A 1 339 ? -16.470 6.862 21.697 1.00 93.19 339 SER A CA 1
ATOM 2577 C C . SER A 1 339 ? -14.994 6.478 21.605 1.00 93.19 339 SER A C 1
ATOM 2579 O O . SER A 1 339 ? -14.221 6.807 22.499 1.00 93.19 339 SER A O 1
ATOM 2581 N N . THR A 1 340 ? -14.597 5.802 20.525 1.00 93.88 340 THR A N 1
ATOM 2582 C CA . THR A 1 340 ? -13.198 5.437 20.279 1.00 93.88 340 THR A CA 1
ATOM 2583 C C . THR A 1 340 ? -12.383 6.686 19.970 1.00 93.88 340 THR A C 1
ATOM 2585 O O . THR A 1 340 ? -11.362 6.913 20.609 1.00 93.88 340 THR A O 1
ATOM 2588 N N . ALA A 1 341 ? -12.875 7.546 19.071 1.00 94.12 341 ALA A N 1
ATOM 2589 C CA . ALA A 1 341 ? -12.228 8.810 18.725 1.00 94.12 341 ALA A CA 1
ATOM 2590 C C . ALA A 1 341 ? -12.031 9.726 19.947 1.00 94.12 341 ALA A C 1
ATOM 2592 O O . ALA A 1 341 ? -10.970 10.328 20.106 1.00 94.12 341 ALA A O 1
ATOM 2593 N N . ALA A 1 342 ? -13.012 9.777 20.854 1.00 91.56 342 ALA A N 1
ATOM 2594 C CA . ALA A 1 342 ? -12.918 10.532 22.104 1.00 91.56 342 ALA A CA 1
ATOM 2595 C C . ALA A 1 342 ? -11.801 10.033 23.043 1.00 91.56 342 ALA A C 1
ATOM 2597 O O . ALA A 1 342 ? -11.256 10.817 23.823 1.00 91.56 342 ALA A O 1
ATOM 2598 N N . GLY A 1 343 ? -11.462 8.740 22.972 1.00 89.62 343 GLY A N 1
ATOM 2599 C CA . GLY A 1 343 ? -10.417 8.112 23.782 1.00 89.62 343 GLY A CA 1
ATOM 2600 C C . GLY A 1 343 ? -9.002 8.237 23.212 1.00 89.62 343 GLY A C 1
ATOM 2601 O O . GLY A 1 343 ? -8.042 7.972 23.934 1.00 89.62 343 GLY A O 1
ATOM 2602 N N . ILE A 1 344 ? -8.848 8.640 21.946 1.00 90.44 344 ILE A N 1
ATOM 2603 C CA . ILE A 1 344 ? -7.531 8.799 21.318 1.00 90.44 344 ILE A CA 1
ATOM 2604 C C . ILE A 1 344 ? -6.930 10.154 21.733 1.00 90.44 344 ILE A C 1
ATOM 2606 O O . ILE A 1 344 ? -7.584 11.189 21.575 1.00 90.44 344 ILE A O 1
ATOM 2610 N N . PRO A 1 345 ? -5.692 10.189 22.264 1.00 89.44 345 PRO A N 1
ATOM 2611 C CA . PRO A 1 345 ? -5.072 11.433 22.705 1.00 89.44 345 PRO A CA 1
ATOM 2612 C C . PRO A 1 345 ? -4.708 12.321 21.509 1.00 89.44 345 PRO A C 1
ATOM 2614 O O . PRO A 1 345 ? -4.225 11.829 20.493 1.00 89.44 345 PRO A O 1
ATOM 2617 N N . ARG A 1 346 ? -4.855 13.650 21.624 1.00 88.00 346 ARG A N 1
ATOM 2618 C CA . ARG A 1 346 ? -4.575 14.559 20.490 1.00 88.00 346 ARG A CA 1
ATOM 2619 C C . ARG A 1 346 ? -3.128 14.564 20.024 1.00 88.00 346 ARG A C 1
ATOM 2621 O O . ARG A 1 346 ? -2.884 14.860 18.865 1.00 88.00 346 ARG A O 1
ATOM 2628 N N . CYS A 1 347 ? -2.161 14.209 20.866 1.00 87.06 347 CYS A N 1
ATOM 2629 C CA . CYS A 1 347 ? -0.784 14.025 20.400 1.00 87.06 347 CYS A CA 1
ATOM 2630 C C . CYS A 1 347 ? -0.671 12.924 19.328 1.00 87.06 347 CYS A C 1
ATOM 2632 O O . CYS A 1 347 ? 0.245 13.000 18.518 1.00 87.06 347 CYS A O 1
ATOM 2634 N N . ALA A 1 348 ? -1.626 11.991 19.230 1.00 90.19 348 ALA A N 1
ATOM 2635 C CA . ALA A 1 348 ? -1.667 10.968 18.183 1.00 90.19 348 ALA A CA 1
ATOM 2636 C C . ALA A 1 348 ? -1.853 11.519 16.753 1.00 90.19 348 ALA A C 1
ATOM 2638 O O . ALA A 1 348 ? -1.684 10.789 15.782 1.00 90.19 348 ALA A O 1
ATOM 2639 N N . ILE A 1 349 ? -2.226 12.795 16.594 1.00 90.31 349 ILE A N 1
ATOM 2640 C CA . ILE A 1 349 ? -2.326 13.424 15.264 1.00 90.31 349 ILE A CA 1
ATOM 2641 C C . ILE A 1 349 ? -1.053 14.170 14.864 1.00 90.31 349 ILE A C 1
ATOM 2643 O O . ILE A 1 349 ? -0.922 14.630 13.731 1.00 90.31 349 ILE A O 1
ATOM 2647 N N . ASN A 1 350 ? -0.098 14.298 15.788 1.00 87.88 350 ASN A N 1
ATOM 2648 C CA . ASN A 1 350 ? 1.145 15.007 15.550 1.00 87.88 350 ASN A CA 1
ATOM 2649 C C . ASN A 1 350 ? 2.227 14.052 15.032 1.00 87.88 350 ASN A C 1
ATOM 2651 O O . ASN A 1 350 ? 3.005 13.492 15.796 1.00 87.88 350 ASN A O 1
ATOM 2655 N N . LEU A 1 351 ? 2.334 13.925 13.716 1.00 83.00 351 LEU A N 1
ATOM 2656 C CA . LEU A 1 351 ? 3.294 13.021 13.078 1.00 83.00 351 LEU A CA 1
ATOM 2657 C C . LEU A 1 351 ? 4.738 13.575 13.002 1.00 83.00 351 LEU A C 1
ATOM 2659 O O . LEU A 1 351 ? 5.556 13.074 12.229 1.00 83.00 351 LEU A O 1
ATOM 2663 N N . THR A 1 352 ? 5.080 14.617 13.773 1.00 79.44 352 THR A N 1
ATOM 2664 C CA . THR A 1 352 ? 6.460 15.141 13.819 1.00 79.44 352 THR A CA 1
ATOM 2665 C C . THR A 1 352 ? 7.451 14.079 14.336 1.00 79.44 352 THR A C 1
ATOM 2667 O O . THR A 1 352 ? 7.102 13.349 15.260 1.00 79.44 352 THR A O 1
ATOM 2670 N N . PRO A 1 353 ? 8.704 14.024 13.838 1.00 67.94 353 PRO A N 1
ATOM 2671 C CA . PRO A 1 353 ? 9.751 13.087 14.287 1.00 67.94 353 PRO A CA 1
ATOM 2672 C C . PRO A 1 353 ? 10.006 13.127 15.791 1.00 67.94 353 PRO A C 1
ATOM 2674 O O . PRO A 1 353 ? 10.422 12.140 16.384 1.00 67.94 353 PRO A O 1
ATOM 2677 N N . THR A 1 354 ? 9.821 14.299 16.398 1.00 73.00 354 THR A N 1
ATOM 2678 C CA . THR A 1 354 ? 10.066 14.528 17.822 1.00 73.00 354 THR A CA 1
ATOM 2679 C C . THR A 1 354 ? 8.928 14.031 18.704 1.00 73.00 354 THR A C 1
ATOM 2681 O O . THR A 1 354 ? 9.096 13.974 19.918 1.00 73.00 354 THR A O 1
ATOM 2684 N N . ASN A 1 355 ? 7.769 13.705 18.125 1.00 74.00 355 ASN A N 1
ATOM 2685 C CA . ASN A 1 355 ? 6.665 13.125 18.868 1.00 74.00 355 ASN A CA 1
ATOM 2686 C C . ASN A 1 355 ? 6.860 11.602 18.938 1.00 74.00 355 ASN A C 1
ATOM 2688 O O . ASN A 1 355 ? 6.893 10.951 17.892 1.00 74.00 355 ASN A O 1
ATOM 2692 N N . PRO A 1 356 ? 7.035 11.015 20.133 1.00 74.06 356 PRO A N 1
ATOM 2693 C CA . PRO A 1 356 ? 7.207 9.578 20.245 1.00 74.06 356 PRO A CA 1
ATOM 2694 C C . PRO A 1 356 ? 5.911 8.844 19.857 1.00 74.06 356 PRO A C 1
ATOM 2696 O O . PRO A 1 356 ? 4.817 9.339 20.150 1.00 74.06 356 PRO A O 1
ATOM 2699 N N . PRO A 1 357 ? 6.012 7.620 19.304 1.00 70.94 357 PRO A N 1
ATOM 2700 C CA . PRO A 1 357 ? 4.842 6.790 19.014 1.00 70.94 357 PRO A CA 1
ATOM 2701 C C . PRO A 1 357 ? 3.953 6.570 20.248 1.00 70.94 357 PRO A C 1
ATOM 2703 O O . PRO A 1 357 ? 2.729 6.549 20.145 1.00 70.94 357 PRO A O 1
ATOM 2706 N N . ASP A 1 358 ? 4.564 6.484 21.438 1.00 77.25 358 ASP A N 1
ATOM 2707 C CA . ASP A 1 358 ? 3.866 6.369 22.722 1.00 77.25 358 ASP A CA 1
ATOM 2708 C C . ASP A 1 358 ? 3.401 7.733 23.253 1.00 77.25 358 ASP A C 1
ATOM 2710 O O . ASP A 1 358 ? 3.888 8.278 24.246 1.00 77.25 358 ASP A O 1
ATOM 2714 N N . CYS A 1 359 ? 2.435 8.296 22.538 1.00 74.56 359 CYS A N 1
ATOM 2715 C CA . CYS A 1 359 ? 1.811 9.582 22.819 1.00 74.56 359 CYS A CA 1
ATOM 2716 C C . CYS A 1 359 ? 1.180 9.686 24.226 1.00 74.56 359 CYS A C 1
ATOM 2718 O O . CYS A 1 359 ? 1.046 10.794 24.745 1.00 74.56 359 CYS A O 1
ATOM 2720 N N . GLY A 1 360 ? 0.812 8.560 24.855 1.00 66.50 360 GLY A N 1
ATOM 2721 C CA . GLY A 1 360 ? 0.176 8.521 26.180 1.00 66.50 360 GLY A CA 1
ATOM 2722 C C . GLY A 1 360 ? 1.150 8.586 27.362 1.00 66.50 360 GLY A C 1
ATOM 2723 O O . GLY A 1 360 ? 0.719 8.800 28.492 1.00 66.50 360 GLY A O 1
ATOM 2724 N N . ALA A 1 361 ? 2.454 8.416 27.120 1.00 59.50 361 ALA A N 1
ATOM 2725 C CA . ALA A 1 361 ? 3.478 8.393 28.166 1.00 59.50 361 ALA A CA 1
ATOM 2726 C C . ALA A 1 361 ? 4.147 9.762 28.421 1.00 59.50 361 ALA A C 1
ATOM 2728 O O . ALA A 1 361 ? 5.003 9.870 29.300 1.00 59.50 361 ALA A O 1
ATOM 2729 N N . GLN A 1 362 ? 3.800 10.806 27.658 1.00 56.44 362 GLN A N 1
ATOM 2730 C CA . GLN A 1 362 ? 4.466 12.111 27.738 1.00 56.44 362 GLN A CA 1
ATOM 2731 C C . GLN A 1 362 ? 3.829 13.039 28.792 1.00 56.44 362 GLN A C 1
ATOM 2733 O O . GLN A 1 362 ? 2.619 13.278 28.750 1.00 56.44 362 GLN A O 1
ATOM 2738 N N . PRO A 1 363 ? 4.619 13.644 29.703 1.00 44.91 363 PRO A N 1
ATOM 2739 C CA . PRO A 1 363 ? 4.134 14.689 30.603 1.00 44.91 363 PRO A CA 1
ATOM 2740 C C . PRO A 1 363 ? 3.553 15.869 29.808 1.00 44.91 363 PRO A C 1
ATOM 2742 O O . PRO A 1 363 ? 4.256 16.500 29.024 1.00 44.91 363 PRO A O 1
ATOM 2745 N N . GLY A 1 364 ? 2.267 16.175 30.004 1.00 52.38 364 GLY A N 1
ATOM 2746 C CA . GLY A 1 364 ? 1.581 17.261 29.292 1.00 52.38 364 GLY A CA 1
ATOM 2747 C C . GLY A 1 364 ? 0.826 16.841 28.027 1.00 52.38 364 GLY A C 1
ATOM 2748 O O . GLY A 1 364 ? 0.230 17.706 27.381 1.00 52.38 364 GLY A O 1
ATOM 2749 N N . SER A 1 365 ? 0.767 15.542 27.693 1.00 52.72 365 SER A N 1
ATOM 2750 C CA . SER A 1 365 ? -0.284 15.038 26.803 1.00 52.72 365 SER A CA 1
ATOM 2751 C C . SER A 1 365 ? -1.625 15.482 27.386 1.00 52.72 365 SER A C 1
ATOM 2753 O O . SER A 1 365 ? -1.892 15.207 28.561 1.00 52.72 365 SER A O 1
ATOM 2755 N N . GLN A 1 366 ? -2.426 16.228 26.617 1.00 48.31 366 GLN A N 1
ATOM 2756 C CA . GLN A 1 366 ? -3.723 16.706 27.098 1.00 48.31 366 GLN A CA 1
ATOM 2757 C C . GLN A 1 366 ? -4.496 15.552 27.747 1.00 48.31 366 GLN A C 1
ATOM 2759 O O . GLN A 1 366 ? -4.399 14.424 27.254 1.00 48.31 366 GLN A O 1
ATOM 2764 N N . PRO A 1 367 ? -5.218 15.803 28.855 1.00 49.06 367 PRO A N 1
ATOM 2765 C CA . PRO A 1 367 ? -5.935 14.745 29.542 1.00 49.06 367 PRO A CA 1
ATOM 2766 C C . PRO A 1 367 ? -6.820 13.983 28.542 1.00 49.06 367 PRO A C 1
ATOM 2768 O O . PRO A 1 367 ? -7.393 14.613 27.645 1.00 49.06 367 PRO A O 1
ATOM 2771 N N . PRO A 1 368 ? -6.933 12.649 28.674 1.00 48.59 368 PRO A N 1
ATOM 2772 C CA . PRO A 1 368 ? -7.897 11.861 27.915 1.00 48.59 368 PRO A CA 1
ATOM 2773 C C . PRO A 1 368 ? -9.264 12.563 27.948 1.00 48.59 368 PRO A C 1
ATOM 2775 O O . PRO A 1 368 ? -9.792 12.802 29.034 1.00 48.59 368 PRO A O 1
ATOM 2778 N N . GLY A 1 369 ? -9.803 12.962 26.789 1.00 51.41 369 GLY A N 1
ATOM 2779 C CA . GLY A 1 369 ? -11.119 13.614 26.729 1.00 51.41 369 GLY A CA 1
ATOM 2780 C C . GLY A 1 369 ? -11.315 14.764 25.736 1.00 51.41 369 GLY A C 1
ATOM 2781 O O . GLY A 1 369 ? -12.462 15.166 25.559 1.00 51.41 369 GLY A O 1
ATOM 2782 N N . THR A 1 370 ? -10.282 15.287 25.058 1.00 69.38 370 THR A N 1
ATOM 2783 C CA . THR A 1 370 ? -10.506 16.205 23.911 1.00 69.38 370 THR A CA 1
ATOM 2784 C C . THR A 1 370 ? -10.604 15.499 22.562 1.00 69.38 370 THR A C 1
ATOM 2786 O O . THR A 1 370 ? -11.047 16.138 21.612 1.00 69.38 370 THR A O 1
ATOM 2789 N N . GLY A 1 371 ? -10.278 14.199 22.510 1.00 83.75 371 GLY A N 1
ATOM 2790 C CA . GLY A 1 371 ? -10.469 13.311 21.363 1.00 83.75 371 GLY A CA 1
ATOM 2791 C C . GLY A 1 371 ? -9.863 13.798 20.048 1.00 83.75 371 GLY A C 1
ATOM 2792 O O . GLY A 1 371 ? -9.289 14.880 19.944 1.00 83.75 371 GLY A O 1
ATOM 2793 N N . ILE A 1 372 ? -10.019 12.989 19.014 1.00 93.50 372 ILE A N 1
ATOM 2794 C CA . ILE A 1 372 ? -9.834 13.420 17.625 1.00 93.50 372 ILE A CA 1
ATOM 2795 C C . ILE A 1 372 ? -11.200 13.659 16.986 1.00 93.50 372 ILE A C 1
ATOM 2797 O O . ILE A 1 372 ? -12.195 13.080 17.428 1.00 93.50 372 ILE A O 1
ATOM 2801 N N . ASP A 1 373 ? -11.262 14.498 15.954 1.00 94.94 373 ASP A N 1
ATOM 2802 C CA . ASP A 1 373 ? -12.448 14.574 15.097 1.00 94.94 373 ASP A CA 1
ATOM 2803 C C . ASP A 1 373 ? -12.396 13.450 14.045 1.00 94.94 373 ASP A C 1
ATOM 2805 O O . ASP A 1 373 ? -11.576 13.517 13.124 1.00 94.94 373 ASP A O 1
ATOM 2809 N N . PRO A 1 374 ? -13.246 12.406 14.137 1.00 96.50 374 PRO A N 1
ATOM 2810 C CA . PRO A 1 374 ? -13.197 11.297 13.191 1.00 96.50 374 PRO A CA 1
ATOM 2811 C C . PRO A 1 374 ? -13.699 11.683 11.791 1.00 96.50 374 PRO A C 1
ATOM 2813 O O . PRO A 1 374 ? -13.432 10.955 10.838 1.00 96.50 374 PRO A O 1
ATOM 2816 N N . ALA A 1 375 ? -14.398 12.815 11.636 1.00 96.50 375 ALA A N 1
ATOM 2817 C CA . ALA A 1 375 ? -14.818 13.334 10.334 1.00 96.50 375 ALA A CA 1
ATOM 2818 C C . ALA A 1 375 ? -13.685 14.062 9.588 1.00 96.50 375 ALA A C 1
ATOM 2820 O O . ALA A 1 375 ? -13.768 14.239 8.371 1.00 96.50 375 ALA A O 1
ATOM 2821 N N . ASN A 1 376 ? -12.627 14.465 10.297 1.00 95.50 376 ASN A N 1
ATOM 2822 C CA . ASN A 1 376 ? -11.477 15.165 9.744 1.00 95.50 376 ASN A CA 1
ATOM 2823 C C . ASN A 1 376 ? -10.387 14.152 9.322 1.00 95.50 376 ASN A C 1
ATOM 2825 O O . ASN A 1 376 ? -9.712 13.598 10.195 1.00 95.50 376 ASN A O 1
ATOM 2829 N N . PRO A 1 377 ? -10.156 13.889 8.018 1.00 95.00 377 PRO A N 1
ATOM 2830 C CA . PRO A 1 377 ? -9.190 12.874 7.584 1.00 95.00 377 PRO A CA 1
ATOM 2831 C C . PRO A 1 377 ? -7.752 13.168 8.034 1.00 95.00 377 PRO A C 1
ATOM 2833 O O . PRO A 1 377 ? -6.984 12.232 8.262 1.00 95.00 377 PRO A O 1
ATOM 2836 N N . GLN A 1 378 ? -7.395 14.442 8.224 1.00 94.06 378 GLN A N 1
ATOM 2837 C CA . GLN A 1 378 ? -6.092 14.853 8.749 1.00 94.06 378 GLN A CA 1
ATOM 2838 C C . GLN A 1 378 ? -5.875 14.441 10.209 1.00 94.06 378 GLN A C 1
ATOM 2840 O O . GLN A 1 378 ? -4.731 14.318 10.633 1.00 94.06 378 GLN A O 1
ATOM 2845 N N . GLU A 1 379 ? -6.947 14.220 10.968 1.00 94.81 379 GLU A N 1
ATOM 2846 C CA . GLU A 1 379 ? -6.882 13.713 12.339 1.00 94.81 379 GLU A CA 1
ATOM 2847 C C . GLU A 1 379 ? -7.108 12.204 12.389 1.00 94.81 379 GLU A C 1
ATOM 2849 O O . GLU A 1 379 ? -6.374 11.487 13.068 1.00 94.81 379 GLU A O 1
ATOM 2854 N N . ALA A 1 380 ? -8.093 11.713 11.634 1.00 96.94 380 ALA A N 1
ATOM 2855 C CA . ALA A 1 380 ? -8.511 10.319 11.651 1.00 96.94 380 ALA A CA 1
ATOM 2856 C C . ALA A 1 380 ? -7.411 9.354 11.178 1.00 96.94 380 ALA A C 1
ATOM 2858 O O . ALA A 1 380 ? -7.244 8.297 11.780 1.00 96.94 380 ALA A O 1
ATOM 2859 N N . LEU A 1 381 ? -6.635 9.697 10.141 1.00 96.56 381 LEU A N 1
ATOM 2860 C CA . LEU A 1 381 ? -5.588 8.806 9.616 1.00 96.56 381 LEU A CA 1
ATOM 2861 C C . LEU A 1 381 ? -4.398 8.635 10.578 1.00 96.56 381 LEU A C 1
ATOM 2863 O O . LEU A 1 381 ? -4.079 7.490 10.912 1.00 96.56 381 LEU A O 1
ATOM 2867 N N . PRO A 1 382 ? -3.782 9.713 11.101 1.00 94.81 382 PRO A N 1
ATOM 2868 C CA . PRO A 1 382 ? -2.793 9.595 12.171 1.00 94.81 382 PRO A CA 1
ATOM 2869 C C . PRO A 1 382 ? -3.321 8.847 13.399 1.00 94.81 382 PRO A C 1
ATOM 2871 O O . PRO A 1 382 ? -2.664 7.934 13.896 1.00 94.81 382 PRO A O 1
ATOM 2874 N N . ALA A 1 383 ? -4.542 9.169 13.839 1.00 95.19 383 ALA A N 1
ATOM 2875 C CA . ALA A 1 383 ? -5.188 8.515 14.972 1.00 95.19 383 ALA A CA 1
ATOM 2876 C C . ALA A 1 383 ? -5.382 7.009 14.749 1.00 95.19 383 ALA A C 1
ATOM 2878 O O . ALA A 1 383 ? -5.178 6.218 15.670 1.00 95.19 383 ALA A O 1
ATOM 2879 N N . ALA A 1 384 ? -5.738 6.595 13.532 1.00 97.31 384 ALA A N 1
ATOM 2880 C CA . ALA A 1 384 ? -5.831 5.189 13.153 1.00 97.31 384 ALA A CA 1
ATOM 2881 C C . ALA A 1 384 ? -4.468 4.499 13.166 1.00 97.31 384 ALA A C 1
ATOM 2883 O O . ALA A 1 384 ? -4.380 3.376 13.662 1.00 97.31 384 ALA A O 1
ATOM 2884 N N . GLY A 1 385 ? -3.408 5.181 12.722 1.00 95.19 385 GLY A N 1
ATOM 2885 C CA . GLY A 1 385 ? -2.039 4.683 12.837 1.00 95.19 385 GLY A CA 1
ATOM 2886 C C . GLY A 1 385 ? -1.649 4.476 14.302 1.00 95.19 385 GLY A C 1
ATOM 2887 O O . GLY A 1 385 ? -1.218 3.396 14.690 1.00 95.19 385 GLY A O 1
ATOM 2888 N N . TYR A 1 386 ? -1.897 5.460 15.162 1.00 94.75 386 TYR A N 1
ATOM 2889 C CA . TYR A 1 386 ? -1.635 5.329 16.595 1.00 94.75 386 TYR A CA 1
ATOM 2890 C C . TYR A 1 386 ? -2.421 4.172 17.226 1.00 94.75 386 TYR A C 1
ATOM 2892 O O . TYR A 1 386 ? -1.859 3.349 17.953 1.00 94.75 386 TYR A O 1
ATOM 2900 N N . TYR A 1 387 ? -3.720 4.085 16.931 1.00 96.00 387 TYR A N 1
ATOM 2901 C CA . TYR A 1 387 ? -4.591 3.064 17.504 1.00 96.00 387 TYR A CA 1
ATOM 2902 C C . TYR A 1 387 ? -4.167 1.655 17.075 1.00 96.00 387 TYR A C 1
ATOM 2904 O O . TYR A 1 387 ? -4.071 0.756 17.911 1.00 96.00 387 TYR A O 1
ATOM 2912 N N . MET A 1 388 ? -3.812 1.470 15.802 1.00 96.38 388 MET A N 1
ATOM 2913 C CA . MET A 1 388 ? -3.278 0.203 15.303 1.00 96.38 388 MET A CA 1
ATOM 2914 C C . MET A 1 388 ? -1.936 -0.169 15.931 1.00 96.38 388 MET A C 1
ATOM 2916 O O . MET A 1 388 ? -1.724 -1.337 16.252 1.00 96.38 388 MET A O 1
ATOM 2920 N N . TRP A 1 389 ? -1.043 0.796 16.149 1.00 93.31 389 TRP A N 1
ATOM 2921 C CA . TRP A 1 389 ? 0.229 0.549 16.825 1.00 93.31 389 TRP A CA 1
ATOM 2922 C C . TRP A 1 389 ? 0.008 0.099 18.266 1.00 93.31 389 TRP A C 1
ATOM 2924 O O . TRP A 1 389 ? 0.625 -0.871 18.707 1.00 93.31 389 TRP A O 1
ATOM 2934 N N . HIS A 1 390 ? -0.928 0.736 18.973 1.00 93.31 390 HIS A N 1
ATOM 2935 C CA . HIS A 1 390 ? -1.294 0.351 20.332 1.00 93.31 390 HIS A CA 1
ATOM 2936 C C . HIS A 1 390 ? -1.856 -1.080 20.386 1.00 93.31 390 HIS A C 1
ATOM 2938 O O . HIS A 1 390 ? -1.427 -1.883 21.216 1.00 93.31 390 HIS A O 1
ATOM 2944 N N . LEU A 1 391 ? -2.770 -1.429 19.473 1.00 95.69 391 LEU A N 1
ATOM 2945 C CA . LEU A 1 391 ? -3.319 -2.785 19.364 1.00 95.69 391 LEU A CA 1
ATOM 2946 C C . LEU A 1 391 ? -2.234 -3.819 19.023 1.00 95.69 391 LEU A C 1
ATOM 2948 O O . LEU A 1 391 ? -2.182 -4.884 19.635 1.00 95.69 391 LEU A O 1
ATOM 2952 N N . ASN A 1 392 ? -1.335 -3.507 18.088 1.00 91.38 392 ASN A N 1
ATOM 2953 C CA . ASN A 1 392 ? -0.241 -4.403 17.718 1.00 91.38 392 ASN A CA 1
ATOM 2954 C C . ASN A 1 392 ? 0.742 -4.611 18.882 1.00 91.38 392 ASN A C 1
ATOM 2956 O O . ASN A 1 392 ? 1.120 -5.743 19.176 1.00 91.38 392 ASN A O 1
ATOM 2960 N N . LYS A 1 393 ? 1.100 -3.540 19.606 1.00 88.81 393 LYS A N 1
ATOM 2961 C CA . LYS A 1 393 ? 1.935 -3.603 20.817 1.00 88.81 393 LYS A CA 1
ATOM 2962 C C . LYS A 1 393 ? 1.298 -4.486 21.893 1.00 88.81 393 LYS A C 1
ATOM 2964 O O . LYS A 1 393 ? 1.999 -5.311 22.477 1.00 88.81 393 LYS A O 1
ATOM 2969 N N . HIS A 1 394 ? -0.015 -4.359 22.119 1.00 92.62 394 HIS A N 1
ATOM 2970 C CA . HIS A 1 394 ? -0.763 -5.251 23.015 1.00 92.62 394 HIS A CA 1
ATOM 2971 C C . HIS A 1 394 ? -0.581 -6.712 22.595 1.00 92.62 394 HIS A C 1
ATOM 2973 O O . HIS A 1 394 ? -0.060 -7.503 23.380 1.00 92.62 394 HIS A O 1
ATOM 2979 N N . TYR A 1 395 ? -0.899 -7.060 21.344 1.00 93.31 395 TYR A N 1
ATOM 2980 C CA . TYR A 1 395 ? -0.868 -8.454 20.886 1.00 93.31 395 TYR A CA 1
ATOM 2981 C C . TYR A 1 395 ? 0.523 -9.068 20.735 1.00 93.31 395 TYR A C 1
ATOM 2983 O O . TYR A 1 395 ? 0.642 -10.282 20.880 1.00 93.31 395 TYR A O 1
ATOM 2991 N N . LEU A 1 396 ? 1.570 -8.267 20.532 1.00 86.69 396 LEU A N 1
ATOM 2992 C CA . LEU A 1 396 ? 2.958 -8.740 20.605 1.00 86.69 396 LEU A CA 1
ATOM 2993 C C . LEU A 1 396 ? 3.338 -9.229 22.011 1.00 86.69 396 LEU A C 1
ATOM 2995 O O . LEU A 1 396 ? 4.208 -10.083 22.148 1.00 86.69 396 LEU A O 1
ATOM 2999 N N . SER A 1 397 ? 2.686 -8.699 23.049 1.00 88.50 397 SER A N 1
ATOM 3000 C CA . SER A 1 397 ? 2.916 -9.065 24.454 1.00 88.50 397 SER A CA 1
ATOM 3001 C C . SER A 1 397 ? 1.797 -9.917 25.071 1.00 88.50 397 SER A C 1
ATOM 3003 O O . SER A 1 397 ? 1.882 -10.294 26.240 1.00 88.50 397 SER A O 1
ATOM 3005 N N . TYR A 1 398 ? 0.735 -10.217 24.316 1.00 88.12 398 TYR A N 1
ATOM 3006 C CA . TYR A 1 398 ? -0.473 -10.842 24.850 1.00 88.12 398 TYR A CA 1
ATOM 3007 C C . TYR A 1 398 ? -0.328 -12.363 24.987 1.00 88.12 398 TYR A C 1
ATOM 3009 O O . TYR A 1 398 ? -0.308 -13.091 23.996 1.00 88.12 398 TYR A O 1
ATOM 3017 N N . CYS A 1 399 ? -0.306 -12.838 26.235 1.00 83.81 399 CYS A N 1
ATOM 3018 C CA . CYS A 1 399 ? -0.195 -14.249 26.610 1.00 83.81 399 CYS A CA 1
ATOM 3019 C C . CYS A 1 399 ? -1.416 -14.704 27.423 1.00 83.81 399 CYS A C 1
ATOM 3021 O O . CYS A 1 399 ? -1.394 -14.644 28.661 1.00 83.81 399 CYS A O 1
ATOM 3023 N N . PRO A 1 400 ? -2.495 -15.185 26.784 1.00 75.38 400 PRO A N 1
ATOM 3024 C CA . PRO A 1 400 ? -3.609 -15.738 27.532 1.00 75.38 400 PRO A CA 1
ATOM 3025 C C . PRO A 1 400 ? -3.119 -16.989 28.270 1.00 75.38 400 PRO A C 1
ATOM 3027 O O . PRO A 1 400 ? -2.596 -17.917 27.657 1.00 75.38 400 PRO A O 1
ATOM 3030 N N . ASN A 1 401 ? -3.299 -17.000 29.594 1.00 75.19 401 ASN A N 1
ATOM 3031 C CA . ASN A 1 401 ? -2.940 -18.073 30.536 1.00 75.19 401 ASN A CA 1
ATOM 3032 C C . ASN A 1 401 ? -1.494 -18.100 31.065 1.00 75.19 401 ASN A C 1
ATOM 3034 O O . ASN A 1 401 ? -1.190 -18.961 31.889 1.00 75.19 401 ASN A O 1
ATOM 3038 N N . GLN A 1 402 ? -0.622 -17.160 30.682 1.00 76.38 402 GLN A N 1
ATOM 3039 C CA . GLN A 1 402 ? 0.733 -17.056 31.249 1.00 76.38 402 GLN A CA 1
ATOM 3040 C C . GLN A 1 402 ? 1.149 -15.597 31.504 1.00 76.38 402 GLN A C 1
ATOM 3042 O O . GLN A 1 402 ? 2.010 -15.068 30.806 1.00 76.38 402 GLN A O 1
ATOM 3047 N N . PRO A 1 403 ? 0.585 -14.933 32.533 1.00 68.25 403 PRO A N 1
ATOM 3048 C CA . PRO A 1 403 ? 0.838 -13.512 32.797 1.00 68.25 403 PRO A CA 1
ATOM 3049 C C . PRO A 1 403 ? 2.297 -13.181 33.162 1.00 68.25 403 PRO A C 1
ATOM 3051 O O . PRO A 1 403 ? 2.673 -12.015 33.148 1.00 68.25 403 PRO A O 1
ATOM 3054 N N . ASN A 1 404 ? 3.121 -14.191 33.467 1.00 73.38 404 ASN A N 1
ATOM 3055 C CA . ASN A 1 404 ? 4.513 -14.026 33.896 1.00 73.38 404 ASN A CA 1
ATOM 3056 C C . ASN A 1 404 ? 5.537 -14.578 32.890 1.00 73.38 404 ASN A C 1
ATOM 3058 O O . ASN A 1 404 ? 6.710 -14.711 33.238 1.00 73.38 404 ASN A O 1
ATOM 3062 N N . GLN A 1 405 ? 5.118 -14.945 31.676 1.00 71.69 405 GLN A N 1
ATOM 3063 C CA . GLN A 1 405 ? 6.009 -15.528 30.675 1.00 71.69 405 GLN A CA 1
ATOM 3064 C C . GLN A 1 405 ? 6.028 -14.658 29.418 1.00 71.69 405 GLN A C 1
ATOM 3066 O O . GLN A 1 405 ? 4.992 -14.219 28.933 1.00 71.69 405 GLN A O 1
ATOM 3071 N N . THR A 1 406 ? 7.220 -14.390 28.891 1.00 67.81 406 THR A N 1
ATOM 3072 C CA . THR A 1 406 ? 7.398 -13.716 27.605 1.00 67.81 406 THR A CA 1
ATOM 3073 C C . THR A 1 406 ? 7.051 -14.689 26.483 1.00 67.81 406 THR A C 1
ATOM 3075 O O . THR A 1 406 ? 7.873 -15.521 26.100 1.00 67.81 406 THR A O 1
ATOM 3078 N N . CYS A 1 407 ? 5.836 -14.605 25.940 1.00 72.06 407 CYS A N 1
ATOM 3079 C CA . CYS A 1 407 ? 5.511 -15.324 24.711 1.00 72.06 407 CYS A CA 1
ATOM 3080 C C . CYS A 1 407 ? 6.076 -14.552 23.524 1.00 72.06 407 CYS A C 1
ATOM 3082 O O . CYS A 1 407 ? 5.870 -13.348 23.391 1.00 72.06 407 CYS A O 1
ATOM 3084 N N . GLN A 1 408 ? 6.787 -15.256 22.653 1.00 75.25 408 GLN A N 1
ATOM 3085 C CA . GLN A 1 408 ? 7.125 -14.741 21.335 1.00 75.25 408 GLN A CA 1
ATOM 3086 C C . GLN A 1 408 ? 5.907 -14.981 20.440 1.00 75.25 408 GLN A C 1
ATOM 3088 O O . GLN A 1 408 ? 5.750 -16.068 19.888 1.00 75.25 408 GLN A O 1
ATOM 3093 N N . VAL A 1 409 ? 5.003 -14.002 20.363 1.00 81.56 409 VAL A N 1
ATOM 3094 C CA . VAL A 1 409 ? 3.937 -14.020 19.355 1.00 81.56 409 VAL A CA 1
ATOM 3095 C C . VAL A 1 409 ? 4.567 -13.630 18.026 1.00 81.56 409 VAL A C 1
ATOM 3097 O O . VAL A 1 409 ? 5.261 -12.617 17.935 1.00 81.56 409 VAL A O 1
ATOM 3100 N N . ASP A 1 410 ? 4.334 -14.440 16.997 1.00 78.44 410 ASP A N 1
ATOM 3101 C CA . ASP A 1 410 ? 4.755 -14.109 15.641 1.00 78.44 410 ASP A CA 1
ATOM 3102 C C . ASP A 1 410 ? 4.187 -12.727 15.232 1.00 78.44 410 ASP A C 1
ATOM 3104 O O . ASP A 1 410 ? 2.983 -12.489 15.392 1.00 78.44 410 ASP A O 1
ATOM 3108 N N . PRO A 1 411 ? 5.009 -11.798 14.706 1.00 76.75 411 PRO A N 1
ATOM 3109 C CA . PRO A 1 411 ? 4.554 -10.449 14.382 1.00 76.75 411 PRO A CA 1
ATOM 3110 C C . PRO A 1 411 ? 3.358 -10.396 13.425 1.00 76.75 411 PRO A C 1
ATOM 3112 O O . PRO A 1 411 ? 2.509 -9.515 13.561 1.00 76.75 411 PRO A O 1
ATOM 3115 N N . MET A 1 412 ? 3.248 -11.332 12.475 1.00 76.69 412 MET A N 1
ATOM 3116 C CA . MET A 1 412 ? 2.103 -11.386 11.560 1.00 76.69 412 MET A CA 1
ATOM 3117 C C . MET A 1 412 ? 0.818 -11.758 12.299 1.00 76.69 412 MET A C 1
ATOM 3119 O O . MET A 1 412 ? -0.238 -11.166 12.071 1.00 76.69 412 MET A O 1
ATOM 3123 N N . THR A 1 413 ? 0.918 -12.702 13.231 1.00 84.81 413 THR A N 1
ATOM 3124 C CA . THR A 1 413 ? -0.188 -13.087 14.113 1.00 84.81 413 THR A CA 1
ATOM 3125 C C . THR A 1 413 ? -0.642 -11.914 14.986 1.00 84.81 413 THR A C 1
ATOM 3127 O O . THR A 1 413 ? -1.847 -11.689 15.131 1.00 84.81 413 THR A O 1
ATOM 3130 N N . ALA A 1 414 ? 0.295 -11.119 15.517 1.00 87.62 414 ALA A N 1
ATOM 3131 C CA . ALA A 1 414 ? -0.029 -9.910 16.275 1.00 87.62 414 ALA A CA 1
ATOM 3132 C C . ALA A 1 414 ? -0.752 -8.858 15.412 1.00 87.62 414 ALA A C 1
ATOM 3134 O O . ALA A 1 414 ? -1.781 -8.329 15.836 1.00 87.62 414 ALA A O 1
ATOM 3135 N N . TYR A 1 415 ? -0.302 -8.637 14.171 1.00 87.69 415 TYR A N 1
ATOM 3136 C CA . TYR A 1 415 ? -0.997 -7.764 13.221 1.00 87.69 415 TYR A CA 1
ATOM 3137 C C . TYR A 1 415 ? -2.413 -8.246 12.912 1.00 87.69 415 TYR A C 1
ATOM 3139 O O . TYR A 1 415 ? -3.351 -7.454 12.966 1.00 87.69 415 TYR A O 1
ATOM 3147 N N . ALA A 1 416 ? -2.596 -9.538 12.626 1.00 90.56 416 ALA A N 1
ATOM 3148 C CA . ALA A 1 416 ? -3.914 -10.103 12.348 1.00 90.56 416 ALA A CA 1
ATOM 3149 C C . ALA A 1 416 ? -4.888 -9.876 13.517 1.00 90.56 416 ALA A C 1
ATOM 3151 O O . ALA A 1 416 ? -6.037 -9.486 13.302 1.00 90.56 416 ALA A O 1
ATOM 3152 N N . ARG A 1 417 ? -4.417 -10.041 14.760 1.00 94.12 417 ARG A N 1
ATOM 3153 C CA . ARG A 1 417 ? -5.196 -9.729 15.970 1.00 94.12 417 ARG A CA 1
ATOM 3154 C C . ARG A 1 417 ? -5.481 -8.244 16.110 1.00 94.12 417 ARG A C 1
ATOM 3156 O O . ARG A 1 417 ? -6.603 -7.887 16.449 1.00 94.12 417 ARG A O 1
ATOM 3163 N N . ALA A 1 418 ? -4.508 -7.385 15.816 1.00 95.81 418 ALA A N 1
ATOM 3164 C CA . ALA A 1 418 ? -4.690 -5.941 15.857 1.00 95.81 418 ALA A CA 1
ATOM 3165 C C . ALA A 1 418 ? -5.755 -5.475 14.851 1.00 95.81 418 ALA A C 1
ATOM 3167 O O . ALA A 1 418 ? -6.654 -4.733 15.232 1.00 95.81 418 ALA A O 1
ATOM 3168 N N . PHE A 1 419 ? -5.734 -5.975 13.610 1.00 95.69 419 PHE A N 1
ATOM 3169 C CA . PHE A 1 419 ? -6.779 -5.680 12.619 1.00 95.69 419 PHE A CA 1
ATOM 3170 C C . PHE A 1 419 ? -8.146 -6.200 13.059 1.00 95.69 419 PHE A C 1
ATOM 3172 O O . PHE A 1 419 ? -9.144 -5.486 12.967 1.00 95.69 419 PHE A O 1
ATOM 3179 N N . ALA A 1 420 ? -8.202 -7.417 13.602 1.00 96.69 420 ALA A N 1
ATOM 3180 C CA . ALA A 1 420 ? -9.444 -7.954 14.138 1.00 96.69 420 ALA A CA 1
ATOM 3181 C C . ALA A 1 420 ? -9.984 -7.113 15.302 1.00 96.69 420 ALA A C 1
ATOM 3183 O O . ALA A 1 420 ? -11.185 -6.873 15.386 1.00 96.69 420 ALA A O 1
ATOM 3184 N N . ALA A 1 421 ? -9.103 -6.634 16.181 1.00 97.69 421 ALA A N 1
ATOM 3185 C CA . ALA A 1 421 ? -9.459 -5.807 17.324 1.00 97.69 421 ALA A CA 1
ATOM 3186 C C . ALA A 1 421 ? -9.858 -4.388 16.918 1.00 97.69 421 ALA A C 1
ATOM 3188 O O . ALA A 1 421 ? -10.688 -3.787 17.595 1.00 97.69 421 ALA A O 1
ATOM 3189 N N . TYR A 1 422 ? -9.332 -3.869 15.810 1.00 97.88 422 TYR A N 1
ATOM 3190 C CA . TYR A 1 422 ? -9.797 -2.614 15.232 1.00 97.88 422 TYR A CA 1
ATOM 3191 C C . TYR A 1 422 ? -11.270 -2.720 14.806 1.00 97.88 422 TYR A C 1
ATOM 3193 O O . TYR A 1 422 ? -12.069 -1.847 15.129 1.00 97.88 422 TYR A O 1
ATOM 3201 N N . ASN A 1 423 ? -11.647 -3.831 14.159 1.00 97.88 423 ASN A N 1
ATOM 3202 C CA . ASN A 1 423 ? -13.012 -4.067 13.680 1.00 97.88 423 ASN A CA 1
ATOM 3203 C C . ASN A 1 423 ? -13.996 -4.512 14.786 1.00 97.88 423 ASN A C 1
ATOM 3205 O O . ASN A 1 423 ? -15.124 -4.025 14.846 1.00 97.88 423 ASN A O 1
ATOM 3209 N N . ALA A 1 424 ? -13.594 -5.441 15.659 1.00 97.31 424 ALA A N 1
ATOM 3210 C CA . ALA A 1 424 ? -14.468 -6.073 16.659 1.00 97.31 424 ALA A CA 1
ATOM 3211 C C . ALA A 1 424 ? -14.288 -5.545 18.092 1.00 97.31 424 ALA A C 1
ATOM 3213 O O . ALA A 1 424 ? -15.071 -5.887 18.980 1.00 97.31 424 ALA A O 1
ATOM 3214 N N . GLY A 1 425 ? -13.248 -4.749 18.335 1.00 97.06 425 GLY A N 1
ATOM 3215 C CA . GLY A 1 425 ? -12.798 -4.355 19.666 1.00 97.06 425 GLY A CA 1
ATOM 3216 C C . GLY A 1 425 ? -11.836 -5.367 20.300 1.00 97.06 425 GLY A C 1
ATOM 3217 O O . GLY A 1 425 ? -12.006 -6.584 20.191 1.00 97.06 425 GLY A O 1
ATOM 3218 N N . GLN A 1 426 ? -10.847 -4.856 21.039 1.00 96.56 426 GLN A N 1
ATOM 3219 C CA . GLN A 1 426 ? -9.815 -5.655 21.716 1.00 96.56 426 GLN A CA 1
ATOM 3220 C C . GLN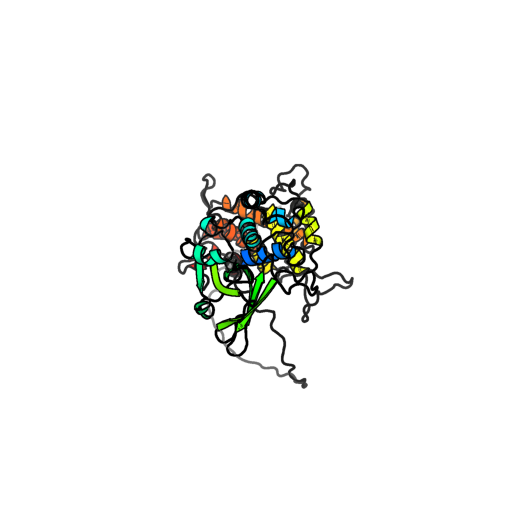 A 1 426 ? -10.401 -6.756 22.616 1.00 96.56 426 GLN A C 1
ATOM 3222 O O . GLN A 1 426 ? -10.001 -7.911 22.523 1.00 96.56 426 GLN A O 1
ATOM 3227 N N . GLY A 1 427 ? -11.408 -6.436 23.437 1.00 96.06 427 GLY A N 1
ATOM 3228 C CA . GLY A 1 427 ? -12.012 -7.409 24.355 1.00 96.06 427 GLY A CA 1
ATOM 3229 C C . GLY A 1 427 ? -12.678 -8.600 23.653 1.00 96.06 427 GLY A C 1
ATOM 3230 O O . GLY A 1 427 ? -12.661 -9.714 24.181 1.00 96.06 427 GLY A O 1
ATOM 3231 N N . ALA A 1 428 ? -13.232 -8.397 22.452 1.00 97.19 428 ALA A N 1
ATOM 3232 C CA . ALA A 1 428 ? -13.829 -9.476 21.669 1.00 97.19 428 ALA A CA 1
ATOM 3233 C C . ALA A 1 428 ? -12.759 -10.461 21.178 1.00 97.19 428 ALA A C 1
ATOM 3235 O O . ALA A 1 428 ? -12.951 -11.675 21.282 1.00 97.19 428 ALA A O 1
ATOM 3236 N N . ILE A 1 429 ? -11.624 -9.937 20.710 1.00 97.19 429 ILE A N 1
ATOM 3237 C CA . ILE A 1 429 ? -10.499 -10.736 20.216 1.00 97.19 429 ILE A CA 1
ATOM 3238 C C . ILE A 1 429 ? -9.768 -11.426 21.363 1.00 97.19 429 ILE A C 1
ATOM 3240 O O . ILE A 1 429 ? -9.542 -12.630 21.289 1.00 97.19 429 ILE A O 1
ATOM 3244 N N . ASP A 1 430 ? -9.512 -10.725 22.466 1.00 95.62 430 ASP A N 1
ATOM 3245 C CA . ASP A 1 430 ? -8.950 -11.306 23.689 1.00 95.62 430 ASP A CA 1
ATOM 3246 C C . ASP A 1 430 ? -9.799 -12.500 24.161 1.00 95.62 430 ASP A C 1
ATOM 3248 O O . ASP A 1 430 ? -9.285 -13.591 24.418 1.00 95.62 430 ASP A O 1
ATOM 3252 N N . SER A 1 431 ? -11.126 -12.337 24.177 1.00 95.50 431 SER A N 1
ATOM 3253 C CA . SER A 1 431 ? -12.050 -13.415 24.539 1.00 95.50 431 SER A CA 1
ATOM 3254 C C . SER A 1 431 ? -12.045 -14.565 23.524 1.00 95.50 431 SER A C 1
ATOM 3256 O O . SER A 1 431 ? -12.188 -15.724 23.911 1.00 95.50 431 SER A O 1
ATOM 3258 N N . ALA A 1 432 ? -11.901 -14.283 22.226 1.00 95.81 432 ALA A N 1
ATOM 3259 C CA . ALA A 1 432 ? -11.811 -15.316 21.195 1.00 95.81 432 ALA A CA 1
ATOM 3260 C C . ALA A 1 432 ? -10.526 -16.148 21.340 1.00 95.81 432 ALA A C 1
ATOM 3262 O O . ALA A 1 432 ? -10.587 -17.377 21.267 1.00 95.81 432 ALA A O 1
ATOM 3263 N N . ILE A 1 433 ? -9.391 -15.500 21.629 1.00 94.31 433 ILE A N 1
ATOM 3264 C CA . ILE A 1 433 ? -8.117 -16.183 21.883 1.00 94.31 433 ILE A CA 1
ATOM 3265 C C . ILE A 1 433 ? -8.206 -17.028 23.157 1.00 94.31 433 ILE A C 1
ATOM 3267 O O . ILE A 1 433 ? -7.765 -18.172 23.158 1.00 94.31 433 ILE A O 1
ATOM 3271 N N . GLN A 1 434 ? -8.831 -16.526 24.224 1.00 93.38 434 GLN A N 1
ATOM 3272 C CA . GLN A 1 434 ? -9.018 -17.304 25.455 1.00 93.38 434 GLN A CA 1
ATOM 3273 C C . GLN A 1 434 ? -9.906 -18.538 25.254 1.00 93.38 434 GLN A C 1
ATOM 3275 O O . GLN A 1 434 ? -9.596 -19.602 25.782 1.00 93.38 434 GLN A O 1
ATOM 3280 N N . ARG A 1 435 ? -11.005 -18.414 24.496 1.00 94.19 435 ARG A N 1
ATOM 3281 C CA . ARG A 1 435 ? -11.956 -19.520 24.290 1.00 94.19 435 ARG A CA 1
ATOM 3282 C C . ARG A 1 435 ? -11.442 -20.594 23.336 1.00 94.19 435 ARG A C 1
ATOM 3284 O O . ARG A 1 435 ? -11.725 -21.766 23.556 1.00 94.19 435 ARG A O 1
ATOM 3291 N N . CYS A 1 436 ? -10.750 -20.197 22.271 1.00 93.31 436 CYS A N 1
ATOM 3292 C CA . CYS A 1 436 ? -10.412 -21.096 21.162 1.00 93.31 436 CYS A CA 1
ATOM 3293 C C . CYS A 1 436 ? -8.901 -21.340 21.019 1.00 93.31 436 CYS A C 1
ATOM 3295 O O . CYS A 1 436 ? -8.462 -22.235 20.299 1.00 93.31 436 CYS A O 1
ATOM 3297 N N . GLY A 1 437 ? -8.084 -20.600 21.761 1.00 90.44 437 GLY A N 1
ATOM 3298 C CA . GLY A 1 437 ? -6.637 -20.715 21.727 1.00 90.44 437 GLY A CA 1
ATOM 3299 C C . GLY A 1 437 ? -5.995 -19.936 20.583 1.00 90.44 437 GLY A C 1
ATOM 3300 O O . GLY A 1 437 ? -6.636 -19.476 19.634 1.00 90.44 437 GLY A O 1
ATOM 3301 N N . ASP A 1 438 ? -4.675 -19.817 20.692 1.00 85.06 438 ASP A N 1
ATOM 3302 C CA . ASP A 1 438 ? -3.823 -18.962 19.863 1.00 85.06 438 ASP A CA 1
ATOM 3303 C C . ASP A 1 438 ? -3.886 -19.294 18.363 1.00 85.06 438 ASP A C 1
ATOM 3305 O O . ASP A 1 438 ? -3.833 -18.401 17.522 1.00 85.06 438 ASP A O 1
ATOM 3309 N N . ALA A 1 439 ? -4.076 -20.573 18.027 1.00 85.44 439 ALA A N 1
ATOM 3310 C CA . ALA A 1 439 ? -4.115 -21.039 16.646 1.00 85.44 439 ALA A CA 1
ATOM 3311 C C . ALA A 1 439 ? -5.494 -20.916 15.982 1.00 85.44 439 ALA A C 1
ATOM 3313 O O . ALA A 1 439 ? -5.550 -20.918 14.759 1.00 85.44 439 ALA A O 1
ATOM 3314 N N . THR A 1 440 ? -6.601 -20.831 16.735 1.00 89.25 440 THR A N 1
ATOM 3315 C CA . THR A 1 440 ? -7.963 -20.914 16.157 1.00 89.25 440 THR A CA 1
ATOM 3316 C C . THR A 1 440 ? -8.868 -19.724 16.487 1.00 89.25 440 THR A C 1
ATOM 3318 O O . THR A 1 440 ? -10.029 -19.685 16.096 1.00 89.25 440 THR A O 1
ATOM 3321 N N . TRP A 1 441 ? -8.352 -18.696 17.162 1.00 93.56 441 TRP A N 1
ATOM 3322 C CA . TRP A 1 441 ? -9.147 -17.548 17.618 1.00 93.56 441 TRP A CA 1
ATOM 3323 C C . TRP A 1 441 ? -9.974 -16.847 16.523 1.00 93.56 441 TRP A C 1
ATOM 3325 O O . TRP A 1 441 ? -11.069 -16.359 16.814 1.00 93.56 441 TRP A O 1
ATOM 3335 N N . LEU A 1 442 ? -9.499 -16.799 15.270 1.00 93.44 442 LEU A N 1
ATOM 3336 C CA . LEU A 1 442 ? -10.208 -16.090 14.198 1.00 93.44 442 LEU A CA 1
ATOM 3337 C C . LEU A 1 442 ? -11.542 -16.767 13.866 1.00 93.44 442 LEU A C 1
ATOM 3339 O O . LEU A 1 442 ? -12.532 -16.059 13.725 1.00 93.44 442 LEU A O 1
ATOM 3343 N N . ILE A 1 443 ? -11.622 -18.107 13.849 1.00 92.94 443 ILE A N 1
ATOM 3344 C CA . ILE A 1 443 ? -12.896 -18.812 13.595 1.00 92.94 443 ILE A CA 1
ATOM 3345 C C . ILE A 1 443 ? -13.946 -18.524 14.682 1.00 92.94 443 ILE A C 1
ATOM 3347 O O . ILE A 1 443 ? -15.147 -18.600 14.440 1.00 92.94 443 ILE A O 1
ATOM 3351 N N . CYS A 1 444 ? -13.488 -18.137 15.874 1.00 95.06 444 CYS A N 1
ATOM 3352 C CA . CYS A 1 444 ? -14.323 -17.763 17.011 1.00 95.06 444 CYS A CA 1
ATOM 3353 C C . CYS A 1 444 ? -14.610 -16.260 17.104 1.00 95.06 444 CYS A C 1
ATOM 3355 O O . CYS A 1 444 ? -15.271 -15.818 18.051 1.00 95.06 444 CYS A O 1
ATOM 3357 N N . SER A 1 445 ? -14.101 -15.481 16.151 1.00 95.62 445 SER A N 1
ATOM 3358 C CA . SER A 1 445 ? -14.408 -14.062 15.983 1.00 95.62 445 SER A CA 1
ATOM 3359 C C . SER A 1 445 ? -15.647 -13.889 15.090 1.00 95.62 445 SER A C 1
ATOM 3361 O O . SER A 1 445 ? -16.009 -14.819 14.366 1.00 95.62 445 SER A O 1
ATOM 3363 N N . PRO A 1 446 ? -16.326 -12.727 15.104 1.00 96.06 446 PRO A N 1
ATOM 3364 C CA . PRO A 1 446 ? -17.458 -12.476 14.210 1.00 96.06 446 PRO A CA 1
ATOM 3365 C C . PRO A 1 446 ? -17.087 -12.668 12.732 1.00 96.06 446 PRO A C 1
ATOM 3367 O O . PRO A 1 446 ? -15.980 -12.323 12.325 1.00 96.06 446 PRO A O 1
ATOM 3370 N N . ALA A 1 447 ? -18.015 -13.166 11.908 1.00 95.38 447 ALA A N 1
ATOM 3371 C CA . ALA A 1 447 ? -17.760 -13.435 10.486 1.00 95.38 447 ALA A CA 1
ATOM 3372 C C . ALA A 1 447 ? -17.291 -12.189 9.705 1.00 95.38 447 ALA A C 1
ATOM 3374 O O . ALA A 1 447 ? -16.418 -12.281 8.847 1.00 95.38 447 ALA A O 1
ATOM 3375 N N . GLU A 1 448 ? -17.823 -11.011 10.045 1.00 95.56 448 GLU A N 1
ATOM 3376 C CA . GLU A 1 448 ? -17.361 -9.721 9.512 1.00 95.56 448 GLU A CA 1
ATOM 3377 C C . GLU A 1 448 ? -15.861 -9.514 9.768 1.00 95.56 448 GLU A C 1
ATOM 3379 O O . GLU A 1 448 ? -15.110 -9.196 8.851 1.00 95.56 448 GLU A O 1
ATOM 3384 N N . THR A 1 449 ? -15.411 -9.790 10.991 1.00 96.62 449 THR A N 1
ATOM 3385 C CA . THR A 1 449 ? -14.017 -9.659 11.420 1.00 96.62 449 THR A CA 1
ATOM 3386 C C . THR A 1 449 ? -13.104 -10.687 10.761 1.00 96.62 449 THR A C 1
ATOM 3388 O O . THR A 1 449 ? -11.975 -10.364 10.401 1.00 96.62 449 THR A O 1
ATOM 3391 N N . GLN A 1 450 ? -13.593 -11.913 10.554 1.00 94.44 450 GLN A N 1
ATOM 3392 C CA . GLN A 1 450 ? -12.874 -12.936 9.791 1.00 94.44 450 GLN A CA 1
ATOM 3393 C C . GLN A 1 450 ? -12.570 -12.428 8.380 1.00 94.44 450 GLN A C 1
ATOM 3395 O O . GLN A 1 450 ? -11.407 -12.340 7.990 1.00 94.44 450 GLN A O 1
ATOM 3400 N N . ASN A 1 451 ? -13.605 -11.991 7.658 1.00 91.06 451 ASN A N 1
ATOM 3401 C CA . ASN A 1 451 ? -13.471 -11.449 6.306 1.00 91.06 451 ASN A CA 1
ATOM 3402 C C . ASN A 1 451 ? -12.577 -10.203 6.265 1.00 91.06 451 ASN A C 1
ATOM 3404 O O . ASN A 1 451 ? -11.792 -10.037 5.333 1.00 91.06 451 ASN A O 1
ATOM 3408 N N . TYR A 1 452 ? -12.666 -9.349 7.285 1.00 93.31 452 TYR A N 1
ATOM 3409 C CA . TYR A 1 452 ? -11.846 -8.149 7.418 1.00 93.31 452 TYR A CA 1
ATOM 3410 C C . TYR A 1 452 ? -10.346 -8.477 7.498 1.00 93.31 452 TYR A C 1
ATOM 3412 O O . TYR A 1 452 ? -9.549 -7.936 6.731 1.00 93.31 452 TYR A O 1
ATOM 3420 N N . VAL A 1 453 ? -9.958 -9.421 8.362 1.00 91.25 453 VAL A N 1
ATOM 3421 C CA . VAL A 1 453 ? -8.558 -9.867 8.487 1.00 91.25 453 VAL A CA 1
ATOM 3422 C C . VAL A 1 453 ? -8.071 -10.534 7.202 1.00 91.25 453 VAL A C 1
ATOM 3424 O O . VAL A 1 453 ? -6.962 -10.247 6.752 1.00 91.25 453 VAL A O 1
ATOM 3427 N N . ILE A 1 454 ? -8.896 -11.388 6.587 1.00 84.56 454 ILE A N 1
ATOM 3428 C CA . ILE A 1 454 ? -8.571 -12.058 5.319 1.00 84.56 454 ILE A CA 1
ATOM 3429 C C . ILE A 1 454 ? -8.301 -11.016 4.226 1.00 84.56 454 ILE A C 1
ATOM 3431 O O . ILE A 1 454 ? -7.274 -11.089 3.556 1.00 84.56 454 ILE A O 1
ATOM 3435 N N . LYS A 1 455 ? -9.165 -10.002 4.095 1.00 82.06 455 LYS A N 1
ATOM 3436 C CA . LYS A 1 455 ? -9.041 -8.944 3.081 1.00 82.06 455 LYS A CA 1
ATOM 3437 C C . LYS A 1 455 ? -7.756 -8.120 3.220 1.00 82.06 455 LYS A C 1
ATOM 3439 O O . LYS A 1 455 ? -7.182 -7.731 2.209 1.00 82.06 455 LYS A O 1
ATOM 3444 N N . ILE A 1 456 ? -7.321 -7.828 4.448 1.00 83.44 456 ILE A N 1
ATOM 3445 C CA . ILE A 1 456 ? -6.171 -6.941 4.704 1.00 83.44 456 ILE A CA 1
ATOM 3446 C C . ILE A 1 456 ? -4.851 -7.711 4.717 1.00 83.44 456 ILE A C 1
ATOM 3448 O O . ILE A 1 456 ? -3.857 -7.266 4.139 1.00 83.44 456 ILE A O 1
ATOM 3452 N N . VAL A 1 457 ? -4.829 -8.844 5.419 1.00 77.25 457 VAL A N 1
ATOM 3453 C CA . VAL A 1 457 ? -3.596 -9.577 5.731 1.00 77.25 457 VAL A CA 1
ATOM 3454 C C . VAL A 1 457 ? -3.355 -10.727 4.748 1.00 77.25 457 VAL A C 1
ATOM 3456 O O . VAL A 1 457 ? -2.200 -11.126 4.560 1.00 77.25 457 VAL A O 1
ATOM 3459 N N . GLY A 1 458 ? -4.419 -11.224 4.105 1.00 68.44 458 GLY A N 1
ATOM 3460 C CA . GLY A 1 458 ? -4.396 -12.392 3.222 1.00 68.44 458 GLY A CA 1
ATOM 3461 C C . GLY A 1 458 ? -4.427 -13.731 3.966 1.00 68.44 458 GLY A C 1
ATOM 3462 O O . GLY A 1 458 ? -3.975 -14.735 3.428 1.00 68.44 458 GLY A O 1
ATOM 3463 N N . CYS A 1 459 ? -4.884 -13.772 5.223 1.00 67.50 459 CYS A N 1
ATOM 3464 C CA . CYS A 1 459 ? -4.929 -15.025 5.985 1.00 67.50 459 CYS A CA 1
ATOM 3465 C C . CYS A 1 459 ? -6.003 -15.982 5.443 1.00 67.50 459 CYS A C 1
ATOM 3467 O O . CYS A 1 459 ? -6.995 -15.539 4.879 1.00 67.50 459 CYS A O 1
ATOM 3469 N N . GLN A 1 460 ? -5.846 -17.288 5.666 1.00 66.06 460 GLN A N 1
ATOM 3470 C CA . GLN A 1 460 ? -6.900 -18.279 5.435 1.00 66.06 460 GLN A CA 1
ATOM 3471 C C . GLN A 1 460 ? -7.271 -18.985 6.742 1.00 66.06 460 GLN A C 1
ATOM 3473 O O . GLN A 1 460 ? -6.434 -19.168 7.633 1.00 66.06 460 GLN A O 1
ATOM 3478 N N . ILE A 1 461 ? -8.534 -19.396 6.846 1.00 64.62 461 ILE A N 1
ATOM 3479 C CA . ILE A 1 461 ? -9.011 -20.289 7.904 1.00 64.62 461 ILE A CA 1
ATOM 3480 C C . ILE A 1 461 ? -8.867 -21.711 7.364 1.00 64.62 461 ILE A C 1
ATOM 3482 O O . ILE A 1 461 ? -9.589 -22.109 6.455 1.00 64.62 461 ILE A O 1
ATOM 3486 N N . ALA A 1 462 ? -7.910 -22.468 7.893 1.00 67.00 462 ALA A N 1
ATOM 3487 C CA . ALA A 1 462 ? -7.722 -23.868 7.546 1.00 67.00 462 ALA A CA 1
ATOM 3488 C C . ALA A 1 462 ? -8.960 -24.692 7.939 1.00 67.00 462 ALA A C 1
ATOM 3490 O O . ALA A 1 462 ? -9.635 -24.377 8.920 1.00 67.00 462 ALA A O 1
ATOM 3491 N N . GLU A 1 463 ? -9.209 -25.810 7.248 1.00 57.94 463 GLU A N 1
ATOM 3492 C CA . GLU A 1 463 ? -10.367 -26.696 7.487 1.00 57.94 463 GLU A CA 1
ATOM 3493 C C . GLU A 1 463 ? -10.497 -27.182 8.945 1.00 57.94 463 GLU A C 1
ATOM 3495 O O . GLU A 1 463 ? -11.583 -27.532 9.398 1.00 57.94 463 GLU A O 1
ATOM 3500 N N . LYS A 1 464 ? -9.398 -27.170 9.713 1.00 59.50 464 LYS A N 1
ATOM 3501 C CA . LYS A 1 464 ? -9.376 -27.517 11.145 1.00 59.50 464 LYS A CA 1
ATOM 3502 C C . LYS A 1 464 ? -9.523 -26.311 12.085 1.00 59.50 464 LYS A C 1
ATOM 3504 O O . LYS A 1 464 ? -9.182 -26.408 13.260 1.00 59.50 464 LYS A O 1
ATOM 3509 N N . GLY A 1 465 ? -9.973 -25.167 11.575 1.00 58.56 465 GLY A N 1
ATOM 3510 C CA . GLY A 1 465 ? -10.150 -23.920 12.325 1.00 58.56 465 GLY A CA 1
ATOM 3511 C C . GLY A 1 465 ? -8.852 -23.174 12.643 1.00 58.56 465 GLY A C 1
ATOM 3512 O O . GLY A 1 465 ? -8.899 -22.134 13.293 1.00 58.56 465 GLY A O 1
ATOM 3513 N N . GLY A 1 466 ? -7.699 -23.679 12.194 1.00 63.38 466 GLY A N 1
ATOM 3514 C CA . GLY A 1 466 ? -6.412 -23.003 12.342 1.00 63.38 466 GLY A CA 1
ATOM 3515 C C . GLY A 1 466 ? -6.333 -21.754 11.467 1.00 63.38 466 GLY A C 1
ATOM 3516 O O . GLY A 1 466 ? -6.727 -21.788 10.307 1.00 63.38 466 GLY A O 1
ATOM 3517 N N . VAL A 1 467 ? -5.807 -20.656 11.993 1.00 60.94 467 VAL A N 1
ATOM 3518 C CA . VAL A 1 467 ? -5.511 -19.455 11.210 1.00 60.94 467 VAL A CA 1
ATOM 3519 C C . VAL A 1 467 ? -4.123 -19.617 10.638 1.00 60.94 467 VAL A C 1
ATOM 3521 O O . VAL A 1 467 ? -3.129 -19.508 11.352 1.00 60.94 467 VAL A O 1
ATOM 3524 N N . THR A 1 468 ? -4.046 -19.883 9.342 1.00 65.75 468 THR A N 1
ATOM 3525 C CA . THR A 1 468 ? -2.775 -19.863 8.629 1.00 65.75 468 THR A CA 1
ATOM 3526 C C . THR A 1 468 ? -2.715 -18.584 7.824 1.00 65.75 468 THR A C 1
ATOM 3528 O O . THR A 1 468 ? -3.277 -18.477 6.734 1.00 65.75 468 THR A O 1
ATOM 3531 N N . CYS A 1 469 ? -2.006 -17.600 8.360 1.00 58.78 469 CYS A N 1
ATOM 3532 C CA . CYS A 1 469 ? -1.527 -16.475 7.573 1.00 58.78 469 CYS A CA 1
ATOM 3533 C C . CYS A 1 469 ? -0.293 -16.956 6.791 1.00 58.78 469 CYS A C 1
ATOM 3535 O O . CYS A 1 469 ? 0.844 -16.701 7.176 1.00 58.78 469 CYS A O 1
ATOM 3537 N N . SER A 1 470 ? -0.529 -17.767 5.755 1.00 46.50 470 SER A N 1
ATOM 3538 C CA . SER A 1 470 ? 0.510 -18.288 4.862 1.00 46.50 470 SER A CA 1
ATOM 3539 C C . SER A 1 470 ? 0.723 -17.324 3.700 1.00 46.50 470 SER A C 1
ATOM 3541 O O . SER A 1 470 ? -0.239 -16.846 3.109 1.00 46.50 470 SER A O 1
ATOM 3543 N N . ALA A 1 471 ? 1.985 -17.071 3.351 1.00 42.19 471 ALA A N 1
ATOM 3544 C CA . ALA A 1 471 ? 2.369 -16.175 2.261 1.00 42.19 471 ALA A CA 1
ATOM 3545 C C . ALA A 1 471 ? 2.009 -16.695 0.853 1.00 42.19 471 ALA A C 1
ATOM 3547 O O . ALA A 1 471 ? 2.029 -15.919 -0.092 1.00 42.19 471 ALA A O 1
ATOM 3548 N N . ASN A 1 472 ? 1.674 -17.982 0.695 1.00 33.41 472 ASN A N 1
ATOM 3549 C CA . ASN A 1 472 ? 1.738 -18.649 -0.613 1.00 33.41 472 ASN A CA 1
ATOM 3550 C C . ASN A 1 472 ? 0.393 -19.041 -1.239 1.00 33.41 472 ASN A C 1
ATOM 3552 O O . ASN A 1 472 ? 0.399 -19.739 -2.249 1.00 33.41 472 ASN A O 1
ATOM 3556 N N . GLN A 1 473 ? -0.755 -18.682 -0.660 1.00 32.56 473 GLN A N 1
ATOM 3557 C CA . GLN A 1 473 ? -2.046 -19.163 -1.174 1.00 32.56 473 GLN A CA 1
ATOM 3558 C C . GLN A 1 473 ? -3.089 -18.047 -1.241 1.00 32.56 473 GLN A C 1
ATOM 3560 O O . GLN A 1 473 ? -4.009 -17.968 -0.432 1.00 32.56 473 GLN A O 1
ATOM 3565 N N . VAL A 1 474 ? -2.939 -17.187 -2.247 1.00 27.50 474 VAL A N 1
ATOM 3566 C CA . VAL A 1 474 ? -4.073 -16.474 -2.845 1.00 27.50 474 VAL A CA 1
ATOM 3567 C C . VAL A 1 474 ? -4.590 -17.387 -3.959 1.00 27.50 474 VAL A C 1
ATOM 3569 O O . VAL A 1 474 ? -3.803 -17.794 -4.813 1.00 27.50 474 VAL A O 1
ATOM 3572 N N . VAL A 1 475 ? -5.859 -17.795 -3.872 1.00 28.34 475 VAL A N 1
ATOM 3573 C CA . VAL A 1 475 ? -6.545 -18.611 -4.894 1.00 28.34 475 VAL A CA 1
ATOM 3574 C C . VAL A 1 475 ? -6.927 -17.739 -6.078 1.00 28.34 475 VAL A C 1
ATOM 3576 O O . VAL A 1 475 ? -7.411 -16.613 -5.816 1.00 28.34 475 VAL A O 1
#

pLDDT: mean 76.62, std 21.77, range [24.34, 98.06]

Radius of gyration: 27.28 Å; chains: 1; bounding box: 82×53×95 Å

Secondary structure (DSSP, 8-state):
------SSSSSSSSS-------------------------------GGG--PPPPTTHHHHHHHHHHHTTEESTTS-EE-TTSHHHHHS--HHHHHHHHTT-GGGSTT---HHHHHHHHHHHTT-PPPTTT-SSGGGHHHHGGG-TTEEEEEHHHHHHH---TT-EEEEEESTTSB-EEEEEEEEE--BTTB-EEEEEE-SSS---SSS-TT---SEEEEEE-TTS-EE--TTEEEEEEEEE-S---SSPPSPP---HHHHHHHTT-SSHHHHHHHHHHHHHHHTT--HHHHHHHHHHHHTT--B-B-TTSPBPB-TTSPBPBPB-TT-EETTTTEEHHHHHHS-GGGG---TTS-S-GGGSTTPPPTTS---TT-HHHHHHHHHHHHHHHHHHHHH--TT-TTS-----HHHHHHHHHHHHHH-HHHHHHHHHHH-TTTGGGGS-HHHHHHHHHHH--EE-TTS-EE--TT---

Sequence (475 aa):
MRARKLRIALAIFILLLALVSPMLACGGSQNGQQSPGMPPGSGTQNDGARYAVATEGDPIGTTAMILQDNLKGPMANQYDATNPVWSMLGNLDYWKQYCSKTTFCNSGNFQCVSFVVAVFAALGKPLPASLIGDAHQFWDNAANLPGWERIPVPLAANAKPQRGDLIGWSGGPQGFGHVAIVVDLQEPTPNADGWITFANANSPGDRFSDPAHPGNTDRMTWHANGQITTWPGYTLQGFIRQTTGRPTTIPPQFYLTSSVLQGLVNVPNENKRWEALAVASAAHYQIYPPFFVNQMYAESGLDPYQRDANGNIVKDKNGNPVPKTSPKNAIGVAQFLQSTAAGIPRCAINLTPTNPPDCGAQPGSQPPGTGIDPANPQEALPAAGYYMWHLNKHYLSYCPNQPNQTCQVDPMTAYARAFAAYNAGQGAIDSAIQRCGDATWLICSPAETQNYVIKIVGCQIAEKGGVTCSANQVV

Foldseek 3Di:
DDDDDDPDPPPPPPDDDDDDDDDDDDDDDDDDDDDDDDDDPDDDDCPPPPLDQQAPQLLLLLLLVLVLLQFDWQQSQAHDPPQQNLVQLAPVVVLCVVPVVDPCVHGVNPFQLSSSQSSCNSLLRGDDPQCRDQQQCNQVSQPPDPQKDWQFLVRCLPVPDDFRWKWGKAFDPVRRTHIWTFNDWDPADLVGKIKTWTFGGRHAACPDPDSGPNGGIHMWIQGSVSHIHDDPGIDTGGIMDRRDDDDLDLRPARAGAPSNLVSLVPDPDPLSSLLSLLQLLQRLLSHSSQLSSLQLCLQANSFQADADPVRDFDADPVRHGHGDADPVRQTGSNRHDPVLQLQQFQLLLVSHRPRHLPLVPDDPRPPRGPGFDCSDSSGVSSSSSSQLSVQLVCLCQDDQPCNPDRDRDRSLLSSLLSQLCSVQNNVQQSVLCNVPNSFQSLVVGDPSSNVRSCSRQVWDQPPVNGIDSDSRDDD